Protein AF-A0A6C0EBI6-F1 (afdb_monomer_lite)

Secondary structure (DSSP, 8-state):
---EEEEEESSS----BTTTBSS-SEEEES--HHHHHHHHHH---SSEEEEES-TTHHHHHHHHHHGGGEEEEE-TTS-EEEEE--EEEEE-SS-----SS-GGG-HHHHHTT-SSS-TT----PPPGGGEEEEEE-TTT--HHHHHHHHHHT-EEEEHHHHHHS-HHHHHHHHHHHHTTSEEEEEEEGGGB-TTT-TTBTT--TTSB-HHHHHHHHHHHTTSEEEEEEEE-B---S-TTSHHHHHHHHHHHHHHHHHHTPPP-PPP---TT-EEEEEEETT-S-SS-BEE--S--HHHHHHHHTTS-TT--EEEEGGGSTT--TT--S-SEEEEEEEEHHHHHH--HHHHTTTT--GGG-PBPHHHHHHHTTTT---

Foldseek 3Di:
DDAQEEEEALDPFDWCDPLLYVDHNYYHYNDFLLVLLVVLLVDPTQEYEYEYAAQLNLLSNVLSVQNVQWDWDDDPPRDTDTDGLEAEEEADQAPLLDADPRSSSPSLVLQQVVYPARSNNRDDHDQLQRYEYEQHAPVHQDPVNVVVCVVSVHHYDYLVNCVVPPLLVVLLVVCVVQAVGAYEYEHQLQQEACVQQVQAPVHHNSHDYLVSLLSNLQSQLSHNYRYYYYYRGGDRDDCPDPNNSSNSVSVNSSVCSNPVDDDQDFDDDDQADKFKWKAAPPDPPFAAIATDADDDPVVRVVVQVVAPALDKDKDQCVPPPPPPPPPPGDRIMIIHMDGNNLQVVDDSVVCVVPVNGSSSHHHDPVRNVCVVVSRRHD

InterPro domains:
  IPR006035 Ureohydrolase [PF00491] (30-242)
  IPR006035 Ureohydrolase [PS51409] (1-230)
  IPR023696 Ureohydrolase domain superfamily [SSF52768] (45-251)

Structure (mmCIF, N/CA/C/O backbone):
data_AF-A0A6C0EBI6-F1
#
_entry.id   AF-A0A6C0EBI6-F1
#
loop_
_atom_site.group_PDB
_atom_site.id
_atom_site.type_symbol
_atom_site.label_atom_id
_atom_site.label_alt_id
_atom_site.label_comp_id
_atom_site.label_asym_id
_atom_site.label_entity_id
_atom_site.label_seq_id
_atom_site.pdbx_PDB_ins_code
_atom_site.Cartn_x
_atom_site.Cartn_y
_atom_site.Cartn_z
_atom_site.occupancy
_atom_site.B_iso_or_equiv
_atom_site.auth_seq_id
_atom_site.auth_comp_id
_atom_site.auth_asym_id
_atom_site.auth_atom_id
_atom_site.pdbx_PDB_model_num
ATOM 1 N N . MET A 1 1 ? -8.641 3.776 -14.121 1.00 76.25 1 MET A N 1
ATOM 2 C CA . MET A 1 1 ? -8.555 5.099 -13.468 1.00 76.25 1 MET A CA 1
ATOM 3 C C . MET A 1 1 ? -7.266 5.124 -12.675 1.00 76.25 1 MET A C 1
ATOM 5 O O . MET A 1 1 ? -7.013 4.155 -11.968 1.00 76.25 1 MET A O 1
ATOM 9 N N . GLU A 1 2 ? -6.442 6.150 -12.856 1.00 89.75 2 GLU A N 1
ATOM 10 C CA . GLU A 1 2 ? -5.183 6.285 -12.118 1.00 89.75 2 GLU A CA 1
ATOM 11 C C . GLU A 1 2 ? -5.472 6.582 -10.632 1.00 89.75 2 GLU A C 1
ATOM 13 O O . GLU A 1 2 ? -6.371 7.386 -10.358 1.00 89.75 2 GLU A O 1
ATOM 18 N N . PRO A 1 3 ? -4.792 5.926 -9.672 1.00 94.62 3 PRO A N 1
ATOM 19 C CA . PRO A 1 3 ? -4.937 6.257 -8.256 1.00 94.62 3 PRO A CA 1
ATOM 20 C C . PRO A 1 3 ? -4.463 7.677 -7.933 1.00 94.62 3 PRO A C 1
ATOM 22 O O . PRO A 1 3 ? -3.542 8.186 -8.564 1.00 94.62 3 PRO A O 1
ATOM 25 N N . TYR A 1 4 ? -5.074 8.284 -6.917 1.00 96.50 4 TYR A N 1
ATOM 26 C CA . TYR A 1 4 ? -4.723 9.604 -6.400 1.00 96.50 4 TYR A CA 1
ATOM 27 C C . TYR A 1 4 ? -3.734 9.467 -5.236 1.00 96.50 4 TYR A C 1
ATOM 29 O O . TYR A 1 4 ? -4.081 8.925 -4.185 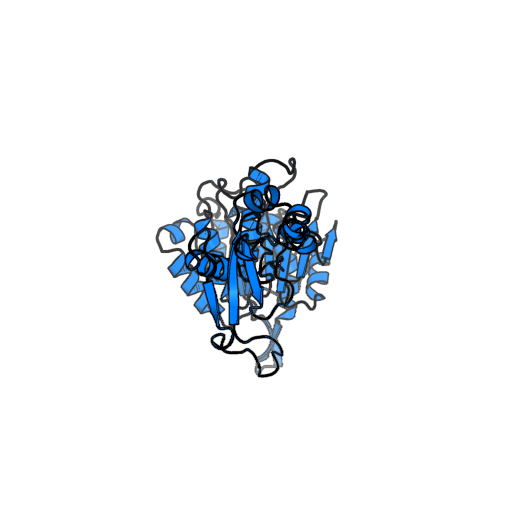1.00 96.50 4 TYR A O 1
ATOM 37 N N . PHE A 1 5 ? -2.507 9.936 -5.422 1.00 96.56 5 PHE A N 1
ATOM 38 C CA . PHE A 1 5 ? -1.415 9.817 -4.464 1.00 96.56 5 PHE A CA 1
ATOM 39 C C . PHE A 1 5 ? -1.394 11.003 -3.503 1.00 96.56 5 PHE A C 1
ATOM 41 O O . PHE A 1 5 ? -1.335 12.166 -3.915 1.00 96.56 5 PHE A O 1
ATOM 48 N N . ILE A 1 6 ? -1.379 10.701 -2.209 1.00 97.31 6 ILE A N 1
ATOM 49 C CA . ILE A 1 6 ? -1.406 11.675 -1.123 1.00 97.31 6 ILE A CA 1
ATOM 50 C C . ILE A 1 6 ? -0.193 11.441 -0.223 1.00 97.31 6 ILE A C 1
ATOM 52 O O . ILE A 1 6 ? 0.020 10.343 0.284 1.00 97.31 6 ILE A O 1
ATOM 56 N N . ASN A 1 7 ? 0.603 12.481 -0.010 1.00 96.25 7 ASN A N 1
ATOM 57 C CA . ASN A 1 7 ? 1.713 12.457 0.934 1.00 96.25 7 ASN A CA 1
ATOM 58 C C . ASN A 1 7 ? 1.343 13.247 2.190 1.00 96.25 7 ASN A C 1
ATOM 60 O O . ASN A 1 7 ? 0.914 14.399 2.075 1.00 96.25 7 ASN A O 1
ATOM 64 N N . ILE A 1 8 ? 1.514 12.661 3.374 1.00 95.88 8 ILE A N 1
ATOM 65 C CA . ILE A 1 8 ? 1.200 13.321 4.648 1.00 95.88 8 ILE A CA 1
ATOM 66 C C . ILE A 1 8 ? 2.461 13.391 5.512 1.00 95.88 8 ILE A C 1
ATOM 68 O O . ILE A 1 8 ? 2.953 12.371 5.996 1.00 95.88 8 ILE A O 1
ATOM 72 N N . CYS A 1 9 ? 2.954 14.614 5.717 1.00 93.06 9 CYS A N 1
ATOM 73 C CA . CYS A 1 9 ? 4.119 14.945 6.540 1.00 93.06 9 CYS A CA 1
ATOM 74 C C . CYS A 1 9 ? 3.668 15.762 7.756 1.00 93.06 9 CYS A C 1
ATOM 76 O O . CYS A 1 9 ? 3.406 16.955 7.628 1.00 93.06 9 CYS A O 1
ATOM 78 N N . LEU A 1 10 ? 3.546 15.139 8.926 1.00 89.75 10 LEU A N 1
ATOM 79 C CA . LEU A 1 10 ? 3.173 15.857 10.153 1.00 89.75 10 LEU A CA 1
ATOM 80 C C . LEU A 1 10 ? 4.350 16.534 10.861 1.00 89.75 10 LEU A C 1
ATOM 82 O O . LEU A 1 10 ? 4.140 17.352 11.752 1.00 89.75 10 LEU A O 1
ATOM 86 N N . ASP A 1 11 ? 5.562 16.188 10.453 1.00 86.38 11 ASP A N 1
ATOM 87 C CA . ASP A 1 11 ? 6.819 16.734 10.930 1.00 86.38 11 ASP A CA 1
ATOM 88 C C . ASP A 1 11 ? 7.802 16.876 9.748 1.00 86.38 11 ASP A C 1
ATOM 90 O O . ASP A 1 11 ? 7.471 16.606 8.586 1.00 86.38 11 ASP A O 1
ATOM 94 N N . GLU A 1 12 ? 9.028 17.314 10.036 1.00 80.06 12 GLU A N 1
ATOM 95 C CA . GLU A 1 12 ? 10.081 17.516 9.033 1.00 80.06 12 GLU A CA 1
ATOM 96 C C . GLU A 1 12 ? 10.682 16.203 8.487 1.00 80.06 12 GLU A C 1
ATOM 98 O O . GLU A 1 12 ? 11.645 16.246 7.711 1.00 80.06 12 GLU A O 1
ATOM 103 N N . LYS A 1 13 ? 10.141 15.032 8.859 1.00 80.12 13 LYS A N 1
ATOM 104 C CA . LYS A 1 13 ? 10.696 13.744 8.441 1.00 80.12 13 LYS A CA 1
ATOM 105 C C . LYS A 1 13 ? 10.562 13.523 6.944 1.00 80.12 13 LYS A C 1
ATOM 107 O O . LYS A 1 13 ? 9.599 13.926 6.278 1.00 80.12 13 LYS A O 1
ATOM 112 N N . GLN A 1 14 ? 11.544 12.810 6.400 1.00 78.81 14 GLN A N 1
ATOM 113 C CA . GLN A 1 14 ? 11.553 12.489 4.983 1.00 78.81 14 GLN A CA 1
ATOM 114 C C . GLN A 1 14 ? 10.454 11.488 4.639 1.00 78.81 14 GLN A C 1
ATOM 116 O O . GLN A 1 14 ? 10.218 10.490 5.317 1.00 78.81 14 GLN A O 1
ATOM 121 N N . THR A 1 15 ? 9.798 11.754 3.520 1.00 78.69 15 THR A N 1
ATOM 122 C CA . THR A 1 15 ? 8.839 10.847 2.897 1.00 78.69 15 THR A CA 1
ATOM 123 C C . THR A 1 15 ? 9.449 10.268 1.625 1.00 78.69 15 THR A C 1
ATOM 125 O O . THR A 1 15 ? 10.395 10.842 1.077 1.00 78.69 15 THR A O 1
ATOM 128 N N . PRO A 1 16 ? 8.935 9.138 1.121 1.00 77.12 16 PRO A N 1
ATOM 129 C CA . PRO A 1 16 ? 9.458 8.459 -0.070 1.00 77.12 16 PRO A CA 1
ATOM 130 C C . PRO A 1 16 ? 9.171 9.192 -1.403 1.00 77.12 16 PRO A C 1
ATOM 132 O O . PRO A 1 16 ? 9.008 8.573 -2.464 1.00 77.12 16 PRO A O 1
ATOM 135 N N . ILE A 1 17 ? 9.117 10.528 -1.371 1.00 79.31 17 ILE A N 1
ATOM 136 C CA . ILE A 1 17 ? 8.999 11.402 -2.543 1.00 79.31 17 ILE A CA 1
ATOM 137 C C . ILE A 1 17 ? 10.139 11.100 -3.521 1.00 79.31 17 ILE A C 1
ATOM 139 O O . ILE A 1 17 ? 11.272 10.831 -3.123 1.00 79.31 17 ILE A O 1
ATOM 143 N N . ASN A 1 18 ? 9.832 11.132 -4.819 1.00 79.44 18 ASN A N 1
ATOM 144 C CA . ASN A 1 18 ? 10.716 10.766 -5.931 1.00 79.44 18 ASN A CA 1
ATOM 145 C C . ASN A 1 18 ? 11.085 9.279 -6.026 1.00 79.44 18 ASN A C 1
ATOM 147 O O . ASN A 1 18 ? 11.807 8.906 -6.951 1.00 79.44 18 ASN A O 1
ATOM 151 N N . ARG A 1 19 ? 10.607 8.427 -5.112 1.00 81.56 19 ARG A N 1
ATOM 152 C CA . ARG A 1 19 ? 10.801 6.968 -5.177 1.00 81.56 19 ARG A CA 1
ATOM 153 C C . ARG A 1 19 ? 9.508 6.243 -5.502 1.00 81.56 19 ARG A C 1
ATOM 155 O O . ARG A 1 19 ? 9.478 5.483 -6.456 1.00 81.56 19 ARG A O 1
ATOM 162 N N . ILE A 1 20 ? 8.435 6.545 -4.773 1.00 81.81 20 ILE A N 1
ATOM 163 C CA . ILE A 1 20 ? 7.102 6.007 -5.090 1.00 81.81 20 ILE A CA 1
ATOM 164 C C . ILE A 1 20 ? 6.493 6.758 -6.274 1.00 81.81 20 ILE A C 1
ATOM 166 O O . ILE A 1 20 ? 5.942 6.158 -7.191 1.00 81.81 20 ILE A O 1
ATOM 170 N N . ARG A 1 21 ? 6.595 8.089 -6.252 1.00 83.62 21 ARG A N 1
ATOM 171 C CA . ARG A 1 21 ? 6.092 8.975 -7.303 1.00 83.62 21 ARG A CA 1
ATOM 172 C C . ARG A 1 21 ? 6.940 10.241 -7.330 1.00 83.62 21 ARG A C 1
ATOM 174 O O . ARG A 1 21 ? 7.369 10.721 -6.279 1.00 83.62 21 ARG A O 1
ATOM 181 N N . LYS A 1 22 ? 7.198 10.769 -8.529 1.00 84.06 22 LYS A N 1
ATOM 182 C CA . LYS A 1 22 ? 7.937 12.030 -8.711 1.00 84.06 22 LYS A CA 1
ATOM 183 C C . LYS A 1 22 ? 7.182 13.205 -8.084 1.00 84.06 22 LYS A C 1
ATOM 185 O O . LYS A 1 22 ? 7.770 14.012 -7.378 1.00 84.06 22 LYS A O 1
ATOM 190 N N . GLU A 1 23 ? 5.871 13.252 -8.300 1.00 88.06 23 GLU A N 1
ATOM 191 C CA . GLU A 1 23 ? 4.983 14.293 -7.784 1.00 88.06 23 GLU A CA 1
ATOM 192 C C . GLU A 1 23 ? 3.716 13.649 -7.219 1.00 88.06 23 GLU A C 1
ATOM 194 O O . GLU A 1 23 ? 3.069 12.843 -7.886 1.00 88.06 23 GLU A O 1
ATOM 199 N N . PHE A 1 24 ? 3.379 13.981 -5.974 1.00 92.44 24 PHE A N 1
ATOM 200 C CA . PHE A 1 24 ? 2.122 13.566 -5.356 1.00 92.44 24 PHE A CA 1
ATOM 201 C C . PHE A 1 24 ? 1.001 14.510 -5.781 1.00 92.44 24 PHE A C 1
ATOM 203 O O . PHE A 1 24 ? 1.212 15.719 -5.866 1.00 92.44 24 PHE A O 1
ATOM 210 N N . ASP A 1 25 ? -0.199 13.971 -5.983 1.00 95.56 25 ASP A N 1
ATOM 211 C CA . ASP A 1 25 ? -1.356 14.772 -6.388 1.00 95.56 25 ASP A CA 1
ATOM 212 C C . ASP A 1 25 ? -1.835 15.692 -5.247 1.00 95.56 25 ASP A C 1
ATOM 214 O O . ASP A 1 25 ? -2.423 16.748 -5.481 1.00 95.56 25 ASP A O 1
ATOM 218 N N . LEU A 1 26 ? -1.562 15.313 -3.993 1.00 95.69 26 LEU A N 1
ATOM 219 C CA . LEU A 1 26 ? -1.752 16.156 -2.816 1.00 95.69 26 LEU A CA 1
ATOM 220 C C . LEU A 1 26 ? -0.631 15.927 -1.799 1.00 95.69 26 LEU A C 1
ATOM 222 O O . LEU A 1 26 ? -0.281 14.795 -1.486 1.00 95.69 26 LEU A O 1
ATOM 226 N N . THR A 1 27 ? -0.105 17.009 -1.227 1.00 95.69 27 THR A N 1
ATOM 227 C CA . THR A 1 27 ? 0.771 16.948 -0.050 1.00 95.69 27 THR A CA 1
ATOM 228 C C . THR A 1 27 ? 0.131 17.720 1.099 1.00 95.69 27 THR A C 1
ATOM 230 O O . THR A 1 27 ? -0.249 18.879 0.930 1.00 95.69 27 THR A O 1
ATOM 233 N N . ILE A 1 28 ? 0.002 17.082 2.261 1.00 95.31 28 ILE A N 1
ATOM 234 C CA . ILE A 1 28 ? -0.520 17.674 3.497 1.00 95.31 28 ILE A CA 1
ATOM 235 C C . ILE A 1 28 ? 0.645 17.814 4.478 1.00 95.31 28 ILE A C 1
ATOM 237 O O . ILE A 1 28 ? 1.354 16.838 4.718 1.00 95.31 28 ILE A O 1
ATOM 241 N N . LYS A 1 29 ? 0.851 19.020 5.016 1.00 95.06 29 LYS A N 1
ATOM 242 C CA . LYS A 1 29 ? 1.947 19.329 5.943 1.00 95.06 29 LYS A CA 1
ATOM 243 C C . LYS A 1 29 ? 1.435 19.999 7.207 1.00 95.06 29 LYS A C 1
ATOM 245 O O . LYS A 1 29 ? 0.551 20.846 7.097 1.00 95.06 29 LYS A O 1
ATOM 250 N N . ASP A 1 30 ? 2.004 19.639 8.355 1.00 88.50 30 ASP A N 1
ATOM 251 C CA . ASP A 1 30 ? 1.808 20.325 9.644 1.00 88.50 30 ASP A CA 1
ATOM 252 C C . ASP A 1 30 ? 0.325 20.515 10.031 1.00 88.50 30 ASP A C 1
ATOM 254 O O . ASP A 1 30 ? -0.096 21.539 10.580 1.00 88.50 30 ASP A O 1
ATOM 258 N N . GLU A 1 31 ? -0.511 19.528 9.701 1.00 92.38 31 GLU A N 1
ATOM 259 C CA . GLU A 1 31 ? -1.948 19.559 9.963 1.00 92.38 31 GLU A CA 1
ATOM 260 C C . GLU A 1 31 ? -2.349 18.641 11.109 1.00 92.38 31 GLU A C 1
ATOM 262 O O . GLU A 1 31 ? -1.769 17.590 11.344 1.00 92.38 31 GLU A O 1
ATOM 267 N N . THR A 1 32 ? -3.403 19.024 11.825 1.00 96.44 32 THR A N 1
ATOM 268 C CA . THR A 1 32 ? -3.989 18.147 12.835 1.00 96.44 32 THR A CA 1
ATOM 269 C C . THR A 1 32 ? -4.737 16.994 12.167 1.00 96.44 32 THR A C 1
ATOM 271 O O . THR A 1 32 ? -5.294 17.143 11.076 1.00 96.44 32 THR A O 1
ATOM 274 N N . TYR A 1 33 ? -4.846 15.864 12.864 1.00 97.75 33 TYR A N 1
ATOM 275 C CA . TYR A 1 33 ? -5.626 14.708 12.411 1.00 97.75 33 TYR A CA 1
ATOM 276 C C . TYR A 1 33 ? -7.079 15.063 12.048 1.00 97.75 33 TYR A C 1
ATOM 278 O O . TYR A 1 33 ? -7.614 14.553 11.065 1.00 97.75 33 TYR A O 1
ATOM 286 N N . GLU A 1 34 ? -7.710 15.994 12.771 1.00 97.62 34 GLU A N 1
ATOM 287 C CA . GLU A 1 34 ? -9.042 16.516 12.430 1.00 97.62 34 GLU A CA 1
ATOM 288 C C . GLU A 1 34 ? -9.074 17.200 11.051 1.00 97.62 34 GLU A C 1
ATOM 290 O O . GLU A 1 34 ? -10.015 17.004 10.280 1.00 97.62 34 GLU A O 1
ATOM 295 N N . LYS A 1 35 ? -8.057 18.005 10.712 1.00 97.81 35 LYS A N 1
ATOM 296 C CA . LYS A 1 35 ? -7.985 18.667 9.401 1.00 97.81 35 LYS A CA 1
ATOM 297 C C . LYS A 1 35 ? -7.760 17.656 8.278 1.00 97.81 35 LYS A C 1
ATOM 299 O O . LYS A 1 35 ? -8.415 17.772 7.242 1.00 97.81 35 LYS A O 1
ATOM 304 N N . ILE A 1 36 ? -6.920 16.643 8.507 1.00 98.06 36 ILE A N 1
ATOM 305 C CA . ILE A 1 36 ? -6.721 15.535 7.560 1.00 98.06 36 ILE A CA 1
ATOM 306 C C . ILE A 1 36 ? -8.050 14.821 7.307 1.00 98.06 36 ILE A C 1
ATOM 308 O O . ILE A 1 36 ? -8.460 14.690 6.156 1.00 98.06 36 ILE A O 1
ATOM 312 N N . TYR A 1 37 ? -8.768 14.449 8.367 1.00 97.69 37 TYR A N 1
ATOM 313 C CA . TYR A 1 37 ? -10.088 13.822 8.271 1.00 97.69 37 TYR A CA 1
ATOM 314 C C . TYR A 1 37 ? -11.060 14.673 7.435 1.00 97.69 37 TYR A C 1
ATOM 316 O O . TYR A 1 37 ? -11.642 14.184 6.461 1.00 97.69 37 TYR A O 1
ATOM 324 N N . LYS A 1 38 ? -11.176 15.973 7.740 1.00 96.75 38 LYS A N 1
ATOM 325 C CA . LYS A 1 38 ? -12.041 16.901 6.990 1.00 96.75 38 LYS A CA 1
ATOM 326 C C . LYS A 1 38 ? -11.661 17.000 5.514 1.00 96.75 38 LYS A C 1
ATOM 328 O O . LYS A 1 38 ? -12.546 17.159 4.679 1.00 96.75 38 LYS A O 1
ATOM 333 N N . ARG A 1 39 ? -10.374 16.897 5.171 1.00 96.25 39 ARG A N 1
ATOM 334 C CA . ARG A 1 39 ? -9.926 16.860 3.772 1.00 96.25 39 ARG A CA 1
ATOM 335 C C . ARG A 1 39 ? -10.339 15.569 3.084 1.00 96.25 39 ARG A C 1
ATOM 337 O O . ARG A 1 39 ? -10.932 15.648 2.014 1.00 96.25 39 ARG A O 1
ATOM 344 N N . TYR A 1 40 ? -10.091 14.411 3.696 1.00 96.25 40 TYR A N 1
ATOM 345 C CA . TYR A 1 40 ? -10.459 13.110 3.120 1.00 96.25 40 TYR A CA 1
ATOM 346 C C . TYR A 1 40 ? -11.956 12.991 2.858 1.00 96.25 40 TYR A C 1
ATOM 348 O O . TYR A 1 40 ? -12.356 12.522 1.793 1.00 96.25 40 TYR A O 1
ATOM 356 N N . LYS A 1 41 ? -12.774 13.524 3.768 1.00 94.19 41 LYS A N 1
ATOM 357 C CA . LYS A 1 41 ? -14.227 13.628 3.601 1.00 94.19 41 LYS A CA 1
ATOM 358 C C . LYS A 1 41 ? -14.644 14.377 2.325 1.00 94.19 41 LYS A C 1
ATOM 360 O O . LYS A 1 41 ? -15.676 14.066 1.742 1.00 94.19 41 LYS A O 1
ATOM 365 N N . LEU A 1 42 ? -13.853 15.355 1.879 1.00 94.12 42 LEU A N 1
ATOM 366 C CA . LEU A 1 42 ? -14.136 16.176 0.694 1.00 94.12 42 LEU A CA 1
ATOM 367 C C . LEU A 1 42 ? -13.493 15.635 -0.597 1.00 94.12 42 LEU A C 1
ATOM 369 O O . LEU A 1 42 ? -13.776 16.148 -1.683 1.00 94.12 42 LEU A O 1
ATOM 373 N N . LEU A 1 43 ? -12.630 14.616 -0.518 1.00 93.25 43 LEU A N 1
ATOM 374 C CA . LEU A 1 43 ? -11.959 14.050 -1.688 1.00 93.25 43 LEU A CA 1
ATOM 375 C C . LEU A 1 43 ? -12.909 13.152 -2.491 1.00 93.25 43 LEU A C 1
ATOM 377 O O . LEU A 1 43 ? -13.221 12.028 -2.105 1.00 93.25 43 LEU A O 1
ATOM 381 N N . ASN A 1 44 ? -13.297 13.608 -3.682 1.00 86.56 44 ASN A N 1
ATOM 382 C CA . ASN A 1 44 ? -14.099 12.823 -4.623 1.00 86.56 44 ASN A CA 1
ATOM 383 C C . ASN A 1 44 ? -13.215 11.942 -5.535 1.00 86.56 44 ASN A C 1
ATOM 385 O O . ASN A 1 44 ? -13.170 12.134 -6.752 1.00 86.56 44 ASN A O 1
ATOM 389 N N . LYS A 1 45 ? -12.428 11.030 -4.945 1.00 86.69 45 LYS A N 1
ATOM 390 C CA . LYS A 1 45 ? -11.467 10.162 -5.663 1.00 86.69 45 LYS A CA 1
ATOM 391 C C . LYS A 1 45 ? -11.699 8.691 -5.342 1.00 86.69 45 LYS A C 1
ATOM 393 O O . LYS A 1 45 ? -11.729 8.317 -4.175 1.00 86.69 45 LYS A O 1
ATOM 398 N N . THR A 1 46 ? -11.851 7.842 -6.355 1.00 84.56 46 THR A N 1
ATOM 399 C CA . THR A 1 46 ? -12.262 6.438 -6.156 1.00 84.56 46 THR A CA 1
ATOM 400 C C . THR A 1 46 ? -11.158 5.536 -5.609 1.00 84.56 46 THR A C 1
ATOM 402 O O . THR A 1 46 ? -11.477 4.542 -4.974 1.00 84.56 46 THR A O 1
ATOM 405 N N . LYS A 1 47 ? -9.886 5.853 -5.884 1.00 95.94 47 LYS A N 1
ATOM 406 C CA . LYS A 1 47 ? -8.715 5.079 -5.457 1.00 95.94 47 LYS A CA 1
ATOM 407 C C . LYS A 1 47 ? -7.656 6.023 -4.909 1.00 95.94 47 LYS A C 1
ATOM 409 O O . LYS A 1 47 ? -7.208 6.899 -5.647 1.00 95.94 47 LYS A O 1
ATOM 414 N N . MET A 1 48 ? -7.289 5.869 -3.642 1.00 97.62 48 MET A N 1
ATOM 415 C CA . MET A 1 48 ? -6.322 6.738 -2.960 1.00 97.62 48 MET A CA 1
ATOM 416 C C . MET A 1 48 ? -5.114 5.932 -2.484 1.00 97.62 48 MET A C 1
ATOM 418 O O . MET A 1 48 ? -5.264 4.801 -2.035 1.00 97.62 48 MET A O 1
ATOM 422 N N . ILE A 1 49 ? -3.921 6.501 -2.602 1.00 97.88 49 ILE A N 1
ATOM 423 C CA . ILE A 1 49 ? -2.694 5.920 -2.054 1.00 97.88 49 ILE A CA 1
ATOM 424 C C . ILE A 1 49 ? -2.087 6.965 -1.138 1.00 97.88 49 ILE A C 1
ATOM 426 O O . ILE A 1 49 ? -1.545 7.965 -1.612 1.00 97.88 49 ILE A O 1
ATOM 430 N N . THR A 1 50 ? -2.190 6.737 0.160 1.00 98.06 50 THR A N 1
ATOM 431 C CA . THR A 1 50 ? -1.626 7.608 1.181 1.00 98.06 50 THR A CA 1
ATOM 432 C C . THR A 1 50 ? -0.305 7.051 1.653 1.00 98.06 50 THR A C 1
ATOM 434 O O . THR A 1 50 ? -0.173 5.854 1.895 1.00 98.06 50 THR A O 1
ATOM 437 N N . VAL A 1 51 ? 0.672 7.927 1.835 1.00 97.19 51 VAL A N 1
ATOM 438 C CA . VAL A 1 51 ? 1.959 7.555 2.411 1.00 97.19 51 VAL A CA 1
ATOM 439 C C . VAL A 1 51 ? 2.264 8.516 3.556 1.00 97.19 51 VAL A C 1
ATOM 441 O O . VAL A 1 51 ? 2.201 9.738 3.379 1.00 97.19 51 VAL A O 1
ATOM 444 N N . SER A 1 52 ? 2.532 7.972 4.743 1.00 96.19 52 SER A N 1
ATOM 445 C CA . SER A 1 52 ? 2.910 8.746 5.927 1.00 96.19 52 SER A CA 1
ATOM 446 C C . SER A 1 52 ? 3.836 7.946 6.837 1.00 96.19 52 SER A C 1
ATOM 448 O O . SER A 1 52 ? 3.740 6.733 6.919 1.00 96.19 52 SER A O 1
ATOM 450 N N . HIS A 1 53 ? 4.743 8.602 7.555 1.00 95.06 53 HIS A N 1
ATOM 451 C CA . HIS A 1 53 ? 5.598 7.913 8.531 1.00 95.06 53 HIS A CA 1
ATOM 452 C C . HIS A 1 53 ? 4.862 7.620 9.858 1.00 95.06 53 HIS A C 1
ATOM 454 O O . HIS A 1 53 ? 5.412 6.930 10.722 1.00 95.06 53 HIS A O 1
ATOM 460 N N . ASP A 1 54 ? 3.673 8.199 10.046 1.00 96.06 54 ASP A N 1
ATOM 461 C CA . ASP A 1 54 ? 2.854 8.139 11.258 1.00 96.06 54 ASP A CA 1
ATOM 462 C C . ASP A 1 54 ? 1.604 7.281 11.010 1.00 96.06 54 ASP A C 1
ATOM 464 O O . ASP A 1 54 ? 0.824 7.568 10.100 1.00 96.06 54 ASP A O 1
ATOM 468 N N . SER A 1 55 ? 1.412 6.232 11.816 1.00 97.06 55 SER A N 1
ATOM 469 C CA . SER A 1 55 ? 0.252 5.334 11.731 1.00 97.06 55 SER A CA 1
ATOM 470 C C . SER A 1 55 ? -1.055 6.003 12.165 1.00 97.06 55 SER A C 1
ATOM 472 O O . SER A 1 55 ? -2.117 5.667 11.637 1.00 97.06 55 SER A O 1
ATOM 474 N N . ALA A 1 56 ? -1.010 7.021 13.034 1.00 97.56 56 ALA A N 1
ATOM 475 C CA . ALA A 1 56 ? -2.203 7.732 13.507 1.00 97.56 56 ALA A CA 1
ATOM 476 C C . ALA A 1 56 ? -2.968 8.446 12.381 1.00 97.56 56 ALA A C 1
ATOM 478 O O . ALA A 1 56 ? -4.177 8.684 12.478 1.00 97.56 56 ALA A O 1
ATOM 479 N N . VAL A 1 57 ? -2.283 8.749 11.274 1.00 98.00 57 VAL A N 1
ATOM 480 C CA . VAL A 1 57 ? -2.892 9.306 10.062 1.00 98.00 57 VAL A CA 1
ATOM 481 C C . VAL A 1 57 ? -3.984 8.391 9.508 1.00 98.00 57 VAL A C 1
ATOM 483 O O . VAL A 1 57 ? -5.010 8.910 9.061 1.00 98.00 57 VAL A O 1
ATOM 486 N N . SER A 1 58 ? -3.826 7.068 9.614 1.00 98.50 58 SER A N 1
ATOM 487 C CA . SER A 1 58 ? -4.804 6.091 9.120 1.00 98.50 58 SER A CA 1
ATOM 488 C C . SER A 1 58 ? -6.183 6.266 9.763 1.00 98.50 58 SER A C 1
ATOM 490 O O . SER A 1 58 ? -7.217 6.069 9.132 1.00 98.50 58 SER A O 1
ATOM 492 N N . SER A 1 59 ? -6.241 6.731 11.013 1.00 98.06 59 SER A N 1
ATOM 493 C CA . SER A 1 59 ? -7.521 7.004 11.672 1.00 98.06 59 SER A CA 1
ATOM 494 C C . SER A 1 59 ? -8.270 8.165 11.002 1.00 98.06 59 SER A C 1
ATOM 496 O O . SER A 1 59 ? -9.493 8.142 10.854 1.00 98.06 59 SER A O 1
ATOM 498 N N . SER A 1 60 ? -7.547 9.190 10.541 1.00 98.38 60 SER A N 1
ATOM 499 C CA . SER A 1 60 ? -8.132 10.332 9.829 1.00 98.38 60 SER A CA 1
ATOM 500 C C . SER A 1 60 ? -8.600 9.975 8.423 1.00 98.38 60 SER A C 1
ATOM 502 O O . SER A 1 60 ? -9.682 10.398 8.005 1.00 98.38 60 SER A O 1
ATOM 504 N N . THR A 1 61 ? -7.774 9.242 7.681 1.00 98.44 61 THR A N 1
ATOM 505 C CA . THR A 1 61 ? -8.051 8.835 6.296 1.00 98.44 61 THR A CA 1
ATOM 506 C C . THR A 1 61 ? -9.231 7.870 6.239 1.00 98.44 61 THR A C 1
ATOM 508 O O . THR A 1 61 ? -10.143 8.073 5.431 1.00 98.44 61 THR A O 1
ATOM 511 N N . ILE A 1 62 ? -9.286 6.891 7.148 1.00 98.19 62 ILE A N 1
ATOM 512 C CA . ILE A 1 62 ? -10.393 5.941 7.266 1.00 98.19 62 ILE A CA 1
ATOM 513 C C . ILE A 1 62 ? -11.665 6.670 7.671 1.00 98.19 62 ILE A C 1
ATOM 515 O O . ILE A 1 62 ? -12.660 6.550 6.962 1.00 98.19 62 ILE A O 1
ATOM 519 N N . ALA A 1 63 ? -11.642 7.485 8.731 1.00 97.44 63 ALA A N 1
ATOM 520 C CA . ALA A 1 63 ? -12.827 8.226 9.162 1.00 97.44 63 ALA A CA 1
ATOM 521 C C . ALA A 1 63 ? -13.404 9.104 8.038 1.00 97.44 63 ALA A C 1
ATOM 523 O O . ALA A 1 63 ? -14.617 9.144 7.832 1.00 97.44 63 ALA A O 1
ATOM 524 N N . GLY A 1 64 ? -12.541 9.772 7.265 1.00 96.88 64 GLY A N 1
ATOM 525 C CA . GLY A 1 64 ? -12.971 10.580 6.122 1.00 96.88 64 GLY A CA 1
ATOM 526 C C . GLY A 1 64 ? -13.482 9.736 4.953 1.00 96.88 64 GLY A C 1
ATOM 527 O O . GLY A 1 64 ? -14.361 10.177 4.215 1.00 96.88 64 GLY A O 1
ATOM 528 N N . THR A 1 65 ? -12.966 8.518 4.788 1.00 96.75 65 THR A N 1
ATOM 529 C CA . THR A 1 65 ? -13.382 7.602 3.721 1.00 96.75 65 THR A CA 1
ATOM 530 C C . THR A 1 65 ? -14.687 6.882 4.052 1.00 96.75 65 THR A C 1
ATOM 532 O O . THR A 1 65 ? -15.532 6.764 3.168 1.00 96.75 65 THR A O 1
ATOM 535 N N . ILE A 1 66 ? -14.906 6.478 5.307 1.00 95.56 66 ILE A N 1
ATOM 536 C CA . ILE A 1 66 ? -16.157 5.873 5.800 1.00 95.56 66 ILE A CA 1
ATOM 537 C C . ILE A 1 66 ? -17.362 6.724 5.401 1.00 95.56 66 ILE A C 1
ATOM 539 O O . ILE A 1 66 ? -18.348 6.195 4.888 1.00 95.56 66 ILE A O 1
ATOM 543 N N . GLU A 1 67 ? -17.246 8.046 5.561 1.00 93.69 67 GLU A N 1
ATOM 544 C CA . GLU A 1 67 ? -18.291 9.020 5.231 1.00 93.69 67 GLU A CA 1
ATOM 545 C C . GLU A 1 67 ? -18.790 8.929 3.784 1.00 93.69 67 GLU A C 1
ATOM 547 O O . GLU A 1 67 ? -19.942 9.239 3.483 1.00 93.69 67 GLU A O 1
ATOM 552 N N . ARG A 1 68 ? -17.919 8.492 2.874 1.00 91.31 68 ARG A N 1
ATOM 553 C CA . ARG A 1 68 ? -18.200 8.393 1.439 1.00 91.31 68 ARG A CA 1
ATOM 554 C C . ARG A 1 68 ? -18.926 7.104 1.064 1.00 91.31 68 ARG A C 1
ATOM 556 O O . ARG A 1 68 ? -19.462 7.016 -0.036 1.00 91.31 68 ARG A O 1
ATOM 563 N N . TYR A 1 69 ? -18.928 6.128 1.966 1.00 93.06 69 TYR A N 1
ATOM 564 C CA . TYR A 1 69 ? -19.546 4.814 1.796 1.00 93.06 69 TYR A CA 1
ATOM 565 C C . TYR A 1 69 ? -20.673 4.584 2.807 1.00 93.06 69 TYR A C 1
ATOM 567 O O . TYR A 1 69 ? -21.001 3.440 3.114 1.00 93.06 69 TYR A O 1
ATOM 575 N N . ILE A 1 70 ? -21.256 5.662 3.345 1.00 92.19 70 ILE A N 1
ATOM 576 C CA . ILE A 1 70 ? -22.427 5.556 4.211 1.00 92.19 70 ILE A CA 1
ATOM 577 C C . ILE A 1 70 ? -23.636 5.116 3.388 1.00 92.19 70 ILE A C 1
ATOM 579 O O . ILE A 1 70 ? -24.010 5.752 2.400 1.00 92.19 70 ILE A O 1
ATOM 583 N N . THR A 1 71 ? -24.299 4.076 3.864 1.00 88.25 71 THR A N 1
ATOM 584 C CA . THR A 1 71 ? -25.631 3.661 3.458 1.00 88.25 71 THR A CA 1
ATOM 585 C C . THR A 1 71 ? -26.635 4.090 4.523 1.00 88.25 71 THR A C 1
ATOM 587 O O . THR A 1 71 ? -26.382 4.028 5.728 1.00 88.25 71 THR A O 1
ATOM 590 N N . ARG A 1 72 ? -27.788 4.592 4.076 1.00 86.00 72 ARG A N 1
ATOM 591 C CA . ARG A 1 72 ? -28.903 4.935 4.958 1.00 86.00 72 ARG A CA 1
ATOM 592 C C . ARG A 1 72 ? -29.929 3.821 4.877 1.00 86.00 72 ARG A C 1
ATOM 594 O O . ARG A 1 72 ? -30.546 3.642 3.828 1.00 86.00 72 ARG A O 1
ATOM 601 N N . THR A 1 73 ? -30.131 3.120 5.980 1.00 79.75 73 THR A N 1
ATOM 602 C CA . THR A 1 73 ? -31.215 2.151 6.122 1.00 79.75 73 THR A CA 1
ATOM 603 C C . THR A 1 73 ? -32.345 2.799 6.918 1.00 79.75 73 THR A C 1
ATOM 605 O O . THR A 1 73 ? -32.137 3.448 7.946 1.00 79.75 73 THR A O 1
ATOM 608 N N . SER A 1 74 ? -33.561 2.726 6.377 1.00 74.81 74 SER A N 1
ATOM 609 C CA . SER A 1 74 ? -34.769 3.073 7.120 1.00 74.81 74 SER A CA 1
ATOM 610 C C . SER A 1 74 ? -35.193 1.840 7.897 1.00 74.81 74 SER A C 1
ATOM 612 O O . SER A 1 74 ? -35.576 0.851 7.274 1.00 74.81 74 SER A O 1
ATOM 614 N N . ASP A 1 75 ? -35.106 1.903 9.220 1.00 73.19 75 ASP A N 1
ATOM 615 C CA . ASP A 1 75 ? -35.807 0.944 10.063 1.00 73.19 75 ASP A CA 1
ATOM 616 C C . ASP A 1 75 ? -37.286 1.358 10.166 1.00 73.19 75 ASP A C 1
ATOM 618 O O . ASP A 1 75 ? -37.603 2.553 10.063 1.00 73.19 75 ASP A O 1
ATOM 622 N N . ASP A 1 76 ? -38.187 0.393 10.349 1.00 73.38 76 ASP A N 1
ATOM 623 C CA . ASP A 1 76 ? -39.649 0.606 10.334 1.00 73.38 76 ASP A CA 1
ATOM 624 C C . ASP A 1 76 ? -40.121 1.610 11.420 1.00 73.38 76 ASP A C 1
ATOM 626 O O . ASP A 1 76 ? -41.191 2.211 11.303 1.00 73.38 76 ASP A O 1
ATOM 630 N N . ASP A 1 77 ? -39.278 1.887 12.423 1.00 66.12 77 ASP A N 1
ATOM 631 C CA . ASP A 1 77 ? -39.559 2.714 13.606 1.00 66.12 77 ASP A CA 1
ATOM 632 C C . ASP A 1 77 ? -39.023 4.170 13.548 1.00 66.12 77 ASP A C 1
ATOM 634 O O . ASP A 1 77 ? -38.677 4.766 14.567 1.00 66.12 77 ASP A O 1
ATOM 638 N N . GLN A 1 78 ? -38.959 4.800 12.369 1.00 68.88 78 GLN A N 1
ATOM 639 C CA . GLN A 1 78 ? -38.519 6.205 12.157 1.00 68.88 78 GLN A CA 1
ATOM 640 C C . GLN A 1 78 ? -37.059 6.547 12.523 1.00 68.88 78 GLN A C 1
ATOM 642 O O . GLN A 1 78 ? -36.603 7.657 12.221 1.00 68.88 78 GLN A O 1
ATOM 647 N N . ASN A 1 79 ? -36.289 5.625 13.099 1.00 75.38 79 ASN A N 1
ATOM 648 C CA . ASN A 1 79 ? -34.866 5.830 13.352 1.00 75.38 79 ASN A CA 1
ATOM 649 C C . ASN A 1 79 ? -34.059 5.567 12.074 1.00 75.38 79 ASN A C 1
ATOM 651 O O . ASN A 1 79 ? -34.078 4.477 11.506 1.00 75.38 79 ASN A O 1
ATOM 655 N N . GLN A 1 80 ? -33.344 6.590 11.603 1.00 78.56 80 GLN A N 1
ATOM 656 C CA . GLN A 1 80 ? -32.407 6.444 10.490 1.00 78.56 80 GLN A CA 1
ATOM 657 C C . GLN A 1 80 ? -31.117 5.842 11.027 1.00 78.56 80 GLN A C 1
ATOM 659 O O . GLN A 1 80 ? -30.414 6.492 11.804 1.00 78.56 80 GLN A O 1
ATOM 664 N N . LEU A 1 81 ? -30.801 4.626 10.594 1.00 81.75 81 LEU A N 1
ATOM 665 C CA . LEU A 1 81 ? -29.511 4.022 10.866 1.00 81.75 81 LEU A CA 1
ATOM 666 C C . LEU A 1 81 ? -28.565 4.357 9.707 1.00 81.75 81 LEU A C 1
ATOM 668 O O . LEU A 1 81 ? -28.878 4.149 8.532 1.00 81.75 81 LEU A O 1
ATOM 672 N N . PHE A 1 82 ? -27.411 4.923 10.047 1.00 86.19 82 PHE A N 1
ATOM 673 C CA . PHE A 1 82 ? -26.324 5.157 9.105 1.00 86.19 82 PHE A CA 1
ATOM 674 C C . PHE A 1 82 ? -25.287 4.060 9.310 1.00 86.19 82 PHE A C 1
ATOM 676 O O . PHE A 1 82 ? -24.678 3.966 10.375 1.00 86.19 82 PHE A O 1
ATOM 683 N N . THR A 1 83 ? -25.108 3.222 8.297 1.00 89.12 83 THR A N 1
ATOM 684 C CA . THR A 1 83 ? -24.106 2.152 8.270 1.00 89.12 83 THR A CA 1
ATOM 685 C C . THR A 1 83 ? -23.091 2.430 7.175 1.00 89.12 83 THR A C 1
ATOM 687 O O . THR A 1 83 ? -23.325 3.274 6.320 1.00 89.12 83 THR A O 1
ATOM 690 N N . THR A 1 84 ? -21.949 1.751 7.186 1.00 92.88 84 THR A N 1
ATOM 691 C CA . THR A 1 84 ? -20.987 1.811 6.083 1.00 92.88 84 THR A CA 1
ATOM 692 C C . THR A 1 84 ? -20.688 0.405 5.596 1.00 92.88 84 THR A C 1
ATOM 694 O O . THR A 1 84 ? -20.492 -0.504 6.406 1.00 92.88 84 THR A O 1
ATOM 697 N N . ASP A 1 85 ? -20.636 0.242 4.278 1.00 93.50 85 ASP A N 1
ATOM 698 C CA . ASP A 1 85 ? -20.256 -1.026 3.647 1.00 93.50 85 ASP A CA 1
ATOM 699 C C . ASP A 1 85 ? -18.731 -1.128 3.458 1.00 93.50 85 ASP A C 1
ATOM 701 O O . ASP A 1 85 ? -18.238 -2.132 2.943 1.00 93.50 85 ASP A O 1
ATOM 705 N N . LEU A 1 86 ? -17.979 -0.089 3.854 1.00 97.06 86 LEU A N 1
ATOM 706 C CA . LEU A 1 86 ? -16.522 -0.053 3.773 1.00 97.06 86 LEU A CA 1
ATOM 707 C C . LEU A 1 86 ? -15.901 -1.062 4.737 1.00 97.06 86 LEU A C 1
ATOM 709 O O . LEU A 1 86 ? -16.075 -0.963 5.952 1.00 97.06 86 LEU A O 1
ATOM 713 N N . LYS A 1 87 ? -15.134 -1.994 4.174 1.00 98.38 87 LYS A N 1
ATOM 714 C CA . LYS A 1 87 ? -14.328 -2.969 4.907 1.00 98.38 87 LYS A CA 1
ATOM 715 C C . LYS A 1 87 ? -12.892 -2.482 5.016 1.00 98.38 87 LYS A C 1
ATOM 717 O O . LYS A 1 87 ? -12.359 -1.906 4.067 1.00 98.38 87 LYS A O 1
ATOM 722 N N . ILE A 1 88 ? -12.271 -2.713 6.165 1.00 98.56 88 ILE A N 1
ATOM 723 C CA . ILE A 1 88 ? -10.902 -2.318 6.465 1.00 98.56 88 ILE A CA 1
ATOM 724 C C . ILE A 1 88 ? -10.067 -3.570 6.709 1.00 98.56 88 ILE A C 1
ATOM 726 O O . ILE A 1 88 ? -10.375 -4.370 7.591 1.00 98.56 88 ILE A O 1
ATOM 730 N N . ILE A 1 89 ? -8.997 -3.726 5.933 1.00 98.81 89 ILE A N 1
ATOM 731 C CA . ILE A 1 89 ? -7.997 -4.773 6.149 1.00 98.81 89 ILE A CA 1
ATOM 732 C C . ILE A 1 89 ? -6.744 -4.100 6.701 1.00 98.81 89 ILE A C 1
ATOM 734 O O . ILE A 1 89 ? -6.054 -3.378 5.980 1.00 98.81 89 ILE A O 1
ATOM 738 N N . TYR A 1 90 ? -6.459 -4.342 7.976 1.00 98.56 90 TYR A N 1
ATOM 739 C CA . TYR A 1 90 ? -5.233 -3.915 8.637 1.00 98.56 90 TYR A CA 1
ATOM 740 C C . TYR A 1 90 ? -4.159 -4.979 8.465 1.00 98.56 90 TYR A C 1
ATOM 742 O O . TYR A 1 90 ? -4.301 -6.103 8.937 1.00 98.56 90 TYR A O 1
ATOM 750 N N . ILE A 1 91 ? -3.077 -4.625 7.790 1.00 98.75 91 ILE A N 1
ATOM 751 C CA . ILE A 1 91 ? -1.887 -5.450 7.645 1.00 98.75 91 ILE A CA 1
ATOM 752 C C . ILE A 1 91 ? -0.828 -4.830 8.551 1.00 98.75 91 ILE A C 1
ATOM 754 O O . ILE A 1 91 ? -0.137 -3.895 8.153 1.00 98.75 91 ILE A O 1
ATOM 758 N N . ASP A 1 92 ? -0.774 -5.314 9.787 1.00 98.50 92 ASP A N 1
ATOM 759 C CA . ASP A 1 92 ? -0.054 -4.680 10.891 1.00 98.50 92 ASP A CA 1
ATOM 760 C C . ASP A 1 92 ? 0.523 -5.738 11.836 1.00 98.50 92 ASP A C 1
ATOM 762 O O . ASP A 1 92 ? -0.010 -6.843 11.945 1.00 98.50 92 ASP A O 1
ATOM 766 N N . SER A 1 93 ? 1.608 -5.399 12.532 1.00 98.25 93 SER A N 1
ATOM 767 C CA . SER A 1 93 ? 2.144 -6.200 13.628 1.00 98.25 93 SER A CA 1
ATOM 768 C C . SER A 1 93 ? 1.456 -5.941 14.973 1.00 98.25 93 SER A C 1
ATOM 770 O O . SER A 1 93 ? 1.642 -6.752 15.885 1.00 98.25 93 SER A O 1
ATOM 772 N N . ARG A 1 94 ? 0.674 -4.860 15.118 1.00 97.69 94 ARG A N 1
ATOM 773 C CA . ARG A 1 94 ? -0.068 -4.513 16.343 1.00 97.69 94 ARG A CA 1
ATOM 774 C C . ARG A 1 94 ? -1.553 -4.235 16.072 1.00 97.69 94 ARG A C 1
ATOM 776 O O . ARG A 1 94 ? -1.917 -3.881 14.957 1.00 97.69 94 ARG A O 1
ATOM 783 N N . PRO A 1 95 ? -2.431 -4.415 17.077 1.00 97.25 95 PRO A N 1
ATOM 784 C CA . PRO A 1 95 ? -3.845 -4.071 16.935 1.00 97.25 95 PRO A CA 1
ATOM 785 C C . PRO A 1 95 ? -4.125 -2.561 16.982 1.00 97.25 95 PRO A C 1
ATOM 787 O O . PRO A 1 95 ? -5.126 -2.115 16.432 1.00 97.25 95 PRO A O 1
ATOM 790 N N . ASP A 1 96 ? -3.298 -1.768 17.666 1.00 96.75 96 ASP A N 1
ATOM 791 C CA . ASP A 1 96 ? -3.539 -0.337 17.920 1.00 96.75 96 ASP A CA 1
ATOM 792 C C . ASP A 1 96 ? -4.915 -0.066 18.559 1.00 96.75 96 ASP A C 1
ATOM 794 O O . ASP A 1 96 ? -5.672 0.849 18.194 1.00 96.75 96 ASP A O 1
ATOM 798 N N . LEU A 1 97 ? -5.253 -0.933 19.515 1.00 96.75 97 LEU A N 1
ATOM 799 C CA . LEU A 1 97 ? -6.495 -0.892 20.277 1.00 96.75 97 LEU A CA 1
ATOM 800 C C . LEU A 1 97 ? -6.301 -0.268 21.655 1.00 96.75 97 LEU A C 1
ATOM 802 O O . LEU A 1 97 ? -7.239 -0.311 22.450 1.00 96.75 97 LEU A O 1
ATOM 806 N N . GLU A 1 98 ? -5.138 0.299 21.974 1.00 93.38 98 GLU A N 1
ATOM 807 C CA . GLU A 1 98 ? -4.895 0.939 23.265 1.00 93.38 98 GLU A CA 1
ATOM 808 C C . GLU A 1 98 ? -5.723 2.223 23.438 1.00 93.38 98 GLU A C 1
ATOM 810 O O . GLU A 1 98 ? -6.265 2.783 22.493 1.00 93.38 98 GLU A O 1
ATOM 815 N N . ASN A 1 99 ? -5.893 2.667 24.684 1.00 90.50 99 ASN A N 1
ATOM 816 C CA . ASN A 1 99 ? -6.518 3.957 25.001 1.00 90.50 99 ASN A CA 1
ATOM 817 C C . ASN A 1 99 ? -5.533 4.724 25.883 1.00 90.50 99 ASN A C 1
ATOM 819 O O . ASN A 1 99 ? -5.654 4.732 27.111 1.00 90.50 99 ASN A O 1
ATOM 823 N N . ASN A 1 100 ? -4.492 5.240 25.237 1.00 90.50 100 ASN A N 1
ATOM 824 C CA . ASN A 1 100 ? -3.386 5.955 25.852 1.00 90.50 100 ASN A CA 1
ATOM 825 C C . ASN A 1 100 ? -3.133 7.282 25.094 1.00 90.50 100 ASN A C 1
ATOM 827 O O . ASN A 1 100 ? -3.892 7.655 24.197 1.00 90.50 100 ASN A O 1
ATOM 831 N N . ASP A 1 101 ? -2.113 8.042 25.498 1.00 90.38 101 ASP A N 1
ATOM 832 C CA . ASP A 1 101 ? -1.802 9.338 24.875 1.00 90.38 101 ASP A CA 1
ATOM 833 C C . ASP A 1 101 ? -1.063 9.202 23.527 1.00 90.38 101 ASP A C 1
ATOM 835 O O . ASP A 1 101 ? -1.017 10.159 22.743 1.00 90.38 101 ASP A O 1
ATOM 839 N N . ASP A 1 102 ? -0.492 8.029 23.242 1.00 93.44 102 ASP A N 1
ATOM 840 C CA . ASP A 1 102 ? 0.170 7.730 21.980 1.00 93.44 102 ASP A CA 1
ATOM 841 C C . ASP A 1 102 ? -0.863 7.368 20.907 1.00 93.44 102 ASP A C 1
ATOM 843 O O . ASP A 1 102 ? -1.396 6.262 20.808 1.00 93.44 102 ASP A O 1
ATOM 847 N N . LYS A 1 103 ? -1.138 8.344 20.043 1.00 95.62 103 LYS A N 1
ATOM 848 C CA . LYS A 1 103 ? -2.122 8.209 18.964 1.00 95.62 103 LYS A CA 1
ATOM 849 C C . LYS A 1 103 ? -1.759 7.119 17.959 1.00 95.62 103 LYS A C 1
ATOM 851 O O . LYS A 1 103 ? -2.674 6.609 17.310 1.00 95.62 103 LYS A O 1
ATOM 856 N N . SER A 1 104 ? -0.472 6.789 17.834 1.00 93.81 104 SER A N 1
ATOM 857 C CA . SER A 1 104 ? 0.011 5.748 16.926 1.00 93.81 104 SER A CA 1
ATOM 858 C C . SER A 1 104 ? -0.397 4.344 17.378 1.00 93.81 104 SER A C 1
ATOM 860 O O . SER A 1 104 ? -0.541 3.475 16.533 1.00 93.81 104 SER A O 1
ATOM 862 N N . GLU A 1 105 ? -0.684 4.156 18.671 1.00 94.50 105 GLU A N 1
ATOM 863 C CA . GLU A 1 105 ? -1.172 2.900 19.266 1.00 94.50 105 GLU A CA 1
ATOM 864 C C . GLU A 1 105 ? -2.694 2.907 19.502 1.00 94.50 105 GLU A C 1
ATOM 866 O O . GLU A 1 105 ? -3.267 1.970 20.059 1.00 94.50 105 GLU A O 1
ATOM 871 N N . CYS A 1 106 ? -3.362 3.992 19.101 1.00 96.50 106 CYS A N 1
ATOM 872 C CA . CYS A 1 106 ? -4.786 4.229 19.328 1.00 96.50 106 CYS A CA 1
ATOM 873 C C . CYS A 1 106 ? -5.562 4.398 18.012 1.00 96.50 106 CYS A C 1
ATOM 875 O O . CYS A 1 106 ? -6.620 5.034 17.986 1.00 96.50 106 CYS A O 1
ATOM 877 N N . VAL A 1 107 ? -5.021 3.921 16.887 1.00 97.44 107 VAL A N 1
ATOM 878 C CA . VAL A 1 107 ? -5.606 4.126 15.552 1.00 97.44 107 VAL A CA 1
ATOM 879 C C . VAL A 1 107 ? -7.005 3.533 15.478 1.00 97.44 107 VAL A C 1
ATOM 881 O O . VAL A 1 107 ? -7.951 4.234 15.093 1.00 97.44 107 VAL A O 1
ATOM 884 N N . VAL A 1 108 ? -7.141 2.266 15.874 1.00 97.56 108 VAL A N 1
ATOM 885 C CA . VAL A 1 108 ? -8.405 1.533 15.786 1.00 97.56 108 VAL A CA 1
ATOM 886 C C . VAL A 1 108 ? -9.295 1.849 16.973 1.00 97.56 108 VAL A C 1
ATOM 888 O O . VAL A 1 108 ? -10.480 2.109 16.776 1.00 97.56 108 VAL A O 1
ATOM 891 N N . SER A 1 109 ? -8.736 1.973 18.181 1.00 97.31 109 SER A N 1
ATOM 892 C CA . SER A 1 109 ? -9.502 2.413 19.358 1.00 97.31 109 SER A CA 1
ATOM 893 C C . SER A 1 109 ? -10.185 3.770 19.152 1.00 97.31 109 SER A C 1
ATOM 895 O O . SER A 1 109 ? -11.303 3.984 19.632 1.00 97.31 109 SER A O 1
ATOM 897 N N . ASN A 1 110 ? -9.555 4.673 18.391 1.00 97.50 110 ASN A N 1
ATOM 898 C CA . ASN A 1 110 ? -10.150 5.940 17.991 1.00 97.50 110 ASN A CA 1
ATOM 899 C C . ASN A 1 110 ? -11.349 5.734 17.053 1.00 97.50 110 ASN A C 1
ATOM 901 O O . ASN A 1 110 ? -12.368 6.383 17.269 1.00 97.50 110 ASN A O 1
ATOM 905 N N . LEU A 1 111 ? -11.256 4.835 16.065 1.00 97.06 111 LEU A N 1
ATOM 906 C CA . LEU A 1 111 ? -12.313 4.558 15.073 1.00 97.06 111 LEU A CA 1
ATOM 907 C C . LEU A 1 111 ? -13.531 3.824 15.652 1.00 97.06 111 LEU A C 1
ATOM 909 O O . LEU A 1 111 ? -14.656 4.048 15.201 1.00 97.06 111 LEU A O 1
ATOM 913 N N . VAL A 1 112 ? -13.309 2.971 16.654 1.00 96.62 112 VAL A N 1
ATOM 914 C CA . VAL A 1 112 ? -14.358 2.183 17.328 1.00 96.62 112 VAL A CA 1
ATOM 915 C C . VAL A 1 112 ? -14.842 2.822 18.644 1.00 96.62 112 VAL A C 1
ATOM 917 O O . VAL A 1 112 ? -15.542 2.199 19.434 1.00 96.62 112 VAL A O 1
ATOM 920 N N . PHE A 1 113 ? -14.469 4.082 18.902 1.00 95.50 113 PHE A N 1
ATOM 921 C CA . PHE A 1 113 ? -14.891 4.880 20.068 1.00 95.50 113 PHE A CA 1
ATOM 922 C C . PHE A 1 113 ? -14.575 4.246 21.440 1.00 95.50 113 PHE A C 1
ATOM 924 O O . PHE A 1 113 ? -15.297 4.450 22.417 1.00 95.50 113 PHE A O 1
ATOM 931 N N . LEU A 1 114 ? -13.453 3.533 21.559 1.00 94.25 114 LEU A N 1
ATOM 932 C CA . LEU A 1 114 ? -12.953 3.075 22.864 1.00 94.25 114 LEU A CA 1
ATOM 933 C C . LEU A 1 114 ? -12.331 4.214 23.689 1.00 94.25 114 LEU A C 1
ATOM 935 O O . LEU A 1 114 ? -12.183 4.102 24.911 1.00 94.25 114 LEU A O 1
ATOM 939 N N . ASN A 1 115 ? -11.959 5.311 23.028 1.00 90.31 115 ASN A N 1
ATOM 940 C CA . ASN A 1 115 ? -11.398 6.502 23.657 1.00 90.31 115 ASN A CA 1
ATOM 941 C C . ASN A 1 115 ? -12.515 7.427 24.153 1.00 90.31 115 ASN A C 1
ATOM 943 O O . ASN A 1 115 ? -13.570 7.535 23.531 1.00 90.31 115 ASN A O 1
ATOM 947 N N . LYS A 1 116 ? -12.272 8.153 25.255 1.00 88.50 116 LYS A N 1
ATOM 948 C CA . LYS A 1 116 ? -13.252 9.125 25.788 1.00 88.50 116 LYS A CA 1
ATOM 949 C C . LYS A 1 116 ? -13.612 10.202 24.765 1.00 88.50 116 LYS A C 1
ATOM 951 O O . LYS A 1 116 ? -14.722 10.722 24.781 1.00 88.50 116 LYS A O 1
ATOM 956 N N . GLU A 1 117 ? -12.652 10.558 2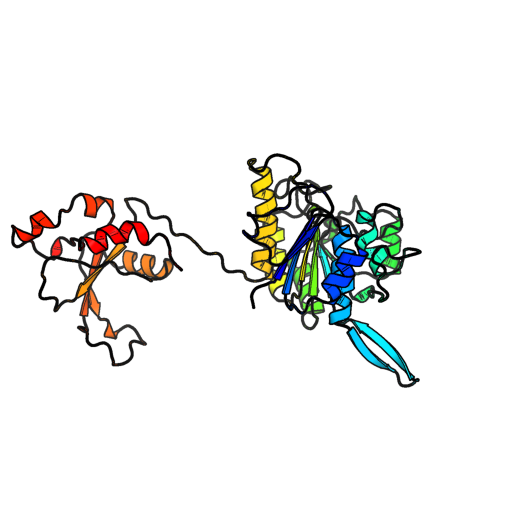3.920 1.00 92.62 117 GLU A N 1
ATOM 957 C CA . GLU A 1 117 ? -12.820 11.516 22.843 1.00 92.62 117 GLU A CA 1
ATOM 958 C C . GLU A 1 117 ? -11.958 11.096 21.650 1.00 92.62 117 GLU A C 1
ATOM 960 O O . GLU A 1 117 ? -10.826 10.644 21.830 1.00 92.62 117 GLU A O 1
ATOM 965 N N . THR A 1 118 ? -12.478 11.257 20.431 1.00 95.88 118 THR A N 1
ATOM 966 C CA . THR A 1 118 ? -11.721 10.934 19.220 1.00 95.88 118 THR A CA 1
ATOM 967 C C . THR A 1 118 ? -10.769 12.076 18.861 1.00 95.88 118 THR A C 1
ATOM 969 O O . THR A 1 118 ? -11.168 13.243 18.783 1.00 95.88 118 THR A O 1
ATOM 972 N N . TYR A 1 119 ? -9.493 11.782 18.602 1.00 96.44 119 TYR A N 1
ATOM 973 C CA . TYR A 1 119 ? -8.513 12.812 18.224 1.00 96.44 119 TYR A CA 1
ATOM 974 C C . TYR A 1 119 ? -8.708 13.322 16.788 1.00 96.44 119 TYR A C 1
ATOM 976 O O . TYR A 1 119 ? -8.219 14.396 16.433 1.00 96.44 119 TYR A O 1
ATOM 984 N N . THR A 1 120 ? -9.450 12.578 15.967 1.00 96.75 120 THR A N 1
ATOM 985 C CA . THR A 1 120 ? -9.867 12.988 14.618 1.00 96.75 120 THR A CA 1
ATOM 986 C C . THR A 1 120 ? -11.180 13.780 14.617 1.00 96.75 120 THR A C 1
ATOM 988 O O . THR A 1 120 ? -11.519 14.364 13.591 1.00 96.75 120 THR A O 1
ATOM 991 N N . LYS A 1 121 ? -11.912 13.829 15.746 1.00 96.81 121 LYS A N 1
ATOM 992 C CA . LYS A 1 121 ? -13.239 14.469 15.892 1.00 96.81 121 LYS A CA 1
ATOM 993 C C . LYS A 1 121 ? -14.291 13.964 14.892 1.00 96.81 121 LYS A C 1
ATOM 995 O O . LYS A 1 121 ? -15.220 14.690 14.537 1.00 96.81 121 LYS A O 1
ATOM 1000 N N . HIS A 1 122 ? -14.138 12.736 14.408 1.00 95.38 122 HIS A N 1
ATOM 1001 C CA . HIS A 1 122 ? -15.153 12.091 13.586 1.00 95.38 122 HIS A CA 1
ATOM 1002 C C . HIS A 1 122 ? -16.346 11.661 14.444 1.00 95.38 122 HIS A C 1
ATOM 1004 O O . HIS A 1 122 ? -16.209 11.395 15.639 1.00 95.38 122 HIS A O 1
ATOM 1010 N N . SER A 1 123 ? -17.522 11.626 13.822 1.00 92.62 123 SER A N 1
ATOM 1011 C CA . SER A 1 123 ? -18.798 11.352 14.493 1.00 92.62 123 SER A CA 1
ATOM 1012 C C . SER A 1 123 ? -19.385 9.980 14.169 1.00 92.62 123 SER A C 1
ATOM 1014 O O . SER A 1 123 ? -20.427 9.627 14.710 1.00 92.62 123 SER A O 1
ATOM 1016 N N . LEU A 1 124 ? -18.768 9.237 13.250 1.00 92.12 124 LEU A N 1
ATOM 1017 C CA . LEU A 1 124 ? -19.278 7.961 12.764 1.00 92.12 124 LEU A CA 1
ATOM 1018 C C . LEU A 1 124 ? -18.438 6.829 13.326 1.00 92.12 124 LEU A C 1
ATOM 1020 O O . LEU A 1 124 ? -17.229 6.813 13.134 1.00 92.12 124 LEU A O 1
ATOM 1024 N N . LEU A 1 125 ? -19.105 5.891 13.985 1.00 92.81 125 LEU A N 1
ATOM 1025 C CA . LEU A 1 125 ? -18.492 4.684 14.510 1.00 92.81 125 LEU A CA 1
ATOM 1026 C C . LEU A 1 125 ? -18.172 3.724 13.358 1.00 92.81 125 LEU A C 1
ATOM 1028 O O . LEU A 1 125 ? -19.062 3.380 12.573 1.00 92.81 125 LEU A O 1
ATOM 1032 N N . LEU A 1 126 ? -16.925 3.263 13.277 1.00 94.56 126 LEU A N 1
ATOM 1033 C CA . LEU A 1 126 ? -16.598 2.090 12.473 1.00 94.56 126 LEU A CA 1
ATOM 1034 C C . LEU A 1 126 ? -17.063 0.848 13.233 1.00 94.56 126 LEU A C 1
ATOM 1036 O O . LEU A 1 126 ? -16.718 0.673 14.395 1.00 94.56 126 LEU A O 1
ATOM 1040 N N . ARG A 1 127 ? -17.864 0.000 12.588 1.00 95.00 127 ARG A N 1
ATOM 1041 C CA . ARG A 1 127 ? -18.299 -1.254 13.202 1.00 95.00 127 ARG A CA 1
ATOM 1042 C C . ARG A 1 127 ? -17.165 -2.273 13.212 1.00 95.00 127 ARG A C 1
ATOM 1044 O O . ARG A 1 127 ? -16.408 -2.367 12.248 1.00 95.00 127 ARG A O 1
ATOM 1051 N N . ASP A 1 128 ? -17.122 -3.079 14.259 1.00 95.12 128 ASP A N 1
ATOM 1052 C CA . ASP A 1 128 ? -16.069 -4.073 14.479 1.00 95.12 128 ASP A CA 1
ATOM 1053 C C . ASP A 1 128 ? -16.043 -5.150 13.382 1.00 95.12 128 ASP A C 1
ATOM 1055 O O . ASP A 1 128 ? -14.980 -5.545 12.910 1.00 95.12 128 ASP A O 1
ATOM 1059 N N . ASP A 1 129 ? -17.218 -5.539 12.873 1.00 95.81 129 ASP A N 1
ATOM 1060 C CA . ASP A 1 129 ? -17.380 -6.503 11.774 1.00 95.81 129 ASP A CA 1
ATOM 1061 C C . ASP A 1 129 ? -16.940 -5.968 10.400 1.00 95.81 129 ASP A C 1
ATOM 1063 O O . ASP A 1 129 ? -16.993 -6.679 9.386 1.00 95.81 129 ASP A O 1
ATOM 1067 N N . ASN A 1 130 ? -16.504 -4.710 10.340 1.00 96.81 130 ASN A N 1
ATOM 1068 C CA . ASN A 1 130 ? -15.864 -4.134 9.167 1.00 96.81 130 ASN A CA 1
ATOM 1069 C C . ASN A 1 130 ? -14.335 -4.199 9.225 1.00 96.81 130 ASN A C 1
ATOM 1071 O O . ASN A 1 130 ? -13.710 -3.775 8.257 1.00 96.81 130 ASN A O 1
ATOM 1075 N N . ILE A 1 131 ? -13.733 -4.716 10.297 1.00 98.38 131 ILE A N 1
ATOM 1076 C CA . ILE A 1 131 ? -12.282 -4.723 10.502 1.00 98.38 131 ILE A CA 1
ATOM 1077 C C . ILE A 1 131 ? -11.758 -6.159 10.459 1.00 98.38 131 ILE A C 1
ATOM 1079 O O . ILE A 1 131 ? -12.316 -7.056 11.088 1.00 98.38 131 ILE A O 1
ATOM 1083 N N . ILE A 1 132 ? -10.659 -6.372 9.734 1.00 98.62 132 ILE A N 1
ATOM 1084 C CA . ILE A 1 132 ? -9.894 -7.622 9.757 1.00 98.62 132 ILE A CA 1
ATOM 1085 C C . ILE A 1 132 ? -8.412 -7.290 9.918 1.00 98.62 132 ILE A C 1
ATOM 1087 O O . ILE A 1 132 ? -7.893 -6.459 9.173 1.00 98.62 132 ILE A O 1
ATOM 1091 N N . TYR A 1 133 ? -7.715 -7.973 10.828 1.00 98.75 133 TYR A N 1
ATOM 1092 C CA . TYR A 1 133 ? -6.256 -7.874 10.951 1.00 98.75 133 TYR A CA 1
ATOM 1093 C C . TYR A 1 133 ? -5.525 -9.057 10.319 1.00 98.75 133 TYR A C 1
ATOM 1095 O O . TYR A 1 133 ? -5.886 -10.220 10.516 1.00 98.75 133 TYR A O 1
ATOM 1103 N N . LEU A 1 134 ? -4.415 -8.766 9.651 1.00 98.75 134 LEU A N 1
ATOM 1104 C CA . LEU A 1 134 ? -3.507 -9.724 9.044 1.00 98.75 134 LEU A CA 1
ATOM 1105 C C . LEU A 1 134 ? -2.064 -9.421 9.465 1.00 98.75 134 LEU A C 1
ATOM 1107 O O . LEU A 1 134 ? -1.533 -8.362 9.159 1.00 98.75 134 LEU A O 1
ATOM 1111 N N . GLY A 1 135 ? -1.399 -10.389 10.092 1.00 98.50 135 GLY A N 1
ATOM 1112 C CA . GLY A 1 135 ? 0.026 -10.298 10.415 1.00 98.50 135 GLY A CA 1
ATOM 1113 C C . GLY A 1 135 ? 0.352 -9.812 11.826 1.00 98.50 135 GLY A C 1
ATOM 1114 O O . GLY A 1 135 ? 1.510 -9.485 12.077 1.00 98.50 135 GLY A O 1
ATOM 1115 N N . LEU A 1 136 ? -0.617 -9.823 12.754 1.00 98.62 136 LEU A N 1
ATOM 1116 C CA . LEU A 1 136 ? -0.363 -9.427 14.143 1.00 98.62 136 LEU A CA 1
ATOM 11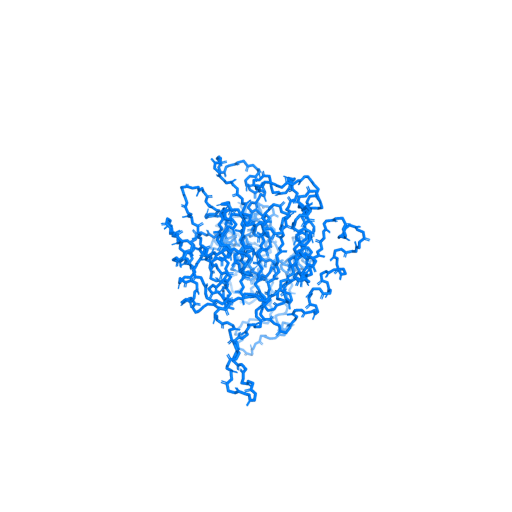17 C C . LEU A 1 136 ? 0.774 -10.266 14.745 1.00 98.62 136 LEU A C 1
ATOM 1119 O O . LEU A 1 136 ? 0.779 -11.496 14.635 1.00 98.62 136 LEU A O 1
ATOM 1123 N N . ASP A 1 137 ? 1.730 -9.616 15.398 1.00 98.12 137 ASP A N 1
ATOM 1124 C CA . ASP A 1 137 ? 2.825 -10.296 16.085 1.00 98.12 137 ASP A CA 1
ATOM 1125 C C . ASP A 1 137 ? 2.339 -10.732 17.465 1.00 98.12 137 ASP A C 1
ATOM 1127 O O . ASP A 1 137 ? 2.071 -9.895 18.327 1.00 98.12 137 ASP A O 1
ATOM 1131 N N . ASP A 1 138 ? 2.248 -12.044 17.687 1.00 97.19 138 ASP A N 1
ATOM 1132 C CA . ASP A 1 138 ? 1.773 -12.631 18.942 1.00 97.19 138 ASP A CA 1
ATOM 1133 C C . ASP A 1 138 ? 2.514 -12.082 20.183 1.00 97.19 138 ASP A C 1
ATOM 1135 O O . ASP A 1 138 ? 1.955 -12.079 21.275 1.00 97.19 138 ASP A O 1
ATOM 1139 N N . ASN A 1 139 ? 3.755 -11.596 20.039 1.00 97.12 139 ASN A N 1
ATOM 1140 C CA . ASN A 1 139 ? 4.545 -11.050 21.152 1.00 97.12 139 ASN A CA 1
ATOM 1141 C C . ASN A 1 139 ? 4.273 -9.568 21.448 1.00 97.12 139 ASN A C 1
ATOM 1143 O O . ASN A 1 139 ? 4.797 -9.042 22.431 1.00 97.12 139 ASN A O 1
ATOM 1147 N N . LYS A 1 140 ? 3.517 -8.881 20.588 1.00 96.69 140 LYS A N 1
ATOM 1148 C CA . LYS A 1 140 ? 3.196 -7.453 20.726 1.00 96.69 140 LYS A CA 1
ATOM 1149 C C . LYS A 1 140 ? 1.746 -7.188 21.105 1.00 96.69 140 LYS A C 1
ATOM 1151 O O . LYS A 1 140 ? 1.415 -6.045 21.390 1.00 96.69 140 LYS A O 1
ATOM 1156 N N . ILE A 1 141 ? 0.901 -8.217 21.104 1.00 97.12 141 ILE A N 1
ATOM 1157 C CA . ILE A 1 141 ? -0.484 -8.109 21.557 1.00 97.12 141 ILE A CA 1
ATOM 1158 C C . ILE A 1 141 ? -0.477 -8.157 23.085 1.00 97.12 141 ILE A C 1
ATOM 1160 O O . ILE A 1 141 ? -0.102 -9.166 23.687 1.00 97.12 141 ILE A O 1
ATOM 1164 N N . THR A 1 142 ? -0.878 -7.067 23.731 1.00 96.81 142 THR A N 1
ATOM 1165 C CA . THR A 1 142 ? -1.023 -7.053 25.191 1.00 96.81 142 THR A CA 1
ATOM 1166 C C . THR A 1 142 ? -2.259 -7.857 25.627 1.00 96.81 142 THR A C 1
ATOM 1168 O O . THR A 1 142 ? -3.222 -7.968 24.866 1.00 96.81 142 THR A O 1
ATOM 1171 N N . PRO A 1 143 ? -2.323 -8.363 26.878 1.00 97.19 143 PRO A N 1
ATOM 1172 C CA . PRO A 1 143 ? -3.520 -9.054 27.373 1.00 97.19 143 PRO A CA 1
ATOM 1173 C C . PRO A 1 143 ? -4.800 -8.207 27.304 1.00 97.19 143 PRO A C 1
ATOM 1175 O O . PRO A 1 143 ? -5.896 -8.741 27.151 1.00 97.19 143 PRO A O 1
ATOM 1178 N N . LEU A 1 144 ? -4.669 -6.880 27.424 1.00 96.38 144 LEU A N 1
ATOM 1179 C CA . LEU A 1 144 ? -5.794 -5.957 27.295 1.00 96.38 144 LEU A CA 1
ATOM 1180 C C . LEU A 1 144 ? -6.280 -5.861 25.844 1.00 96.38 144 LEU A C 1
ATOM 1182 O O . LEU A 1 144 ? -7.485 -5.869 25.608 1.00 96.38 144 LEU A O 1
ATOM 1186 N N . GLU A 1 145 ? -5.370 -5.770 24.875 1.00 97.25 145 GLU A N 1
ATOM 1187 C CA . GLU A 1 145 ? -5.733 -5.758 23.455 1.00 97.25 145 GLU A CA 1
ATOM 1188 C C . GLU A 1 145 ? -6.313 -7.098 23.004 1.00 97.25 145 GLU A C 1
ATOM 1190 O O . GLU A 1 145 ? -7.285 -7.108 22.257 1.00 97.25 145 GLU A O 1
ATOM 1195 N N . GLU A 1 146 ? -5.783 -8.222 23.494 1.00 97.69 146 GLU A N 1
ATOM 1196 C CA . GLU A 1 146 ? -6.347 -9.549 23.224 1.00 97.69 146 GLU A CA 1
ATOM 1197 C C . GLU A 1 146 ? -7.788 -9.658 23.747 1.00 97.69 146 GLU A C 1
ATOM 1199 O O . GLU A 1 146 ? -8.682 -10.102 23.021 1.00 97.69 146 GLU A O 1
ATOM 1204 N N . ALA A 1 147 ? -8.043 -9.178 24.971 1.00 97.56 147 ALA A N 1
ATOM 1205 C CA . ALA A 1 147 ? -9.396 -9.098 25.516 1.00 97.56 147 ALA A CA 1
ATOM 1206 C C . ALA A 1 147 ? -10.306 -8.213 24.647 1.00 97.56 147 ALA A C 1
ATOM 1208 O O . ALA A 1 147 ? -11.414 -8.628 24.316 1.00 97.56 147 ALA A O 1
ATOM 1209 N N . ARG A 1 148 ? -9.827 -7.042 24.203 1.00 97.50 148 ARG A N 1
ATOM 1210 C CA . ARG A 1 148 ? -10.585 -6.128 23.328 1.00 97.50 148 ARG A CA 1
ATOM 1211 C C . ARG A 1 148 ? -10.900 -6.736 21.964 1.00 97.50 148 ARG A C 1
ATOM 1213 O O . ARG A 1 148 ? -12.038 -6.633 21.520 1.00 97.50 148 ARG A O 1
ATOM 1220 N N . LEU A 1 149 ? -9.935 -7.394 21.320 1.00 97.88 149 LEU A N 1
ATOM 1221 C CA . LEU A 1 149 ? -10.155 -8.115 20.060 1.00 97.88 149 LEU A CA 1
ATOM 1222 C C . LEU A 1 149 ? -11.275 -9.150 20.217 1.00 97.88 149 LEU A C 1
ATOM 1224 O O . LEU A 1 149 ? -12.157 -9.241 19.364 1.00 97.88 149 LEU A O 1
ATOM 1228 N N . SER A 1 150 ? -11.268 -9.891 21.330 1.00 97.31 150 SER A N 1
ATOM 1229 C CA . SER A 1 150 ? -12.305 -10.879 21.632 1.00 97.31 150 SER A CA 1
ATOM 1230 C C . SER A 1 150 ? -13.664 -10.250 21.955 1.00 97.31 150 SER A C 1
ATOM 1232 O O . SER A 1 150 ? -14.681 -10.795 21.533 1.00 97.31 150 SER A O 1
ATOM 1234 N N . GLU A 1 151 ? -13.706 -9.156 22.719 1.00 97.31 151 GLU A N 1
ATOM 1235 C CA . GLU A 1 151 ? -14.945 -8.463 23.107 1.00 97.31 151 GLU A CA 1
ATOM 1236 C C . GLU A 1 151 ? -15.644 -7.819 21.906 1.00 97.31 151 GLU A C 1
ATOM 1238 O O . GLU A 1 151 ? -16.864 -7.921 21.782 1.00 97.31 151 GLU A O 1
ATOM 1243 N N . LEU A 1 152 ? -14.870 -7.201 21.011 1.00 97.06 152 LEU A N 1
ATOM 1244 C CA . LEU A 1 152 ? -15.367 -6.580 19.781 1.00 97.06 152 LEU A CA 1
ATOM 1245 C C . LEU A 1 152 ? -15.671 -7.612 18.685 1.00 97.06 152 LEU A C 1
ATOM 1247 O O . LEU A 1 152 ? -16.332 -7.301 17.699 1.00 97.06 152 LEU A O 1
ATOM 1251 N N . GLY A 1 153 ? -15.191 -8.851 18.833 1.00 97.38 153 GLY A N 1
ATOM 1252 C CA . GLY A 1 153 ? -15.363 -9.893 17.822 1.00 97.38 153 GLY A CA 1
ATOM 1253 C C . GLY A 1 153 ? -14.648 -9.576 16.506 1.00 97.38 153 GLY A C 1
ATOM 1254 O O . GLY A 1 153 ? -15.089 -10.034 15.453 1.00 97.38 153 GLY A O 1
ATOM 1255 N N . ILE A 1 154 ? -13.564 -8.795 16.557 1.00 97.88 154 ILE A N 1
ATOM 1256 C CA . ILE A 1 154 ? -12.779 -8.452 15.369 1.00 97.88 154 ILE A CA 1
ATOM 1257 C C . ILE A 1 154 ? -12.039 -9.699 14.893 1.00 97.88 154 ILE A C 1
ATOM 1259 O O . ILE A 1 154 ? -11.378 -10.392 15.669 1.00 97.88 154 ILE A O 1
ATOM 1263 N N . GLU A 1 155 ? -12.113 -9.983 13.598 1.00 98.19 155 GLU A N 1
ATOM 1264 C CA . GLU A 1 155 ? -11.388 -11.100 13.012 1.00 98.19 155 GLU A CA 1
ATOM 1265 C C . GLU A 1 155 ? -9.901 -10.760 12.850 1.00 98.19 155 GLU A C 1
ATOM 1267 O O . GLU A 1 155 ? -9.534 -9.720 12.303 1.00 98.19 155 GLU A O 1
ATOM 1272 N N . TYR A 1 156 ? -9.015 -11.649 13.306 1.00 98.44 156 TYR A N 1
ATOM 1273 C CA . TYR A 1 156 ? -7.577 -11.440 13.169 1.00 98.44 156 TYR A CA 1
ATOM 1274 C C . TYR A 1 156 ? -6.774 -12.714 12.892 1.00 98.44 156 TYR A C 1
ATOM 1276 O O . TYR A 1 156 ? -7.146 -13.857 13.217 1.00 98.44 156 TYR A O 1
ATOM 1284 N N . TYR A 1 157 ? -5.615 -12.493 12.279 1.00 98.50 157 TYR A N 1
ATOM 1285 C CA . TYR A 1 157 ? -4.655 -13.515 11.899 1.00 98.50 157 TYR A CA 1
ATOM 1286 C C . TYR A 1 157 ? -3.261 -13.125 12.379 1.00 98.50 157 TYR A C 1
ATOM 1288 O O . TYR A 1 157 ? -2.642 -12.218 11.831 1.00 98.50 157 TYR A O 1
ATOM 1296 N N . THR A 1 158 ? -2.761 -13.824 13.399 1.00 98.50 158 THR A N 1
ATOM 1297 C CA . THR A 1 158 ? -1.396 -13.616 13.894 1.00 98.50 158 THR A CA 1
ATOM 1298 C C . THR A 1 158 ? -0.362 -14.281 12.989 1.00 98.50 158 THR A C 1
ATOM 1300 O O . THR A 1 158 ? -0.684 -15.231 12.266 1.00 98.50 158 THR A O 1
ATOM 1303 N N . LEU A 1 159 ? 0.898 -13.847 13.053 1.00 98.06 159 LEU A N 1
ATOM 1304 C CA . LEU A 1 159 ? 2.006 -14.481 12.329 1.00 98.06 159 LEU A CA 1
ATOM 1305 C C . LEU A 1 159 ? 2.109 -15.973 12.663 1.00 98.06 159 LEU A C 1
ATOM 1307 O O . LEU A 1 159 ? 2.299 -16.797 11.766 1.00 98.06 159 LEU A O 1
ATOM 1311 N N . LYS A 1 160 ? 1.910 -16.363 13.928 1.00 97.44 160 LYS A N 1
ATOM 1312 C CA . LYS A 1 160 ? 1.878 -17.779 14.319 1.00 97.44 160 LYS A CA 1
ATOM 1313 C C . LYS A 1 160 ? 0.754 -18.546 13.623 1.00 97.44 160 LYS A C 1
ATOM 1315 O O . LYS A 1 160 ? 1.007 -19.631 13.098 1.00 97.44 160 LYS A O 1
ATOM 1320 N N . LYS A 1 161 ? -0.466 -17.999 13.580 1.00 97.31 161 LYS A N 1
ATOM 1321 C CA . LYS A 1 161 ? -1.613 -18.624 12.893 1.00 97.31 161 LYS A CA 1
ATOM 1322 C C . LYS A 1 161 ? -1.377 -18.721 11.385 1.00 97.31 161 LYS A C 1
ATOM 1324 O O . LYS A 1 161 ? -1.705 -19.747 10.795 1.00 97.31 161 LYS A O 1
ATOM 1329 N N . ILE A 1 162 ? -0.771 -17.697 10.785 1.00 97.75 162 ILE A N 1
ATOM 1330 C CA . ILE A 1 162 ? -0.416 -17.663 9.359 1.00 97.75 162 ILE A CA 1
ATOM 1331 C C . ILE A 1 162 ? 0.652 -18.694 9.012 1.00 97.75 162 ILE A C 1
ATOM 1333 O O . ILE A 1 162 ? 0.594 -19.251 7.933 1.00 97.75 162 ILE A O 1
ATOM 1337 N N . ARG A 1 163 ? 1.601 -18.979 9.909 1.00 94.88 163 ARG A N 1
ATOM 1338 C CA . ARG A 1 163 ? 2.617 -20.029 9.708 1.00 94.88 163 ARG A CA 1
ATOM 1339 C C . ARG A 1 163 ? 2.064 -21.440 9.914 1.00 94.88 163 ARG A C 1
ATOM 1341 O O . ARG A 1 163 ? 2.590 -22.398 9.361 1.00 94.88 163 ARG A O 1
ATOM 1348 N N . GLN A 1 164 ? 1.056 -21.583 10.777 1.00 96.62 164 GLN A N 1
ATOM 1349 C CA . GLN A 1 164 ? 0.383 -22.861 11.035 1.00 96.62 164 GLN A CA 1
ATOM 1350 C C . GLN A 1 164 ? -0.598 -23.237 9.924 1.00 96.62 164 GLN A C 1
ATOM 1352 O O . GLN A 1 164 ? -0.793 -24.419 9.648 1.00 96.62 164 GLN A O 1
ATOM 1357 N N . LYS A 1 165 ? -1.245 -22.235 9.331 1.00 94.06 165 LYS A N 1
ATOM 1358 C CA . LYS A 1 165 ? -2.086 -22.371 8.142 1.00 94.06 165 LYS A CA 1
ATOM 1359 C C . LYS A 1 165 ? -1.277 -21.974 6.904 1.00 94.06 165 LYS A C 1
ATOM 1361 O O . LYS A 1 165 ? -0.111 -21.629 7.017 1.00 94.06 165 LYS A O 1
ATOM 1366 N N . SER A 1 166 ? -1.861 -22.047 5.716 1.00 95.31 166 SER A N 1
ATOM 1367 C CA . SER A 1 166 ? -1.279 -21.377 4.552 1.00 95.31 166 SER A CA 1
ATOM 1368 C C . SER A 1 166 ? -1.708 -19.908 4.556 1.00 95.31 166 SER A C 1
ATOM 1370 O O . SER A 1 166 ? -2.887 -19.615 4.776 1.00 95.31 166 SER A O 1
ATOM 1372 N N . LEU A 1 167 ? -0.779 -18.982 4.288 1.00 98.12 167 LEU A N 1
ATOM 1373 C CA . LEU A 1 167 ? -1.115 -17.578 4.008 1.00 98.12 167 LEU A CA 1
ATOM 1374 C C . LEU A 1 167 ? -2.111 -17.483 2.842 1.00 98.12 167 LEU A C 1
ATOM 1376 O O . LEU A 1 167 ? -3.018 -16.657 2.881 1.00 98.12 167 LEU A O 1
ATOM 1380 N N . ASP A 1 168 ? -1.975 -18.368 1.850 1.00 97.81 168 ASP A N 1
ATOM 1381 C CA . ASP A 1 168 ? -2.851 -18.431 0.681 1.00 97.81 168 ASP A CA 1
ATOM 1382 C C . ASP A 1 168 ? -4.307 -18.708 1.085 1.00 97.81 168 ASP A C 1
ATOM 1384 O O . ASP A 1 168 ? -5.189 -17.919 0.756 1.00 97.81 168 ASP A O 1
ATOM 1388 N N . ASP A 1 169 ? -4.543 -19.742 1.903 1.00 97.50 169 ASP A N 1
ATOM 1389 C CA . ASP A 1 169 ? -5.882 -20.115 2.383 1.00 97.50 169 ASP A CA 1
ATOM 1390 C C . ASP A 1 169 ? -6.522 -18.990 3.211 1.00 97.50 169 ASP A C 1
ATOM 1392 O O . ASP A 1 169 ? -7.726 -18.738 3.137 1.00 97.50 169 ASP A O 1
ATOM 1396 N N . ILE A 1 170 ? -5.726 -18.308 4.042 1.00 98.44 170 ILE A N 1
ATOM 1397 C CA . ILE A 1 170 ? -6.205 -17.170 4.835 1.00 98.44 170 ILE A CA 1
ATOM 1398 C C . ILE A 1 170 ? -6.643 -16.036 3.906 1.00 98.44 170 ILE A C 1
ATOM 1400 O O . ILE A 1 170 ? -7.743 -15.506 4.062 1.00 98.44 170 ILE A O 1
ATOM 1404 N N . LEU A 1 171 ? -5.811 -15.686 2.925 1.00 98.62 171 LEU A N 1
ATOM 1405 C CA . LEU A 1 171 ? -6.114 -14.627 1.969 1.00 98.62 171 LEU A CA 1
ATOM 1406 C C . LEU A 1 171 ? -7.319 -14.970 1.090 1.00 98.62 171 LEU A C 1
ATOM 1408 O O . LEU A 1 171 ? -8.107 -14.077 0.797 1.00 98.62 171 LEU A O 1
ATOM 1412 N N . GLU A 1 172 ? -7.510 -16.232 0.704 1.00 98.12 172 GLU A N 1
ATOM 1413 C CA . GLU A 1 172 ? -8.702 -16.665 -0.038 1.00 98.12 172 GLU A CA 1
ATOM 1414 C C . GLU A 1 172 ? -9.988 -16.429 0.751 1.00 98.12 172 GLU A C 1
ATOM 1416 O O . GLU A 1 172 ? -10.950 -15.886 0.206 1.00 98.12 172 GLU A O 1
ATOM 1421 N N . ASN A 1 173 ? -9.985 -16.748 2.047 1.00 97.94 173 ASN A N 1
ATOM 1422 C CA . ASN A 1 173 ? -11.126 -16.474 2.919 1.00 97.94 173 ASN A CA 1
ATOM 1423 C C . ASN A 1 173 ? -11.386 -14.967 3.061 1.00 97.94 173 ASN A C 1
ATOM 1425 O O . ASN A 1 173 ? -12.531 -14.529 2.935 1.00 97.94 173 ASN A O 1
ATOM 1429 N N . ILE A 1 174 ? -10.332 -14.164 3.260 1.00 98.31 174 ILE A N 1
ATOM 1430 C CA . ILE A 1 174 ? -10.446 -12.699 3.332 1.00 98.31 174 ILE A CA 1
ATOM 1431 C C . ILE A 1 174 ? -11.013 -12.141 2.020 1.00 98.31 174 ILE A C 1
ATOM 1433 O O . ILE A 1 174 ? -11.901 -11.288 2.049 1.00 98.31 174 ILE A O 1
ATOM 1437 N N . VAL A 1 175 ? -10.536 -12.616 0.868 1.00 98.44 175 VAL A N 1
ATOM 1438 C CA . VAL A 1 175 ? -11.019 -12.158 -0.441 1.00 98.44 175 VAL A CA 1
ATOM 1439 C C . VAL A 1 175 ? -12.492 -12.511 -0.630 1.00 98.44 175 VAL A C 1
ATOM 1441 O O . VAL A 1 175 ? -13.286 -11.643 -0.988 1.00 98.44 175 VAL A O 1
ATOM 1444 N N . GLU A 1 176 ? -12.882 -13.754 -0.350 1.00 97.81 176 GLU A N 1
ATOM 1445 C CA . GLU A 1 176 ? -14.264 -14.210 -0.512 1.00 97.81 176 GLU A CA 1
ATOM 1446 C C . GLU A 1 176 ? -15.237 -13.436 0.390 1.00 97.81 176 GLU A C 1
ATOM 1448 O O . GLU A 1 176 ? -16.304 -13.027 -0.073 1.00 97.81 176 GLU A O 1
ATOM 1453 N N . PHE A 1 177 ? -14.851 -13.162 1.640 1.00 96.94 177 PHE A N 1
ATOM 1454 C CA . PHE A 1 177 ? -15.670 -12.399 2.586 1.00 96.94 177 PHE A CA 1
ATOM 1455 C C . PHE A 1 177 ? -15.880 -10.938 2.154 1.00 96.94 177 PHE A C 1
ATOM 1457 O O . PHE A 1 177 ? -16.942 -10.365 2.396 1.00 96.94 177 PHE A O 1
ATOM 1464 N N . ASN A 1 178 ? -14.895 -10.334 1.481 1.00 97.56 178 ASN A N 1
ATOM 1465 C CA . ASN A 1 178 ? -14.895 -8.903 1.160 1.00 97.56 178 ASN A CA 1
ATOM 1466 C C . ASN A 1 178 ? -15.184 -8.578 -0.319 1.00 97.56 178 ASN A C 1
ATOM 1468 O O . ASN A 1 178 ? -15.232 -7.403 -0.682 1.00 97.56 178 ASN A O 1
ATOM 1472 N N . LYS A 1 179 ? -15.399 -9.575 -1.190 1.00 96.62 179 LYS A N 1
ATOM 1473 C CA . LYS A 1 179 ? -15.471 -9.386 -2.657 1.00 96.62 179 LYS A CA 1
ATOM 1474 C C . LYS A 1 179 ? -16.527 -8.395 -3.155 1.00 96.62 179 LYS A C 1
ATOM 1476 O O . LYS A 1 179 ? -16.362 -7.818 -4.226 1.00 96.62 179 LYS A O 1
ATOM 1481 N N . ASN A 1 180 ? -17.608 -8.205 -2.398 1.00 96.62 180 ASN A N 1
ATOM 1482 C CA . ASN A 1 180 ? -18.733 -7.345 -2.779 1.00 96.62 180 ASN A CA 1
ATOM 1483 C C . ASN A 1 180 ? -18.714 -5.973 -2.088 1.00 96.62 180 ASN A C 1
ATOM 1485 O O . ASN A 1 180 ? -19.616 -5.168 -2.313 1.00 96.62 180 ASN A O 1
ATOM 1489 N N . SER A 1 181 ? -17.707 -5.703 -1.259 1.00 97.00 181 SER A N 1
ATOM 1490 C CA . SER A 1 181 ? -17.593 -4.466 -0.489 1.00 97.00 181 SER A CA 1
ATOM 1491 C C . SER A 1 181 ? -16.449 -3.597 -1.010 1.00 97.00 181 SER A C 1
ATOM 1493 O O . SER A 1 181 ? -15.460 -4.116 -1.531 1.00 97.00 181 SER A O 1
ATOM 1495 N N . PRO A 1 182 ? -16.538 -2.262 -0.882 1.00 97.62 182 PRO A N 1
ATOM 1496 C CA . PRO A 1 182 ? -15.362 -1.413 -1.001 1.00 97.62 182 PRO A CA 1
ATOM 1497 C C . PRO A 1 182 ? -14.381 -1.739 0.132 1.00 97.62 182 PRO A C 1
ATOM 1499 O O . PRO A 1 182 ? -14.785 -1.879 1.287 1.00 97.62 182 PRO A O 1
ATOM 1502 N N . VAL A 1 183 ? -13.096 -1.849 -0.201 1.00 98.56 183 VAL A N 1
ATOM 1503 C CA . VAL A 1 183 ? -12.039 -2.242 0.738 1.00 98.56 183 VAL A CA 1
ATOM 1504 C C . VAL A 1 183 ? -11.001 -1.136 0.860 1.00 98.56 183 VAL A C 1
ATOM 1506 O O . VAL A 1 183 ? -10.440 -0.677 -0.139 1.00 98.56 183 VAL A O 1
ATOM 1509 N N . TYR A 1 184 ? -10.731 -0.721 2.090 1.00 98.69 184 TYR A N 1
ATOM 1510 C CA . TYR A 1 184 ? -9.611 0.138 2.444 1.00 98.69 184 TYR A CA 1
ATOM 1511 C C . TYR A 1 184 ? -8.530 -0.703 3.118 1.00 98.69 184 TYR A C 1
ATOM 1513 O O . TYR A 1 184 ? -8.827 -1.493 4.011 1.00 98.69 184 TYR A O 1
ATOM 1521 N N . ILE A 1 185 ? -7.281 -0.550 2.697 1.00 98.88 185 ILE A N 1
ATOM 1522 C CA . ILE A 1 185 ? -6.160 -1.302 3.264 1.00 98.88 185 ILE A CA 1
ATOM 1523 C C . ILE A 1 185 ? -5.306 -0.355 4.102 1.00 98.88 185 ILE A C 1
ATOM 1525 O O . ILE A 1 185 ? -4.973 0.740 3.660 1.00 98.88 185 ILE A O 1
ATOM 1529 N N . VAL A 1 186 ? -4.912 -0.776 5.295 1.00 98.81 186 VAL A N 1
ATOM 1530 C CA . VAL A 1 186 ? -3.815 -0.138 6.030 1.00 98.81 186 VAL A CA 1
ATOM 1531 C C . VAL A 1 186 ? -2.652 -1.104 5.992 1.00 98.81 186 VAL A C 1
ATOM 1533 O O . VAL A 1 186 ? -2.776 -2.232 6.450 1.00 98.81 186 VAL A O 1
ATOM 1536 N N . PHE A 1 187 ? -1.544 -0.691 5.394 1.00 98.81 187 PHE A N 1
ATOM 1537 C CA . PHE A 1 187 ? -0.317 -1.466 5.346 1.00 98.81 187 PHE A CA 1
ATOM 1538 C C . PHE A 1 187 ? 0.724 -0.782 6.220 1.00 98.81 187 PHE A C 1
ATOM 1540 O O . PHE A 1 187 ? 1.444 0.128 5.791 1.00 98.81 187 PHE A O 1
ATOM 1547 N N . ASP A 1 188 ? 0.775 -1.228 7.466 1.00 98.50 188 ASP A N 1
ATOM 1548 C CA . ASP A 1 188 ? 1.752 -0.764 8.425 1.00 98.50 188 ASP A CA 1
ATOM 1549 C C . ASP A 1 188 ? 3.070 -1.503 8.208 1.00 98.50 188 ASP A C 1
ATOM 1551 O O . ASP A 1 188 ? 3.152 -2.732 8.278 1.00 98.50 188 ASP A O 1
ATOM 1555 N N . MET A 1 189 ? 4.137 -0.755 7.936 1.00 98.25 189 MET A N 1
ATOM 1556 C CA . MET A 1 189 ? 5.422 -1.350 7.580 1.00 98.25 189 MET A CA 1
ATOM 1557 C C . MET A 1 189 ? 6.011 -2.221 8.705 1.00 98.25 189 MET A C 1
ATOM 1559 O O . MET A 1 189 ? 6.881 -3.052 8.424 1.00 98.25 189 MET A O 1
ATOM 1563 N N . SER A 1 190 ? 5.542 -2.090 9.954 1.00 97.94 190 SER A N 1
ATOM 1564 C CA . SER A 1 190 ? 6.007 -2.897 11.090 1.00 97.94 190 SER A CA 1
ATOM 1565 C C . SER A 1 190 ? 5.753 -4.401 10.936 1.00 97.94 190 SER A C 1
ATOM 1567 O O . SER A 1 190 ? 6.440 -5.208 11.570 1.00 97.94 190 SER A O 1
ATOM 1569 N N . VAL A 1 191 ? 4.811 -4.792 10.072 1.00 98.38 191 VAL A N 1
ATOM 1570 C CA . VAL A 1 191 ? 4.490 -6.192 9.756 1.00 98.38 191 VAL A CA 1
ATOM 1571 C C . VAL A 1 191 ? 5.579 -6.884 8.922 1.00 98.38 191 VAL A C 1
ATOM 1573 O O . VAL A 1 191 ? 5.678 -8.112 8.898 1.00 98.38 191 VAL A O 1
ATOM 1576 N N . CYS A 1 192 ? 6.414 -6.111 8.223 1.00 98.56 192 CYS A N 1
ATOM 1577 C CA . CYS A 1 192 ? 7.439 -6.624 7.317 1.00 98.56 192 CYS A CA 1
ATOM 1578 C C . CYS A 1 192 ? 8.697 -7.062 8.071 1.00 98.56 192 CYS A C 1
ATOM 1580 O O . CYS A 1 192 ? 9.150 -6.380 8.986 1.00 98.56 192 CYS A O 1
ATOM 1582 N N . SER A 1 193 ? 9.359 -8.129 7.620 1.00 98.25 193 SER A N 1
ATOM 1583 C CA . SER A 1 193 ? 10.656 -8.536 8.166 1.00 98.25 193 SER A CA 1
ATOM 1584 C C . SER A 1 193 ? 11.700 -7.418 8.031 1.00 98.25 193 SER A C 1
ATOM 1586 O O . SER A 1 193 ? 11.826 -6.789 6.972 1.00 98.25 193 SER A O 1
ATOM 1588 N N . LYS A 1 194 ? 12.542 -7.232 9.057 1.00 97.06 194 LYS A N 1
ATOM 1589 C CA . LYS A 1 194 ? 13.712 -6.321 9.021 1.00 97.06 194 LYS A CA 1
ATOM 1590 C C . LYS A 1 194 ? 14.621 -6.535 7.819 1.00 97.06 194 LYS A C 1
ATOM 1592 O O . LYS A 1 194 ? 15.277 -5.598 7.369 1.00 97.06 194 LYS A O 1
ATOM 1597 N N . LYS A 1 195 ? 14.657 -7.760 7.291 1.00 96.94 195 LYS A N 1
ATOM 1598 C CA . LYS A 1 195 ? 15.464 -8.117 6.121 1.00 96.94 195 LYS A CA 1
ATOM 1599 C C . LYS A 1 195 ? 15.011 -7.413 4.848 1.00 96.94 195 LYS A C 1
ATOM 1601 O O . LYS A 1 195 ? 15.857 -7.179 3.998 1.00 96.94 195 LYS A O 1
ATOM 1606 N N . ILE A 1 196 ? 13.721 -7.093 4.719 1.00 97.19 196 ILE A N 1
ATOM 1607 C CA . ILE A 1 196 ? 13.141 -6.462 3.521 1.00 97.19 196 ILE A CA 1
ATOM 1608 C C . ILE A 1 196 ? 12.698 -5.015 3.770 1.00 97.19 196 ILE A C 1
ATOM 1610 O O . ILE A 1 196 ? 12.674 -4.209 2.850 1.00 97.19 196 ILE A O 1
ATOM 1614 N N . ALA A 1 197 ? 12.384 -4.656 5.014 1.00 96.75 197 ALA A N 1
ATOM 1615 C CA . ALA A 1 197 ? 11.962 -3.310 5.388 1.00 96.75 197 ALA A CA 1
ATOM 1616 C C . ALA A 1 197 ? 12.766 -2.795 6.595 1.00 96.75 197 ALA A C 1
ATOM 1618 O O . ALA A 1 197 ? 12.208 -2.549 7.663 1.00 96.75 197 ALA A O 1
ATOM 1619 N N . PRO A 1 198 ? 14.095 -2.637 6.478 1.00 94.69 198 PRO A N 1
ATOM 1620 C CA . PRO A 1 198 ? 14.956 -2.245 7.599 1.00 94.69 198 PRO A CA 1
ATOM 1621 C C . PRO A 1 198 ? 14.662 -0.854 8.183 1.00 94.69 198 PRO A C 1
ATOM 1623 O O . PRO A 1 198 ? 15.130 -0.563 9.279 1.00 94.69 198 PRO A O 1
ATOM 1626 N N . TYR A 1 199 ? 13.929 -0.001 7.463 1.00 94.75 199 TYR A N 1
ATOM 1627 C CA . TYR A 1 199 ? 13.484 1.312 7.942 1.00 94.75 199 TYR A CA 1
ATOM 1628 C C . TYR A 1 199 ? 12.031 1.325 8.437 1.00 94.75 199 TYR A C 1
ATOM 1630 O O . TYR A 1 199 ? 11.514 2.384 8.779 1.00 94.75 199 TYR A O 1
ATOM 1638 N N . ALA A 1 200 ? 11.352 0.178 8.487 1.00 95.31 200 ALA A N 1
ATOM 1639 C CA . ALA A 1 200 ? 10.092 0.088 9.209 1.00 95.31 200 ALA A CA 1
ATOM 1640 C C . ALA A 1 200 ? 10.342 0.226 10.716 1.00 95.31 200 ALA A C 1
ATOM 1642 O O . ALA A 1 200 ? 11.285 -0.359 11.257 1.00 95.31 200 ALA A O 1
ATOM 1643 N N . LYS A 1 201 ? 9.499 0.988 11.406 1.00 94.56 201 LYS A N 1
ATOM 1644 C CA . LYS A 1 201 ? 9.565 1.113 12.862 1.00 94.56 201 LYS A CA 1
ATOM 1645 C C . LYS A 1 201 ? 9.007 -0.155 13.498 1.00 94.56 201 LYS A C 1
ATOM 1647 O O . LYS A 1 201 ? 8.078 -0.771 12.985 1.00 94.56 201 LYS A O 1
ATOM 1652 N N . ASN A 1 202 ? 9.580 -0.541 14.635 1.00 92.88 202 ASN A N 1
ATOM 1653 C CA . ASN A 1 202 ? 9.101 -1.639 15.479 1.00 92.88 202 ASN A CA 1
ATOM 1654 C C . ASN A 1 202 ? 8.948 -3.005 14.796 1.00 92.88 202 ASN A C 1
ATOM 1656 O O . ASN A 1 202 ? 8.356 -3.900 15.390 1.00 92.88 202 ASN A O 1
ATOM 1660 N N . ASN A 1 203 ? 9.477 -3.229 13.596 1.00 93.31 203 ASN A N 1
ATOM 1661 C CA . ASN A 1 203 ? 9.382 -4.535 12.961 1.00 93.31 203 ASN A CA 1
ATOM 1662 C C . ASN A 1 203 ? 10.285 -5.591 13.620 1.00 93.31 203 ASN A C 1
ATOM 1664 O O . ASN A 1 203 ? 11.145 -5.288 14.452 1.00 93.31 203 ASN A O 1
ATOM 1668 N N . THR A 1 204 ? 10.084 -6.855 13.253 1.00 94.31 204 THR A N 1
ATOM 1669 C CA . THR A 1 204 ? 10.849 -8.011 13.748 1.00 94.31 204 THR A CA 1
ATOM 1670 C C . THR A 1 204 ? 11.519 -8.751 12.590 1.00 94.31 204 THR A C 1
ATOM 1672 O O . THR A 1 204 ? 11.213 -8.510 11.424 1.00 94.31 204 THR A O 1
ATOM 1675 N N . ASP A 1 205 ? 12.473 -9.641 12.872 1.00 96.19 205 ASP A N 1
ATOM 1676 C CA . ASP A 1 205 ? 13.064 -10.493 11.821 1.00 96.19 205 ASP A CA 1
ATOM 1677 C C . ASP A 1 205 ? 12.066 -11.524 11.270 1.00 96.19 205 ASP A C 1
ATOM 1679 O O . ASP A 1 205 ? 12.216 -12.003 10.144 1.00 96.19 205 ASP A O 1
ATOM 1683 N N . ASP A 1 206 ? 11.032 -11.792 12.062 1.00 95.75 206 ASP A N 1
ATOM 1684 C CA . ASP A 1 206 ? 10.003 -12.807 11.893 1.00 95.75 206 ASP A CA 1
ATOM 1685 C C . ASP A 1 206 ? 8.751 -12.298 11.147 1.00 95.75 206 ASP A C 1
ATOM 1687 O O . ASP A 1 206 ? 7.815 -13.068 10.922 1.00 95.75 206 ASP A O 1
ATOM 1691 N N . GLY A 1 207 ? 8.716 -11.020 10.759 1.00 97.81 207 GLY A N 1
ATOM 1692 C CA . GLY A 1 207 ? 7.635 -10.457 9.946 1.00 97.81 207 GLY A CA 1
ATOM 1693 C C . GLY A 1 207 ? 7.562 -11.046 8.531 1.00 97.81 207 GLY A C 1
ATOM 1694 O O . GLY A 1 207 ? 8.347 -11.920 8.154 1.00 97.81 207 GLY A O 1
ATOM 1695 N N . PHE A 1 208 ? 6.642 -10.528 7.719 1.00 98.56 208 PHE A N 1
ATOM 1696 C CA . PHE A 1 208 ? 6.464 -10.970 6.336 1.00 98.56 208 PHE A CA 1
ATOM 1697 C C . PHE A 1 208 ? 7.731 -10.786 5.500 1.00 98.56 208 PHE A C 1
ATOM 1699 O O . PHE A 1 208 ? 8.373 -9.730 5.533 1.00 98.56 208 PHE A O 1
ATOM 1706 N N . VAL A 1 209 ? 8.088 -11.813 4.732 1.00 98.06 209 VAL A N 1
ATOM 1707 C CA . VAL A 1 209 ? 9.158 -11.730 3.730 1.00 98.06 209 VAL A CA 1
ATOM 1708 C C . VAL A 1 209 ? 8.598 -11.262 2.387 1.00 98.06 209 VAL A C 1
ATOM 1710 O O . VAL A 1 209 ? 7.396 -11.076 2.224 1.00 98.06 209 VAL A O 1
ATOM 1713 N N . LEU A 1 210 ? 9.473 -11.033 1.403 1.00 98.19 210 LEU A N 1
ATOM 1714 C CA . LEU A 1 210 ? 9.064 -10.436 0.130 1.00 98.19 210 LEU A CA 1
ATOM 1715 C C . LEU A 1 210 ? 8.008 -11.280 -0.601 1.00 98.19 210 LEU A C 1
ATOM 1717 O O . LEU A 1 210 ? 7.055 -10.725 -1.143 1.00 98.19 210 LEU A O 1
ATOM 1721 N N . ASP A 1 211 ? 8.149 -12.606 -0.569 1.00 98.25 211 ASP A N 1
ATOM 1722 C CA . ASP A 1 211 ? 7.191 -13.526 -1.188 1.00 98.25 211 ASP A CA 1
ATOM 1723 C C . ASP A 1 211 ? 5.798 -13.425 -0.548 1.00 98.25 211 ASP A C 1
ATOM 1725 O O . ASP A 1 211 ? 4.796 -13.458 -1.264 1.00 98.25 211 ASP A O 1
ATOM 1729 N N . ASP A 1 212 ? 5.724 -13.208 0.771 1.00 98.50 212 ASP A N 1
ATOM 1730 C CA . ASP A 1 212 ? 4.459 -12.989 1.477 1.00 98.50 212 ASP A CA 1
ATOM 1731 C C . ASP A 1 212 ? 3.800 -11.686 1.012 1.00 98.50 212 ASP A C 1
ATOM 1733 O O . ASP A 1 212 ? 2.617 -11.679 0.679 1.00 98.50 212 ASP A O 1
ATOM 1737 N N . ILE A 1 213 ? 4.567 -10.592 0.907 1.00 98.62 213 ILE A N 1
ATOM 1738 C CA . ILE A 1 213 ? 4.061 -9.297 0.416 1.00 98.62 213 ILE A CA 1
ATOM 1739 C C . ILE A 1 213 ? 3.548 -9.416 -1.023 1.00 98.62 213 ILE A C 1
ATOM 1741 O O . ILE A 1 213 ? 2.492 -8.872 -1.356 1.00 98.62 213 ILE A O 1
ATOM 1745 N N . ILE A 1 214 ? 4.258 -10.162 -1.874 1.00 98.44 214 ILE A N 1
ATOM 1746 C CA . ILE A 1 214 ? 3.826 -10.434 -3.249 1.00 98.44 214 ILE A CA 1
ATOM 1747 C C . ILE A 1 214 ? 2.530 -11.254 -3.258 1.00 98.44 214 ILE A C 1
ATOM 1749 O O . ILE A 1 214 ? 1.623 -10.948 -4.037 1.00 98.44 214 ILE A O 1
ATOM 1753 N N . CYS A 1 215 ? 2.424 -12.277 -2.409 1.00 98.44 215 CYS A N 1
ATOM 1754 C CA . CYS A 1 215 ? 1.224 -13.102 -2.277 1.00 98.44 215 CYS A CA 1
ATOM 1755 C C . CYS A 1 215 ? 0.014 -12.267 -1.826 1.00 98.44 215 CYS A C 1
ATOM 1757 O O . CYS A 1 215 ? -1.018 -12.258 -2.502 1.00 98.44 215 CYS A O 1
ATOM 1759 N N . ILE A 1 216 ? 0.181 -11.482 -0.757 1.00 98.75 216 ILE A N 1
ATOM 1760 C CA . ILE A 1 216 ? -0.822 -10.552 -0.222 1.00 98.75 216 ILE A CA 1
ATOM 1761 C C . ILE A 1 216 ? -1.287 -9.590 -1.316 1.00 98.75 216 ILE A C 1
ATOM 1763 O O . ILE A 1 216 ? -2.482 -9.511 -1.601 1.00 98.75 216 ILE A O 1
ATOM 1767 N N . GLY A 1 217 ? -0.351 -8.908 -1.983 1.00 98.50 217 GLY A N 1
ATOM 1768 C CA . GLY A 1 217 ? -0.668 -7.957 -3.046 1.00 98.50 217 GLY A CA 1
ATOM 1769 C C . GLY A 1 217 ? -1.455 -8.588 -4.197 1.00 98.50 217 GLY A C 1
ATOM 1770 O O . GLY A 1 217 ? -2.434 -8.007 -4.657 1.00 98.50 217 GLY A O 1
ATOM 1771 N N . LYS A 1 218 ? -1.072 -9.794 -4.639 1.00 98.12 218 LYS A N 1
ATOM 1772 C CA . LYS A 1 218 ? -1.748 -10.514 -5.734 1.00 98.12 218 LYS A CA 1
ATOM 1773 C C . LYS A 1 218 ? -3.139 -11.027 -5.365 1.00 98.12 218 LYS A C 1
ATOM 1775 O O . LYS A 1 218 ? -4.023 -11.014 -6.215 1.00 98.12 218 LYS A O 1
ATOM 1780 N N . LYS A 1 219 ? -3.342 -11.525 -4.143 1.00 98.44 219 LYS A N 1
ATOM 1781 C CA . LYS A 1 219 ? -4.660 -12.023 -3.718 1.00 98.44 219 LYS A CA 1
ATOM 1782 C C . LYS A 1 219 ? -5.620 -10.864 -3.480 1.00 98.44 219 LYS A C 1
ATOM 1784 O O . LYS A 1 219 ? -6.729 -10.884 -4.013 1.00 98.44 219 LYS A O 1
ATOM 1789 N N . LEU A 1 220 ? -5.183 -9.839 -2.745 1.00 98.62 220 LEU A N 1
ATOM 1790 C CA . LEU A 1 220 ? -6.033 -8.701 -2.394 1.00 98.62 220 LEU A CA 1
ATOM 1791 C C . LEU A 1 220 ? -6.353 -7.797 -3.591 1.00 98.62 220 LEU A C 1
ATOM 1793 O O . LEU A 1 220 ? -7.399 -7.156 -3.577 1.00 98.62 220 LEU A O 1
ATOM 1797 N N . SER A 1 221 ? -5.542 -7.779 -4.657 1.00 97.69 221 SER A N 1
ATOM 1798 C CA . SER A 1 221 ? -5.847 -7.001 -5.874 1.00 97.69 221 SER A CA 1
ATOM 1799 C C . SER A 1 221 ? -7.134 -7.431 -6.596 1.00 97.69 221 SER A C 1
ATOM 1801 O O . SER A 1 221 ? -7.634 -6.689 -7.443 1.00 97.69 221 SER A O 1
ATOM 1803 N N . ASN A 1 222 ? -7.703 -8.589 -6.237 1.00 97.44 222 ASN A N 1
ATOM 1804 C CA . ASN A 1 222 ? -9.008 -9.050 -6.718 1.00 97.44 222 ASN A CA 1
ATOM 1805 C C . ASN A 1 222 ? -10.198 -8.370 -6.012 1.00 97.44 222 ASN A C 1
ATOM 1807 O O . ASN A 1 222 ? -11.344 -8.591 -6.401 1.00 97.44 222 ASN A O 1
ATOM 1811 N N . LEU A 1 223 ? -9.950 -7.558 -4.980 1.00 98.25 223 LEU A N 1
ATOM 1812 C CA . LEU A 1 223 ? -10.973 -6.813 -4.247 1.00 98.25 223 LEU A CA 1
ATOM 1813 C C . LEU A 1 223 ? -11.244 -5.440 -4.874 1.00 98.25 223 LEU A C 1
ATOM 1815 O O . LEU A 1 223 ? -10.425 -4.872 -5.603 1.00 98.25 223 LEU A O 1
ATOM 1819 N N . ASN A 1 224 ? -12.389 -4.846 -4.528 1.00 97.56 224 ASN A N 1
ATOM 1820 C CA . ASN A 1 224 ? -12.684 -3.451 -4.849 1.00 97.56 224 ASN A CA 1
ATOM 1821 C C . ASN A 1 224 ? -11.909 -2.504 -3.915 1.00 97.56 224 ASN A C 1
ATOM 1823 O O . ASN A 1 224 ? -12.476 -1.902 -3.003 1.00 97.56 224 ASN A O 1
ATOM 1827 N N . ILE A 1 225 ? -10.596 -2.390 -4.130 1.00 98.25 225 ILE A N 1
ATOM 1828 C C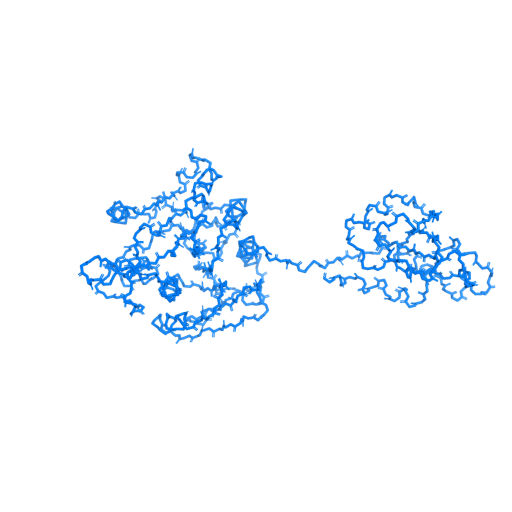A . ILE A 1 225 ? -9.727 -1.531 -3.320 1.00 98.25 225 ILE A CA 1
ATOM 1829 C C . ILE A 1 225 ? -9.987 -0.061 -3.656 1.00 98.25 225 ILE A C 1
ATOM 1831 O O . ILE A 1 225 ? -9.757 0.387 -4.789 1.00 98.25 225 ILE A O 1
ATOM 1835 N N . VAL A 1 226 ? -10.422 0.692 -2.645 1.00 97.88 226 VAL A N 1
ATOM 1836 C CA . VAL A 1 226 ? -10.748 2.124 -2.736 1.00 97.88 226 VAL A CA 1
ATOM 1837 C C . VAL A 1 226 ? -9.674 3.019 -2.123 1.00 97.88 226 VAL A C 1
ATOM 1839 O O . VAL A 1 226 ? -9.608 4.214 -2.421 1.00 97.88 226 VAL A O 1
ATOM 1842 N N . GLY A 1 227 ? -8.795 2.454 -1.301 1.00 98.19 227 GLY A N 1
ATOM 1843 C CA . GLY A 1 227 ? -7.666 3.179 -0.747 1.00 98.19 227 GLY A CA 1
ATOM 1844 C C . GLY A 1 227 ? -6.648 2.274 -0.072 1.00 98.19 227 GLY A C 1
ATOM 1845 O O . GLY A 1 227 ? -6.976 1.154 0.321 1.00 98.19 227 GLY A O 1
ATOM 1846 N N . ILE A 1 228 ? -5.420 2.770 0.035 1.00 98.69 228 ILE A N 1
ATOM 1847 C CA . ILE A 1 228 ? -4.390 2.208 0.900 1.00 98.69 228 ILE A CA 1
ATOM 1848 C C . ILE A 1 228 ? -3.688 3.319 1.677 1.00 98.69 228 ILE A C 1
ATOM 1850 O O . ILE A 1 228 ? -3.371 4.356 1.094 1.00 98.69 228 ILE A O 1
ATOM 1854 N N . ASP A 1 229 ? -3.384 3.062 2.944 1.00 98.75 229 ASP A N 1
ATOM 1855 C CA . ASP A 1 229 ? -2.393 3.822 3.700 1.00 98.75 229 ASP A CA 1
ATOM 1856 C C . ASP A 1 229 ? -1.129 2.989 3.881 1.00 98.75 229 ASP A C 1
ATOM 1858 O O . ASP A 1 229 ? -1.200 1.826 4.268 1.00 98.75 229 ASP A O 1
ATOM 1862 N N . ILE A 1 230 ? 0.027 3.583 3.600 1.00 98.44 230 ILE A N 1
ATOM 1863 C CA . ILE A 1 230 ? 1.337 3.014 3.905 1.00 98.44 230 ILE A CA 1
ATOM 1864 C C . ILE A 1 230 ? 1.930 3.798 5.071 1.00 98.44 230 ILE A C 1
ATOM 1866 O O . ILE A 1 230 ? 2.224 4.990 4.906 1.00 98.44 230 ILE A O 1
ATOM 1870 N N . THR A 1 231 ? 2.115 3.140 6.217 1.00 97.88 231 THR A N 1
ATOM 1871 C CA . THR A 1 231 ? 2.494 3.802 7.475 1.00 97.88 231 THR A CA 1
ATOM 1872 C C . THR A 1 231 ? 3.769 3.268 8.122 1.00 97.88 231 THR A C 1
ATOM 1874 O O . THR A 1 231 ? 4.320 2.246 7.716 1.00 97.88 231 THR A O 1
ATOM 1877 N N . ASN A 1 232 ? 4.249 3.988 9.143 1.00 96.19 232 ASN A N 1
ATOM 1878 C CA . ASN A 1 232 ? 5.196 3.484 10.145 1.00 96.19 232 ASN A CA 1
ATOM 1879 C C . ASN A 1 232 ? 6.584 3.076 9.620 1.00 96.19 232 ASN A C 1
ATOM 1881 O O . ASN A 1 232 ? 7.232 2.147 10.103 1.00 96.19 232 ASN A O 1
ATOM 1885 N N . TYR A 1 233 ? 7.080 3.820 8.638 1.00 94.75 233 TYR A N 1
ATOM 1886 C CA . TYR A 1 233 ? 8.492 3.839 8.261 1.00 94.75 233 TYR A CA 1
ATOM 1887 C C . TYR A 1 233 ? 9.198 5.053 8.884 1.00 94.75 233 TYR A C 1
ATOM 1889 O O . TYR A 1 233 ? 8.562 6.036 9.263 1.00 94.75 233 TYR A O 1
ATOM 1897 N N . ASP A 1 234 ? 10.520 5.006 8.992 1.00 92.00 234 ASP A N 1
ATOM 1898 C CA . ASP A 1 234 ? 11.356 6.131 9.408 1.00 92.00 234 ASP A CA 1
ATOM 1899 C C . ASP A 1 234 ? 12.481 6.331 8.395 1.00 92.00 234 ASP A C 1
ATOM 1901 O O . ASP A 1 234 ? 13.305 5.444 8.212 1.00 92.00 234 ASP A O 1
ATOM 1905 N N . PHE A 1 235 ? 12.527 7.475 7.718 1.00 89.19 235 PHE A N 1
ATOM 1906 C CA . PHE A 1 235 ? 13.555 7.769 6.718 1.00 89.19 235 PHE A CA 1
ATOM 1907 C C . PHE A 1 235 ? 14.483 8.914 7.138 1.00 89.19 235 PHE A C 1
ATOM 1909 O O . PHE A 1 235 ? 15.093 9.553 6.283 1.00 89.19 235 PHE A O 1
ATOM 1916 N N . ASP A 1 236 ? 14.657 9.149 8.440 1.00 78.38 236 ASP A N 1
ATOM 1917 C CA . ASP A 1 236 ? 15.454 10.271 8.966 1.00 78.38 236 ASP A CA 1
ATOM 1918 C C . ASP A 1 236 ? 16.972 10.168 8.710 1.00 78.38 236 ASP A C 1
ATOM 1920 O O . ASP A 1 236 ? 17.737 11.046 9.099 1.00 78.38 236 ASP A O 1
ATOM 1924 N N . ASN A 1 237 ? 17.433 9.128 8.006 1.00 67.94 237 ASN A N 1
ATOM 1925 C CA . ASN A 1 237 ? 18.840 8.888 7.679 1.00 67.94 237 ASN A CA 1
ATOM 1926 C C . ASN A 1 237 ? 19.083 8.825 6.157 1.00 67.94 237 ASN A C 1
ATOM 1928 O O . ASN A 1 237 ? 18.179 8.474 5.399 1.00 67.94 237 ASN A O 1
ATOM 1932 N N . PRO A 1 238 ? 20.304 9.152 5.682 1.00 54.81 238 PRO A N 1
ATOM 1933 C CA . PRO A 1 238 ? 20.559 9.508 4.287 1.00 54.81 238 PRO A CA 1
ATOM 1934 C C . PRO A 1 238 ? 20.115 8.465 3.247 1.00 54.81 238 PRO A C 1
ATOM 1936 O O . PRO A 1 238 ? 20.459 7.285 3.287 1.00 54.81 238 PRO A O 1
ATOM 1939 N N . THR A 1 239 ? 19.438 8.998 2.232 1.00 62.00 239 THR A N 1
ATOM 1940 C CA . THR A 1 239 ? 18.673 8.402 1.118 1.00 62.00 239 THR A CA 1
ATOM 1941 C C . THR A 1 239 ? 19.432 7.496 0.137 1.00 62.00 239 THR A C 1
ATOM 1943 O O . THR A 1 239 ? 18.898 7.137 -0.919 1.00 62.00 239 THR A O 1
ATOM 1946 N N . THR A 1 240 ? 20.685 7.138 0.432 1.00 62.47 240 THR A N 1
ATOM 1947 C CA . THR A 1 240 ? 21.568 6.426 -0.512 1.00 62.47 240 THR A CA 1
ATOM 1948 C C . THR A 1 240 ? 21.859 4.975 -0.139 1.00 62.47 240 THR A C 1
ATOM 1950 O O . THR A 1 240 ? 22.247 4.219 -1.035 1.00 62.47 240 THR A O 1
ATOM 1953 N N . ASP A 1 241 ? 21.614 4.562 1.111 1.00 81.50 241 ASP A N 1
ATOM 1954 C CA . ASP A 1 241 ? 21.874 3.191 1.570 1.00 81.50 241 ASP A CA 1
ATOM 1955 C C . ASP A 1 241 ? 20.907 2.175 0.924 1.00 81.50 241 ASP A C 1
ATOM 1957 O O . ASP A 1 241 ? 19.735 2.459 0.655 1.00 81.50 241 ASP A O 1
ATOM 1961 N N . ILE A 1 242 ? 21.396 0.956 0.688 1.00 87.00 242 ILE A N 1
ATOM 1962 C CA . ILE A 1 242 ? 20.634 -0.177 0.154 1.00 87.00 242 ILE A CA 1
ATOM 1963 C C . ILE A 1 242 ? 19.386 -0.460 0.993 1.00 87.00 242 ILE A C 1
ATOM 1965 O O . ILE A 1 242 ? 18.337 -0.776 0.441 1.00 87.00 242 ILE A O 1
ATOM 1969 N N . LYS A 1 243 ? 19.464 -0.251 2.311 1.00 90.19 243 LYS A N 1
ATOM 1970 C CA . LYS A 1 243 ? 18.345 -0.404 3.251 1.00 90.19 243 LYS A CA 1
ATOM 1971 C C . LYS A 1 243 ? 17.165 0.511 2.922 1.00 90.19 243 LYS A C 1
ATOM 1973 O O . LYS A 1 243 ? 16.007 0.091 2.984 1.00 90.19 243 LYS A O 1
ATOM 1978 N N . PHE A 1 244 ? 17.461 1.755 2.547 1.00 89.38 244 PHE A N 1
ATOM 1979 C CA . PHE A 1 244 ? 16.453 2.752 2.197 1.00 89.38 244 PHE A CA 1
ATOM 1980 C C . PHE A 1 244 ? 15.763 2.342 0.900 1.00 89.38 244 PHE A C 1
ATOM 1982 O O . PHE A 1 244 ? 14.535 2.342 0.820 1.00 89.38 244 PHE A O 1
ATOM 1989 N N . ARG A 1 245 ? 16.546 1.917 -0.100 1.00 88.94 245 ARG A N 1
ATOM 1990 C CA . ARG A 1 245 ? 16.010 1.418 -1.375 1.00 88.94 245 ARG A CA 1
ATOM 1991 C C . ARG A 1 245 ? 15.138 0.187 -1.172 1.00 88.94 245 ARG A C 1
ATOM 1993 O O . ARG A 1 245 ? 14.044 0.143 -1.711 1.00 88.94 245 ARG A O 1
ATOM 2000 N N . LEU A 1 246 ? 15.592 -0.759 -0.355 1.00 92.75 246 LEU A N 1
ATOM 2001 C CA . LEU A 1 246 ? 14.876 -2.001 -0.096 1.00 92.75 246 LEU A CA 1
ATOM 2002 C C . LEU A 1 246 ? 13.506 -1.743 0.545 1.00 92.75 246 LEU A C 1
ATOM 2004 O O . LEU A 1 246 ? 12.500 -2.235 0.048 1.00 92.75 246 LEU A O 1
ATOM 2008 N N . THR A 1 247 ? 13.455 -0.879 1.564 1.00 94.94 247 THR A N 1
ATOM 2009 C CA . THR A 1 247 ? 12.189 -0.502 2.220 1.00 94.94 247 THR A CA 1
ATOM 2010 C C . THR A 1 247 ? 11.238 0.202 1.246 1.00 94.94 247 THR A C 1
ATOM 2012 O O . THR A 1 247 ? 10.053 -0.117 1.202 1.00 94.94 247 THR A O 1
ATOM 2015 N N . ASN A 1 248 ? 11.750 1.126 0.424 1.00 93.56 248 ASN A N 1
ATOM 2016 C CA . ASN A 1 248 ? 10.953 1.779 -0.619 1.00 93.56 248 ASN A CA 1
ATOM 2017 C C . ASN A 1 248 ? 10.420 0.792 -1.659 1.00 93.56 248 ASN A C 1
ATOM 2019 O O . ASN A 1 248 ? 9.319 0.984 -2.172 1.00 93.56 248 ASN A O 1
ATOM 2023 N N . GLU A 1 249 ? 11.191 -0.244 -1.977 1.00 94.25 249 GLU A N 1
ATOM 2024 C CA . GLU A 1 249 ? 10.787 -1.219 -2.978 1.00 94.25 249 GLU A CA 1
ATOM 2025 C C . GLU A 1 249 ? 9.672 -2.129 -2.476 1.00 94.25 249 GLU A C 1
ATOM 2027 O O . GLU A 1 249 ? 8.751 -2.420 -3.232 1.00 94.25 249 GLU A O 1
ATOM 2032 N N . VAL A 1 250 ? 9.657 -2.464 -1.183 1.00 97.31 250 VAL A N 1
ATOM 2033 C CA . VAL A 1 250 ? 8.507 -3.137 -0.557 1.00 97.31 250 VAL A CA 1
ATOM 2034 C C . VAL A 1 250 ? 7.235 -2.295 -0.701 1.00 97.31 250 VAL A C 1
ATOM 2036 O O . VAL A 1 250 ? 6.214 -2.813 -1.156 1.00 97.31 250 VAL A O 1
ATOM 2039 N N . ILE A 1 251 ? 7.306 -0.992 -0.397 1.00 96.81 251 ILE A N 1
ATOM 2040 C CA . ILE A 1 251 ? 6.166 -0.068 -0.538 1.00 96.81 251 ILE A CA 1
ATOM 2041 C C . ILE A 1 251 ? 5.685 -0.004 -1.995 1.00 96.81 251 ILE A C 1
ATOM 2043 O O . ILE A 1 251 ? 4.488 -0.065 -2.281 1.00 96.81 251 ILE A O 1
ATOM 2047 N N . GLN A 1 252 ? 6.615 0.110 -2.940 1.00 95.31 252 GLN A N 1
ATOM 2048 C CA . GLN A 1 252 ? 6.276 0.143 -4.356 1.00 95.31 252 GLN A CA 1
ATOM 2049 C C . GLN A 1 252 ? 5.636 -1.163 -4.826 1.00 95.31 252 GLN A C 1
ATOM 2051 O O . GLN A 1 252 ? 4.644 -1.113 -5.547 1.00 95.31 252 GLN A O 1
ATOM 2056 N N . ILE A 1 253 ? 6.171 -2.318 -4.429 1.00 96.38 253 ILE A N 1
ATOM 2057 C CA . ILE A 1 253 ? 5.651 -3.632 -4.821 1.00 96.38 253 ILE A CA 1
ATOM 2058 C C . ILE A 1 253 ? 4.208 -3.800 -4.350 1.00 96.38 253 ILE A C 1
ATOM 2060 O O . ILE A 1 253 ? 3.353 -4.151 -5.165 1.00 96.38 253 ILE A O 1
ATOM 2064 N N . ILE A 1 254 ? 3.909 -3.500 -3.081 1.00 97.94 254 ILE A N 1
ATOM 2065 C CA . ILE A 1 254 ? 2.543 -3.664 -2.568 1.00 97.94 254 ILE A CA 1
ATOM 2066 C C . ILE A 1 254 ? 1.561 -2.733 -3.293 1.00 97.94 254 ILE A C 1
ATOM 2068 O O . ILE A 1 254 ? 0.513 -3.185 -3.751 1.00 97.94 254 ILE A O 1
ATOM 2072 N N . ILE A 1 255 ? 1.931 -1.467 -3.521 1.00 96.88 255 ILE A N 1
ATOM 2073 C CA . ILE A 1 255 ? 1.109 -0.518 -4.284 1.00 96.88 255 ILE A CA 1
ATOM 2074 C C . ILE A 1 255 ? 0.893 -1.006 -5.727 1.00 96.88 255 ILE A C 1
ATOM 2076 O O . ILE A 1 255 ? -0.238 -1.005 -6.222 1.00 96.88 255 ILE A O 1
ATOM 2080 N N . LYS A 1 256 ? 1.963 -1.428 -6.415 1.00 95.25 256 LYS A N 1
ATOM 2081 C CA . LYS A 1 256 ? 1.911 -1.891 -7.811 1.00 95.25 256 LYS A CA 1
ATOM 2082 C C . LYS A 1 256 ? 0.963 -3.074 -7.959 1.00 95.25 256 LYS A C 1
ATOM 2084 O O . LYS A 1 256 ? 0.134 -3.062 -8.867 1.00 95.25 256 LYS A O 1
ATOM 2089 N N . LEU A 1 257 ? 1.061 -4.053 -7.061 1.00 97.12 257 LEU A N 1
ATOM 2090 C CA . LEU A 1 257 ? 0.235 -5.258 -7.096 1.00 97.12 257 LEU A CA 1
ATOM 2091 C C . LEU A 1 257 ? -1.233 -4.954 -6.789 1.00 97.12 257 LEU A C 1
ATOM 2093 O O . LEU A 1 257 ? -2.101 -5.358 -7.556 1.00 97.12 257 LEU A O 1
ATOM 2097 N N . LEU A 1 258 ? -1.519 -4.191 -5.731 1.00 97.50 258 LEU A N 1
ATOM 2098 C CA . LEU A 1 258 ? -2.897 -3.884 -5.330 1.00 97.50 258 LEU A CA 1
ATOM 2099 C C . LEU A 1 258 ? -3.651 -3.056 -6.378 1.00 97.50 258 LEU A C 1
ATOM 2101 O O . LEU A 1 258 ? -4.846 -3.257 -6.593 1.00 97.50 258 LEU A O 1
ATOM 2105 N N . PHE A 1 259 ? -2.965 -2.131 -7.052 1.00 96.12 259 PHE A N 1
ATOM 2106 C CA . PHE A 1 259 ? -3.587 -1.225 -8.020 1.00 96.12 259 PHE A CA 1
ATOM 2107 C C . PHE A 1 259 ? -3.336 -1.605 -9.484 1.00 96.12 259 PHE A C 1
ATOM 2109 O O . PHE A 1 259 ? -3.803 -0.885 -10.370 1.00 96.12 259 PHE A O 1
ATOM 2116 N N . ASN A 1 260 ? -2.648 -2.723 -9.748 1.00 94.19 260 ASN A N 1
ATOM 2117 C CA . ASN A 1 260 ? -2.226 -3.162 -11.084 1.00 94.19 260 ASN A CA 1
ATOM 2118 C C . ASN A 1 260 ? -1.558 -2.027 -11.885 1.00 94.19 260 ASN A C 1
ATOM 2120 O O . ASN A 1 260 ? -1.897 -1.770 -13.046 1.00 94.19 260 ASN A O 1
ATOM 2124 N N . LEU A 1 261 ? -0.638 -1.299 -11.243 1.00 91.62 261 LEU A N 1
ATOM 2125 C CA . LEU A 1 261 ? 0.067 -0.186 -11.880 1.00 91.62 261 LEU A CA 1
ATOM 2126 C C . LEU A 1 261 ? 1.072 -0.718 -12.900 1.00 91.62 261 LEU A C 1
ATOM 2128 O O . LEU A 1 261 ? 1.918 -1.548 -12.576 1.00 91.62 261 LEU A O 1
ATOM 2132 N N . LYS A 1 262 ? 0.995 -0.213 -14.134 1.00 83.38 262 LYS A N 1
ATOM 2133 C CA . LYS A 1 262 ? 1.981 -0.519 -15.172 1.00 83.38 262 LYS A CA 1
ATOM 2134 C C . LYS A 1 262 ? 3.255 0.276 -14.908 1.00 83.38 262 LYS A C 1
ATOM 2136 O O . LYS A 1 262 ? 3.205 1.504 -14.834 1.00 83.38 262 LYS A O 1
ATOM 2141 N N . GLU A 1 263 ? 4.385 -0.410 -14.800 1.00 71.62 263 GLU A N 1
ATOM 2142 C CA . GLU A 1 263 ? 5.684 0.252 -14.843 1.00 71.62 263 GLU A CA 1
ATOM 2143 C C . GLU A 1 263 ? 6.062 0.581 -16.278 1.00 71.62 263 GLU A C 1
ATOM 2145 O O . GLU A 1 263 ? 5.855 -0.216 -17.193 1.00 71.62 263 GLU A O 1
ATOM 2150 N N . LYS A 1 264 ? 6.665 1.754 -16.456 1.00 68.94 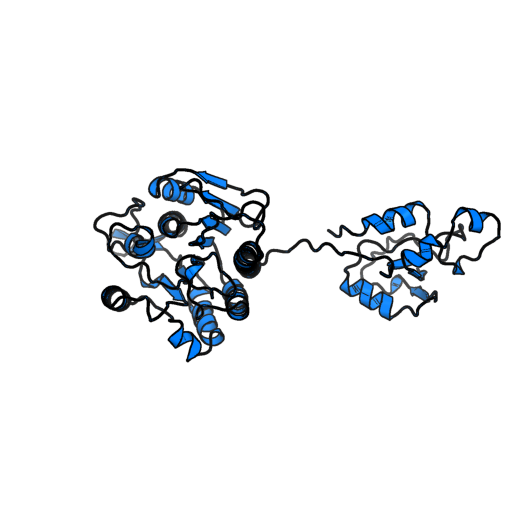264 LYS A N 1
ATOM 2151 C CA . LYS A 1 264 ? 7.401 2.036 -17.680 1.00 68.94 264 LYS A CA 1
ATOM 2152 C C . LYS A 1 264 ? 8.716 1.279 -17.604 1.00 68.94 264 LYS A C 1
ATOM 2154 O O . LYS A 1 264 ? 9.582 1.619 -16.801 1.00 68.94 264 LYS A O 1
ATOM 2159 N N . THR A 1 265 ? 8.849 0.244 -18.415 1.00 60.59 265 THR A N 1
ATOM 2160 C CA . THR A 1 265 ? 10.103 -0.487 -18.565 1.00 60.59 265 THR A CA 1
ATOM 2161 C C . THR A 1 265 ? 10.962 0.215 -19.604 1.00 60.59 265 THR A C 1
ATOM 2163 O O . THR A 1 265 ? 10.525 0.420 -20.734 1.00 60.59 265 THR A O 1
ATOM 2166 N N . ILE A 1 266 ? 12.187 0.567 -19.229 1.00 64.38 266 ILE A N 1
ATOM 2167 C CA . ILE A 1 266 ? 13.202 1.038 -20.171 1.00 64.38 266 ILE A CA 1
ATOM 2168 C C . ILE A 1 266 ? 14.003 -0.190 -20.591 1.00 64.38 266 ILE A C 1
ATOM 2170 O O . ILE A 1 266 ? 14.604 -0.855 -19.745 1.00 64.38 266 ILE A O 1
ATOM 2174 N N . ASN A 1 267 ? 14.014 -0.490 -21.885 1.00 65.31 267 ASN A N 1
ATOM 2175 C CA . ASN A 1 267 ? 14.879 -1.534 -22.417 1.00 65.31 267 ASN A CA 1
ATOM 2176 C C . ASN A 1 267 ? 16.273 -0.935 -22.595 1.00 65.31 267 ASN A C 1
ATOM 2178 O O . ASN A 1 267 ? 16.434 0.034 -23.331 1.00 65.31 267 ASN A O 1
ATOM 2182 N N . ILE A 1 268 ? 17.273 -1.490 -21.910 1.00 66.75 268 ILE A N 1
ATOM 2183 C CA . ILE A 1 268 ? 18.669 -1.075 -22.072 1.00 66.75 268 ILE A CA 1
ATOM 2184 C C . ILE A 1 268 ? 19.329 -2.030 -23.061 1.00 66.75 268 ILE A C 1
ATOM 2186 O O . ILE A 1 268 ? 19.583 -3.187 -22.734 1.00 66.75 268 ILE A O 1
ATOM 2190 N N . TYR A 1 269 ? 19.608 -1.535 -24.263 1.00 74.12 269 TYR A N 1
ATOM 2191 C CA . TYR A 1 269 ? 20.369 -2.253 -25.280 1.00 74.12 269 TYR A CA 1
ATOM 2192 C C . TYR A 1 269 ? 21.865 -1.954 -25.118 1.00 74.12 269 TYR A C 1
ATOM 2194 O O . TYR A 1 269 ? 22.260 -0.818 -24.856 1.00 74.12 269 TYR A O 1
ATOM 2202 N N . ASN A 1 270 ? 22.698 -2.982 -25.258 1.00 81.25 270 ASN A N 1
ATOM 2203 C CA . ASN A 1 270 ? 24.156 -2.871 -25.336 1.00 81.25 270 ASN A CA 1
ATOM 2204 C C . ASN A 1 270 ? 24.640 -3.027 -26.789 1.00 81.25 270 ASN A C 1
ATOM 2206 O O . ASN A 1 270 ? 23.847 -3.295 -27.691 1.00 81.25 270 ASN A O 1
ATOM 2210 N N . GLU A 1 271 ? 25.950 -2.911 -27.011 1.00 85.06 271 GLU A N 1
ATOM 2211 C CA . GLU A 1 271 ? 26.565 -2.991 -28.346 1.00 85.06 271 GLU A CA 1
ATOM 2212 C C . GLU A 1 271 ? 26.297 -4.315 -29.096 1.00 85.06 271 GLU A C 1
ATOM 2214 O O . GLU A 1 271 ? 26.361 -4.365 -30.323 1.00 85.06 271 GLU A O 1
ATOM 2219 N N . HIS A 1 272 ? 25.932 -5.372 -28.362 1.00 87.94 272 HIS A N 1
ATOM 2220 C CA . HIS A 1 272 ? 25.620 -6.708 -28.879 1.00 87.94 272 HIS A CA 1
ATOM 2221 C C . HIS A 1 272 ? 24.119 -6.998 -28.978 1.00 87.94 272 HIS A C 1
ATOM 2223 O O . HIS A 1 272 ? 23.722 -8.099 -29.366 1.00 87.94 272 HIS A O 1
ATOM 2229 N N . SER A 1 273 ? 23.269 -6.044 -28.603 1.00 85.25 273 SER A N 1
ATOM 2230 C CA . SER A 1 273 ? 21.825 -6.203 -28.717 1.00 85.25 273 SER A CA 1
ATOM 2231 C C . SER A 1 273 ? 21.435 -6.248 -30.187 1.00 85.25 273 SER A C 1
ATOM 2233 O O . SER A 1 273 ? 21.845 -5.391 -30.970 1.00 85.25 273 SER A O 1
ATOM 2235 N N . ARG A 1 274 ? 20.665 -7.275 -30.561 1.00 88.69 274 ARG A N 1
ATOM 2236 C CA . ARG A 1 274 ? 20.201 -7.469 -31.934 1.00 88.69 274 ARG A CA 1
ATOM 2237 C C . ARG A 1 274 ? 18.925 -6.679 -32.193 1.00 88.69 274 ARG A C 1
ATOM 2239 O O . ARG A 1 274 ? 17.973 -6.728 -31.414 1.00 88.69 274 ARG A O 1
ATOM 2246 N N . PHE A 1 275 ? 18.908 -6.006 -33.330 1.00 88.44 275 PHE A N 1
ATOM 2247 C CA . PHE A 1 275 ? 17.770 -5.295 -33.887 1.00 88.44 275 PHE A CA 1
ATOM 2248 C C . PHE A 1 275 ? 17.255 -6.060 -35.092 1.00 88.44 275 PHE A C 1
ATOM 2250 O O . PHE A 1 275 ? 18.042 -6.623 -35.851 1.00 88.44 275 PHE A O 1
ATOM 2257 N N . ILE A 1 276 ? 15.937 -6.057 -35.272 1.00 90.94 276 ILE A N 1
ATOM 2258 C CA . ILE A 1 276 ? 15.324 -6.524 -36.512 1.00 90.94 276 ILE A CA 1
ATOM 2259 C C . ILE A 1 276 ? 15.376 -5.358 -37.485 1.00 90.94 276 ILE A C 1
ATOM 2261 O O . ILE A 1 276 ? 14.945 -4.250 -37.153 1.00 90.94 276 ILE A O 1
ATOM 2265 N N . ILE A 1 277 ? 15.899 -5.618 -38.671 1.00 92.88 277 ILE A N 1
ATOM 2266 C CA . ILE A 1 277 ? 15.948 -4.655 -39.760 1.00 92.88 277 ILE A CA 1
ATOM 2267 C C . ILE A 1 277 ? 15.164 -5.209 -40.936 1.00 92.88 277 ILE A C 1
ATOM 2269 O O . ILE A 1 277 ? 15.085 -6.425 -41.124 1.00 92.88 277 ILE A O 1
ATOM 2273 N N . TRP A 1 278 ? 14.561 -4.319 -41.706 1.00 92.81 278 TRP A N 1
ATOM 2274 C CA . TRP A 1 278 ? 13.744 -4.696 -42.840 1.00 92.81 278 TRP A CA 1
ATOM 2275 C C . TRP A 1 278 ? 13.984 -3.788 -44.037 1.00 92.81 278 TRP A C 1
ATOM 2277 O O . TRP A 1 278 ? 14.457 -2.652 -43.899 1.00 92.81 278 TRP A O 1
ATOM 2287 N N . LYS A 1 279 ? 13.659 -4.321 -45.209 1.00 91.00 279 LYS A N 1
ATOM 2288 C CA . LYS A 1 279 ? 13.727 -3.629 -46.487 1.00 91.00 279 LYS A CA 1
ATOM 2289 C C . LYS A 1 279 ? 12.549 -4.050 -47.361 1.00 91.00 279 LYS A C 1
ATOM 2291 O O . LYS A 1 279 ? 12.190 -5.226 -47.372 1.00 91.00 279 LYS A O 1
ATOM 2296 N N . ASP A 1 280 ? 11.944 -3.094 -48.055 1.00 89.00 280 ASP A N 1
ATOM 2297 C CA . ASP A 1 280 ? 10.912 -3.380 -49.051 1.00 89.00 280 ASP A CA 1
ATOM 2298 C C . ASP A 1 280 ? 11.559 -4.067 -50.267 1.00 89.00 280 ASP A C 1
ATOM 2300 O O . ASP A 1 280 ? 12.645 -3.674 -50.697 1.00 89.00 280 ASP A O 1
ATOM 2304 N N . ILE A 1 281 ? 10.939 -5.132 -50.781 1.00 88.06 281 ILE A N 1
ATOM 2305 C CA . ILE A 1 281 ? 11.464 -5.866 -51.938 1.00 88.06 281 ILE A CA 1
ATOM 2306 C C . ILE A 1 281 ? 11.468 -5.018 -53.215 1.00 88.06 281 ILE A C 1
ATOM 2308 O O . ILE A 1 281 ? 12.317 -5.236 -54.078 1.00 88.06 281 ILE A O 1
ATOM 2312 N N . ASP A 1 282 ? 10.558 -4.045 -53.299 1.00 85.38 282 ASP A N 1
ATOM 2313 C CA . ASP A 1 282 ? 10.368 -3.161 -54.450 1.00 85.38 282 ASP A CA 1
ATOM 2314 C C . ASP A 1 282 ? 11.094 -1.807 -54.282 1.00 85.38 282 ASP A C 1
ATOM 2316 O O . ASP A 1 282 ? 10.898 -0.888 -55.078 1.00 85.38 282 ASP A O 1
ATOM 2320 N N . ASP A 1 283 ? 11.928 -1.657 -53.247 1.00 83.19 283 ASP A N 1
ATOM 2321 C CA . ASP A 1 283 ? 12.687 -0.429 -52.991 1.00 83.19 283 ASP A CA 1
ATOM 2322 C C . ASP A 1 283 ? 13.742 -0.193 -54.085 1.00 83.19 283 ASP A C 1
ATOM 2324 O O . ASP A 1 283 ? 14.707 -0.950 -54.203 1.00 83.19 283 ASP A O 1
ATOM 2328 N N . GLU A 1 284 ? 13.575 0.871 -54.878 1.00 78.81 284 GLU A N 1
ATOM 2329 C CA . GLU A 1 284 ? 14.514 1.238 -55.950 1.00 78.81 284 GLU A CA 1
ATOM 2330 C C . GLU A 1 284 ? 15.911 1.604 -55.410 1.00 78.81 284 GLU A C 1
ATOM 2332 O O . GLU A 1 284 ? 16.905 1.518 -56.139 1.00 78.81 284 GLU A O 1
ATOM 2337 N N . ASP A 1 285 ? 16.004 2.004 -54.137 1.00 76.75 285 ASP A N 1
ATOM 2338 C CA . ASP A 1 285 ? 17.274 2.226 -53.451 1.00 76.75 285 ASP A CA 1
ATOM 2339 C C . ASP A 1 285 ? 17.841 0.888 -52.962 1.00 76.75 285 ASP A C 1
ATOM 2341 O O . ASP A 1 285 ? 17.369 0.319 -51.987 1.00 76.75 285 ASP A O 1
ATOM 2345 N N . ASN A 1 286 ? 18.896 0.381 -53.595 1.00 70.88 286 ASN A N 1
ATOM 2346 C CA . ASN A 1 286 ? 19.461 -0.932 -53.263 1.00 70.88 286 ASN A CA 1
ATOM 2347 C C . ASN A 1 286 ? 20.358 -0.955 -52.014 1.00 70.88 286 ASN A C 1
ATOM 2349 O O . ASN A 1 286 ? 20.941 -1.994 -51.718 1.00 70.88 286 ASN A O 1
ATOM 2353 N N . ILE A 1 287 ? 20.516 0.145 -51.275 1.00 77.31 287 ILE A N 1
ATOM 2354 C CA . ILE A 1 287 ? 21.602 0.233 -50.285 1.00 77.31 287 ILE A CA 1
ATOM 2355 C C . ILE A 1 287 ? 21.091 0.098 -48.846 1.00 77.31 287 ILE A C 1
ATOM 2357 O O . ILE A 1 287 ? 21.678 -0.627 -48.037 1.00 77.31 287 ILE A O 1
ATOM 2361 N N . GLY A 1 288 ? 20.002 0.789 -48.501 1.00 85.19 288 GLY A N 1
ATOM 2362 C CA . GLY A 1 288 ? 19.637 0.999 -47.100 1.00 85.19 288 GLY A CA 1
ATOM 2363 C C . GLY A 1 288 ? 18.593 0.062 -46.511 1.00 85.19 288 GLY A C 1
ATOM 2364 O O . GLY A 1 288 ? 17.661 -0.384 -47.180 1.00 85.19 288 GLY A O 1
ATOM 2365 N N . TRP A 1 289 ? 18.739 -0.173 -45.208 1.00 92.44 289 TRP A N 1
ATOM 2366 C CA . TRP A 1 289 ? 17.814 -0.921 -44.359 1.00 92.44 289 TRP A CA 1
ATOM 2367 C C . TRP A 1 289 ? 17.207 -0.036 -43.269 1.00 92.44 289 TRP A C 1
ATOM 2369 O O . TRP A 1 289 ? 17.835 0.921 -42.799 1.00 92.44 289 TRP A O 1
ATOM 2379 N N . ARG A 1 290 ? 15.992 -0.388 -42.833 1.00 91.56 290 ARG A N 1
ATOM 2380 C CA . ARG A 1 290 ? 15.240 0.307 -41.777 1.00 91.56 290 ARG A CA 1
ATOM 2381 C C . ARG A 1 290 ? 15.125 -0.546 -40.523 1.00 91.56 290 ARG A C 1
ATOM 2383 O O . ARG A 1 290 ? 15.003 -1.763 -40.620 1.00 91.56 290 ARG A O 1
ATOM 2390 N N . ILE A 1 291 ? 15.120 0.065 -39.339 1.00 90.31 291 ILE A N 1
ATOM 2391 C CA . ILE A 1 291 ? 14.899 -0.662 -38.082 1.00 90.31 291 ILE A CA 1
ATOM 2392 C C . ILE A 1 291 ? 13.403 -0.898 -37.893 1.00 90.31 291 ILE A C 1
ATOM 2394 O O . ILE A 1 291 ? 12.578 0.001 -38.082 1.00 90.31 291 ILE A O 1
ATOM 2398 N N . LEU A 1 292 ? 13.039 -2.108 -37.475 1.00 87.50 292 LEU A N 1
ATOM 2399 C CA . LEU A 1 292 ? 11.670 -2.430 -37.099 1.00 87.50 292 LEU A CA 1
ATOM 2400 C C . LEU A 1 292 ? 11.359 -1.910 -35.681 1.00 87.50 292 LEU A C 1
ATOM 2402 O O . LEU A 1 292 ? 11.690 -2.541 -34.669 1.00 87.50 292 LEU A O 1
ATOM 2406 N N . LYS A 1 293 ? 10.698 -0.750 -35.632 1.00 83.38 293 LYS A N 1
ATOM 2407 C CA . LYS A 1 293 ? 10.349 -0.009 -34.406 1.00 83.38 293 LYS A CA 1
ATOM 2408 C C . LYS A 1 293 ? 8.986 -0.423 -33.835 1.00 83.38 293 LYS A C 1
ATOM 2410 O O . LYS A 1 293 ? 8.164 -1.017 -34.526 1.00 83.38 293 LYS A O 1
ATOM 2415 N N . ASN A 1 294 ? 8.729 -0.064 -32.573 1.00 75.31 294 ASN A N 1
ATOM 2416 C CA . ASN A 1 294 ? 7.441 -0.246 -31.875 1.00 75.31 294 ASN A CA 1
ATOM 2417 C C . ASN A 1 294 ? 6.948 -1.703 -31.756 1.00 75.31 294 ASN A C 1
ATOM 2419 O O . ASN A 1 294 ? 5.749 -1.959 -31.649 1.00 75.31 294 ASN A O 1
ATOM 2423 N N . VAL A 1 295 ? 7.869 -2.668 -31.739 1.00 75.12 295 VAL A N 1
ATOM 2424 C CA . VAL A 1 295 ? 7.546 -4.086 -31.526 1.00 75.12 295 VAL A CA 1
ATOM 2425 C C . VAL A 1 295 ? 7.725 -4.440 -30.045 1.00 75.12 295 VAL A C 1
ATOM 2427 O O . VAL A 1 295 ? 8.778 -4.128 -29.481 1.00 75.12 295 VAL A O 1
ATOM 2430 N N . PRO A 1 296 ? 6.751 -5.114 -29.395 1.00 75.19 296 PRO A N 1
ATOM 2431 C CA . PRO A 1 296 ? 6.924 -5.622 -28.036 1.00 75.19 296 PRO A CA 1
ATOM 2432 C C . PRO A 1 296 ? 8.185 -6.487 -27.913 1.00 75.19 296 PRO A C 1
ATOM 2434 O O . PRO A 1 296 ? 8.428 -7.334 -28.772 1.00 75.19 296 PRO A O 1
ATOM 2437 N N . LEU A 1 297 ? 8.960 -6.322 -26.833 1.00 77.25 297 LEU A N 1
ATOM 2438 C CA . LEU A 1 297 ? 10.248 -7.014 -26.648 1.00 77.25 297 LEU A CA 1
ATOM 2439 C C . LEU A 1 297 ? 10.129 -8.537 -26.821 1.00 77.25 297 LEU A C 1
ATOM 2441 O O . LEU A 1 297 ? 10.902 -9.138 -27.557 1.00 77.25 297 LEU A O 1
ATOM 2445 N N . THR A 1 298 ? 9.098 -9.146 -26.235 1.00 78.94 298 THR A N 1
ATOM 2446 C CA . THR A 1 298 ? 8.853 -10.594 -26.327 1.00 78.94 298 THR A CA 1
ATOM 2447 C C . THR A 1 298 ? 8.537 -11.071 -27.744 1.00 78.94 298 THR A C 1
ATOM 2449 O O . THR A 1 298 ? 8.819 -12.217 -28.087 1.00 78.94 298 THR A O 1
ATOM 2452 N N . LEU A 1 299 ? 7.931 -10.224 -28.581 1.00 80.62 299 LEU A N 1
ATOM 2453 C CA . LEU A 1 299 ? 7.701 -10.530 -29.992 1.00 80.62 299 LEU A CA 1
ATOM 2454 C C . LEU A 1 299 ? 8.992 -10.349 -30.795 1.00 80.62 299 LEU A C 1
ATOM 2456 O O . LEU A 1 299 ? 9.309 -11.195 -31.625 1.00 80.62 299 LEU A O 1
ATOM 2460 N N . ARG A 1 300 ? 9.758 -9.290 -30.507 1.00 83.56 300 ARG A N 1
ATOM 2461 C CA . ARG A 1 300 ? 11.072 -9.042 -31.112 1.00 83.56 300 ARG A CA 1
ATOM 2462 C C . ARG A 1 300 ? 12.017 -10.224 -30.888 1.00 83.56 300 ARG A C 1
ATOM 2464 O O . ARG A 1 300 ? 12.577 -10.725 -31.854 1.00 83.56 300 ARG A O 1
ATOM 2471 N N . GLU A 1 301 ? 12.144 -10.704 -29.654 1.00 83.94 301 GLU A N 1
ATOM 2472 C CA . GLU A 1 301 ? 12.986 -11.862 -29.315 1.00 83.94 301 GLU A CA 1
ATOM 2473 C C . GLU A 1 301 ? 12.574 -13.113 -30.102 1.00 83.94 301 GLU A C 1
ATOM 2475 O O . GLU A 1 301 ? 13.416 -13.750 -30.728 1.00 83.94 301 GLU A O 1
ATOM 2480 N N . LYS A 1 302 ? 11.268 -13.399 -30.187 1.00 85.25 302 LYS A N 1
ATOM 2481 C CA . LYS A 1 302 ? 10.742 -14.528 -30.975 1.00 85.25 302 LYS A CA 1
ATOM 2482 C C . LYS A 1 302 ? 11.020 -14.422 -32.473 1.00 85.25 302 LYS A C 1
ATOM 2484 O O . LYS A 1 302 ? 11.173 -15.452 -33.123 1.00 85.25 302 LYS A O 1
ATOM 2489 N N . ILE A 1 303 ? 11.014 -13.213 -33.035 1.00 85.19 303 ILE A N 1
ATOM 2490 C CA . ILE A 1 303 ? 11.348 -12.998 -34.450 1.00 85.19 303 ILE A CA 1
ATOM 2491 C C . ILE A 1 303 ? 12.854 -13.178 -34.655 1.00 85.19 303 ILE A C 1
ATOM 2493 O O . ILE A 1 303 ? 13.255 -13.867 -35.586 1.00 85.19 303 ILE A O 1
ATOM 2497 N N . ILE A 1 304 ? 13.687 -12.627 -33.767 1.00 87.75 304 ILE A N 1
ATOM 2498 C CA . ILE A 1 304 ? 15.148 -12.785 -33.826 1.00 87.75 304 ILE A CA 1
ATOM 2499 C C . ILE A 1 304 ? 15.541 -14.268 -33.753 1.00 87.75 304 ILE A C 1
ATOM 2501 O O . ILE A 1 304 ? 16.405 -14.693 -34.509 1.00 87.75 304 ILE A O 1
ATOM 2505 N N . GLU A 1 305 ? 14.881 -15.076 -32.920 1.00 89.31 305 GLU A N 1
ATOM 2506 C CA . GLU A 1 305 ? 15.108 -16.531 -32.856 1.00 89.31 305 GLU A CA 1
ATOM 2507 C C . GLU A 1 305 ? 14.802 -17.264 -34.176 1.00 89.31 305 GLU A C 1
ATOM 2509 O O . GLU A 1 305 ? 15.351 -18.337 -34.428 1.00 89.31 305 GLU A O 1
ATOM 2514 N N . GLN A 1 306 ? 13.929 -16.704 -35.017 1.00 88.56 306 GLN A N 1
ATOM 2515 C CA . GLN A 1 306 ? 13.534 -17.287 -36.303 1.00 88.56 306 GLN A CA 1
ATOM 2516 C C . GLN A 1 306 ? 14.409 -16.826 -37.472 1.00 88.56 306 GLN A C 1
ATOM 2518 O O . GLN A 1 306 ? 14.343 -17.440 -38.536 1.00 88.56 306 GLN A O 1
ATOM 2523 N N . ILE A 1 307 ? 15.212 -15.775 -37.290 1.00 90.69 307 ILE A N 1
ATOM 2524 C CA . ILE A 1 307 ? 16.131 -15.251 -38.303 1.00 90.69 307 ILE A CA 1
ATOM 2525 C C . ILE A 1 307 ? 17.539 -15.745 -37.950 1.00 90.69 307 ILE A C 1
ATOM 2527 O O . ILE A 1 307 ? 18.138 -15.238 -36.997 1.00 90.69 307 ILE A O 1
ATOM 2531 N N . PRO A 1 308 ? 18.101 -16.726 -38.681 1.00 88.31 308 PRO A N 1
ATOM 2532 C CA 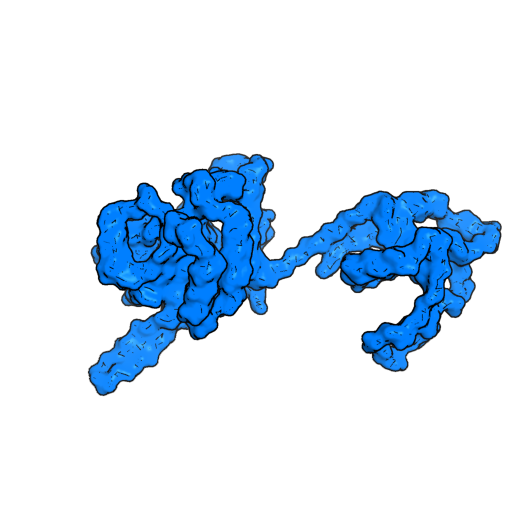. PRO A 1 308 ? 19.476 -17.141 -38.452 1.00 88.31 308 PRO A CA 1
ATOM 2533 C C . PRO A 1 308 ? 20.439 -15.943 -38.544 1.00 88.31 308 PRO A C 1
ATOM 2535 O O . PRO A 1 308 ? 20.229 -15.054 -39.378 1.00 88.31 308 PRO A O 1
ATOM 2538 N N . PRO A 1 309 ? 21.503 -15.901 -37.723 1.00 83.81 309 PRO A N 1
ATOM 2539 C CA . PRO A 1 309 ? 22.512 -14.852 -37.815 1.00 83.81 309 PRO A CA 1
ATOM 2540 C C . PRO A 1 309 ? 23.038 -14.705 -39.245 1.00 83.81 309 PRO A C 1
ATOM 2542 O O . PRO A 1 309 ? 23.268 -15.708 -39.918 1.00 83.81 309 PRO A O 1
ATOM 2545 N N . ASP A 1 310 ? 23.221 -13.460 -39.684 1.00 83.50 310 ASP A N 1
ATOM 2546 C CA . ASP A 1 310 ? 23.792 -13.106 -40.990 1.00 83.50 310 ASP A CA 1
ATOM 2547 C C . ASP A 1 310 ? 22.989 -13.628 -42.197 1.00 83.50 310 ASP A C 1
ATOM 2549 O O . ASP A 1 310 ? 23.535 -13.831 -43.283 1.00 83.50 310 ASP A O 1
ATOM 2553 N N . THR A 1 311 ? 21.681 -13.848 -42.022 1.00 90.75 311 THR A N 1
ATOM 2554 C CA . THR A 1 311 ? 20.781 -14.254 -43.109 1.00 90.75 311 THR A CA 1
ATOM 2555 C C . THR A 1 311 ? 19.684 -13.232 -43.359 1.00 90.75 311 THR A C 1
ATOM 2557 O O . THR A 1 311 ? 19.177 -12.595 -42.437 1.00 90.75 311 THR A O 1
ATOM 2560 N N . ILE A 1 312 ? 19.304 -13.115 -44.630 1.00 91.88 312 ILE A N 1
ATOM 2561 C CA . ILE A 1 312 ? 18.128 -12.371 -45.067 1.00 91.88 312 ILE A CA 1
ATOM 2562 C C . ILE A 1 312 ? 17.027 -13.381 -45.359 1.00 91.88 312 ILE A C 1
ATOM 2564 O O . ILE A 1 312 ? 17.232 -14.326 -46.124 1.00 91.88 312 ILE A O 1
ATOM 2568 N N . ILE A 1 313 ? 15.863 -13.174 -44.756 1.00 93.00 313 ILE A N 1
ATOM 2569 C CA . ILE A 1 313 ? 14.661 -13.959 -45.026 1.00 93.00 313 ILE A CA 1
ATOM 2570 C C . ILE A 1 313 ? 13.605 -13.077 -45.688 1.00 93.00 313 ILE A C 1
ATOM 2572 O O . ILE A 1 313 ? 13.552 -11.875 -45.442 1.00 93.00 313 ILE A O 1
ATOM 2576 N N . THR A 1 314 ? 12.735 -13.673 -46.497 1.00 91.19 314 THR A N 1
ATOM 2577 C CA . THR A 1 314 ? 11.553 -12.986 -47.031 1.00 91.19 314 THR A CA 1
ATOM 2578 C C . THR A 1 314 ? 10.371 -13.228 -46.104 1.00 91.19 314 THR A C 1
ATOM 2580 O O . THR A 1 314 ? 10.091 -14.369 -45.719 1.00 91.19 314 THR A O 1
ATOM 2583 N N . PHE A 1 315 ? 9.672 -12.160 -45.739 1.00 85.56 315 PHE A N 1
ATOM 2584 C CA . PHE A 1 315 ? 8.490 -12.202 -44.898 1.00 85.56 315 PHE A CA 1
ATOM 2585 C C . PHE A 1 315 ? 7.285 -11.649 -45.648 1.00 85.56 315 PHE A C 1
ATOM 2587 O O . PHE A 1 315 ? 7.295 -10.527 -46.141 1.00 85.56 315 PHE A O 1
ATOM 2594 N N . ASP A 1 316 ? 6.237 -12.461 -45.698 1.00 82.88 316 ASP A N 1
ATOM 2595 C CA . ASP A 1 316 ? 4.970 -12.123 -46.334 1.00 82.88 316 ASP A CA 1
ATOM 2596 C C . ASP A 1 316 ? 4.065 -11.418 -45.316 1.00 82.88 316 ASP A C 1
ATOM 2598 O O . ASP A 1 316 ? 3.554 -12.038 -44.372 1.00 82.88 316 ASP A O 1
ATOM 2602 N N . MET A 1 317 ? 3.889 -10.112 -45.511 1.00 71.31 317 MET A N 1
ATOM 2603 C CA . MET A 1 317 ? 3.107 -9.237 -44.638 1.00 71.31 317 MET A CA 1
ATOM 2604 C C . MET A 1 317 ? 1.615 -9.588 -44.659 1.00 71.31 317 MET A C 1
ATOM 2606 O O . MET A 1 317 ? 0.932 -9.358 -43.658 1.00 71.31 317 MET A O 1
ATOM 2610 N N . SER A 1 318 ? 1.115 -10.243 -45.716 1.00 69.06 318 SER A N 1
ATOM 2611 C CA . SER A 1 318 ? -0.291 -10.675 -45.814 1.00 69.06 318 SER A CA 1
ATOM 2612 C C . SER A 1 318 ? -0.676 -11.728 -44.764 1.00 69.06 318 SER A C 1
ATOM 2614 O O . SER A 1 318 ? -1.853 -11.934 -44.459 1.00 69.06 318 SER A O 1
ATOM 2616 N N . LYS A 1 319 ? 0.315 -12.382 -44.144 1.00 69.50 319 LYS A N 1
ATOM 2617 C CA . LYS A 1 319 ? 0.102 -13.361 -43.066 1.00 69.50 319 LYS A CA 1
ATOM 2618 C C . LYS A 1 319 ? -0.225 -12.714 -41.719 1.00 69.50 319 LYS A C 1
ATOM 2620 O O . LYS A 1 319 ? -0.672 -13.416 -40.804 1.00 69.50 319 LYS A O 1
ATOM 2625 N N . LEU A 1 320 ? -0.034 -11.402 -41.572 1.00 66.25 320 LEU A N 1
ATOM 2626 C CA . LEU A 1 320 ? -0.436 -10.656 -40.383 1.00 66.25 320 LEU A CA 1
ATOM 2627 C C . LEU A 1 320 ? -1.944 -10.386 -40.448 1.00 66.25 320 LEU A C 1
ATOM 2629 O O . LEU A 1 320 ? -2.418 -9.463 -41.101 1.00 66.25 320 LEU A O 1
ATOM 2633 N N . LYS A 1 321 ? -2.726 -11.217 -39.749 1.00 48.28 321 LYS A N 1
ATOM 2634 C CA . LYS A 1 321 ? -4.167 -10.991 -39.571 1.00 48.28 321 LYS A CA 1
ATOM 2635 C C . LYS A 1 321 ? -4.363 -9.623 -38.902 1.00 48.28 321 LYS A C 1
ATOM 2637 O O . LYS A 1 321 ? -3.877 -9.462 -37.784 1.00 48.28 321 LYS A O 1
ATOM 2642 N N . ASN A 1 322 ? -5.080 -8.709 -39.567 1.00 53.22 322 ASN A N 1
ATOM 2643 C CA . ASN A 1 322 ? -5.443 -7.330 -39.167 1.00 53.22 322 ASN A CA 1
ATOM 2644 C C . ASN A 1 322 ? -4.701 -6.185 -39.881 1.00 53.22 322 ASN A C 1
ATOM 2646 O O . ASN A 1 322 ? -4.773 -5.053 -39.409 1.00 53.22 322 ASN A O 1
ATOM 2650 N N . VAL A 1 323 ? -4.009 -6.427 -40.995 1.00 53.41 323 VAL A N 1
ATOM 2651 C CA . VAL A 1 323 ? -3.682 -5.316 -41.900 1.00 53.41 323 VAL A CA 1
ATOM 2652 C C . VAL A 1 323 ? -4.941 -5.054 -42.726 1.00 53.41 323 VAL A C 1
ATOM 2654 O O . VAL A 1 323 ? -5.290 -5.868 -43.576 1.00 53.41 323 VAL A O 1
ATOM 2657 N N . ASP A 1 324 ? -5.686 -3.998 -42.385 1.00 50.53 324 ASP A N 1
ATOM 2658 C CA . ASP A 1 324 ? -6.797 -3.512 -43.209 1.00 50.53 324 ASP A CA 1
ATOM 2659 C C . ASP A 1 324 ? -6.294 -3.288 -44.650 1.00 50.53 324 ASP A C 1
ATOM 2661 O O . ASP A 1 324 ? -5.128 -2.937 -44.842 1.00 50.53 324 ASP A O 1
ATOM 2665 N N . ASP A 1 325 ? -7.158 -3.497 -45.651 1.00 54.78 325 ASP A N 1
ATOM 2666 C CA . ASP A 1 325 ? -6.871 -3.506 -47.104 1.00 54.78 325 ASP A CA 1
ATOM 2667 C C . ASP A 1 325 ? -6.287 -2.182 -47.687 1.00 54.78 325 ASP A C 1
ATOM 2669 O O . ASP A 1 325 ? -6.313 -1.964 -48.897 1.00 54.78 325 ASP A O 1
ATOM 2673 N N . GLU A 1 326 ? -5.756 -1.280 -46.857 1.00 54.66 326 GLU A N 1
ATOM 2674 C CA . GLU A 1 326 ? -5.182 0.025 -47.220 1.00 54.66 326 GLU A CA 1
ATOM 2675 C C . GLU A 1 326 ? -3.640 0.075 -47.171 1.00 54.66 326 GLU A C 1
ATOM 2677 O O . GLU A 1 326 ? -3.054 1.153 -47.280 1.00 54.66 326 GLU A O 1
ATOM 2682 N N . PHE A 1 327 ? -2.937 -1.053 -47.014 1.00 56.44 327 PHE A N 1
ATOM 2683 C CA . PHE A 1 327 ? -1.471 -1.043 -47.100 1.00 56.44 327 PHE A CA 1
ATOM 2684 C C . PHE A 1 327 ? -1.025 -0.919 -48.570 1.00 56.44 327 PHE A C 1
ATOM 2686 O O . PHE A 1 327 ? -0.961 -1.908 -49.291 1.00 56.44 327 PHE A O 1
ATOM 2693 N N . GLU A 1 328 ? -0.703 0.299 -49.020 1.00 55.19 328 GLU A N 1
ATOM 2694 C CA . GLU A 1 328 ? -0.176 0.606 -50.371 1.00 55.19 328 GLU A CA 1
ATOM 2695 C C . GLU A 1 328 ? 1.289 0.145 -50.603 1.00 55.19 328 GLU A C 1
ATOM 2697 O O . GLU A 1 328 ? 1.932 0.580 -51.555 1.00 55.19 328 GLU A O 1
ATOM 2702 N N . GLY A 1 329 ? 1.838 -0.714 -49.736 1.00 60.03 329 GLY A N 1
ATOM 2703 C CA . GLY A 1 329 ? 3.199 -1.261 -49.846 1.00 60.03 329 GLY A CA 1
ATOM 2704 C C . GLY A 1 329 ? 3.242 -2.651 -50.486 1.00 60.03 329 GLY A C 1
ATOM 2705 O O . GLY A 1 329 ? 2.208 -3.302 -50.656 1.00 60.03 329 GLY A O 1
ATOM 2706 N N . SER A 1 330 ? 4.442 -3.130 -50.816 1.00 60.31 330 SER A N 1
ATOM 2707 C CA . SER A 1 330 ? 4.627 -4.496 -51.310 1.00 60.31 330 SER A CA 1
ATOM 2708 C C . SER A 1 330 ? 4.166 -5.530 -50.268 1.00 60.31 330 SER A C 1
ATOM 2710 O O . SER A 1 330 ? 4.250 -5.331 -49.052 1.00 60.31 330 SER A O 1
ATOM 2712 N N . ALA A 1 331 ? 3.634 -6.661 -50.739 1.00 70.19 331 ALA A N 1
ATOM 2713 C CA . ALA A 1 331 ? 3.159 -7.733 -49.860 1.00 70.19 331 ALA A CA 1
ATOM 2714 C C . ALA A 1 331 ? 4.312 -8.500 -49.177 1.00 70.19 331 ALA A C 1
ATOM 2716 O O . ALA A 1 331 ? 4.074 -9.251 -48.228 1.00 70.19 331 ALA A O 1
ATOM 2717 N N . GLU A 1 332 ? 5.552 -8.312 -49.636 1.00 84.12 332 GLU A N 1
ATOM 2718 C CA . GLU A 1 332 ? 6.729 -9.057 -49.197 1.00 84.12 332 GLU A CA 1
ATOM 2719 C C . GLU A 1 332 ? 7.875 -8.113 -48.827 1.00 84.12 332 GLU A C 1
ATOM 2721 O O . GLU A 1 332 ? 8.242 -7.220 -49.580 1.00 84.12 332 GLU A O 1
ATOM 2726 N N . VAL A 1 333 ? 8.488 -8.348 -47.670 1.00 90.75 333 VAL A N 1
ATOM 2727 C CA . VAL A 1 333 ? 9.649 -7.584 -47.201 1.00 90.75 333 VAL A CA 1
ATOM 2728 C C . VAL A 1 333 ? 10.826 -8.511 -46.939 1.00 90.75 333 VAL A C 1
ATOM 2730 O O . VAL A 1 333 ? 10.655 -9.664 -46.534 1.00 90.75 333 VAL A O 1
ATOM 2733 N N . TYR A 1 334 ? 12.041 -8.006 -47.111 1.00 92.56 334 TYR A N 1
ATOM 2734 C CA . TYR A 1 334 ? 13.235 -8.648 -46.583 1.00 92.56 334 TYR A CA 1
ATOM 2735 C C . TYR A 1 334 ? 13.382 -8.324 -45.099 1.00 92.56 334 TYR A C 1
ATOM 2737 O O . TYR A 1 334 ? 13.258 -7.170 -44.695 1.00 92.56 334 TYR A O 1
ATOM 2745 N N . LEU A 1 335 ? 13.684 -9.334 -44.286 1.00 93.69 335 LEU A N 1
ATOM 2746 C CA . LEU A 1 335 ? 14.027 -9.202 -42.873 1.00 93.69 335 LEU A CA 1
ATOM 2747 C C . LEU A 1 335 ? 15.431 -9.740 -42.626 1.00 93.69 335 LEU A C 1
ATOM 2749 O O . LEU A 1 335 ? 15.818 -10.778 -43.161 1.00 93.69 335 LEU A O 1
ATOM 2753 N N . SER A 1 336 ? 16.168 -9.060 -41.761 1.00 94.75 336 SER A N 1
ATOM 2754 C CA . SER A 1 336 ? 17.460 -9.502 -41.246 1.00 94.75 336 SER A CA 1
ATOM 2755 C C . SER A 1 336 ? 17.618 -9.033 -39.798 1.00 94.75 336 SER A C 1
ATOM 2757 O O . SER A 1 336 ? 16.727 -8.391 -39.227 1.00 94.75 336 SER A O 1
ATOM 2759 N N . THR A 1 337 ? 18.748 -9.357 -39.176 1.00 93.62 337 THR A N 1
ATOM 2760 C CA . THR A 1 337 ? 19.118 -8.811 -37.869 1.00 93.62 337 THR A CA 1
ATOM 2761 C C . THR A 1 337 ? 20.496 -8.179 -37.917 1.00 93.62 337 THR A C 1
ATOM 2763 O O . THR A 1 337 ? 21.359 -8.623 -38.667 1.00 93.62 337 THR A O 1
ATOM 2766 N N . THR A 1 338 ? 20.713 -7.153 -37.097 1.00 92.50 338 THR A N 1
ATOM 2767 C CA . THR A 1 338 ? 22.037 -6.541 -36.936 1.00 92.50 338 THR A CA 1
ATOM 2768 C C . THR A 1 338 ? 22.271 -6.066 -35.504 1.00 92.50 338 THR A C 1
ATOM 2770 O O . THR A 1 338 ? 21.325 -5.968 -34.723 1.00 92.50 338 THR A O 1
ATOM 2773 N N . THR A 1 339 ? 23.514 -5.764 -35.142 1.00 91.38 339 THR A N 1
ATOM 2774 C CA . THR A 1 339 ? 23.901 -5.172 -33.852 1.00 91.38 339 THR A CA 1
ATOM 2775 C C . THR A 1 339 ? 24.495 -3.773 -34.023 1.00 91.38 339 THR A C 1
ATOM 2777 O O . THR A 1 339 ? 24.887 -3.375 -35.120 1.00 91.38 339 THR A O 1
ATOM 2780 N N . PHE A 1 340 ? 24.596 -3.008 -32.930 1.00 88.19 340 PHE A N 1
ATOM 2781 C CA . PHE A 1 340 ? 25.332 -1.736 -32.947 1.00 88.19 340 PHE A CA 1
ATOM 2782 C C . PHE A 1 340 ? 26.787 -1.936 -33.373 1.00 88.19 340 PHE A C 1
ATOM 2784 O O . PHE A 1 340 ? 27.263 -1.215 -34.245 1.00 88.19 340 PHE A O 1
ATOM 2791 N N . ALA A 1 341 ? 27.465 -2.935 -32.799 1.00 90.69 341 ALA A N 1
ATOM 2792 C CA . ALA A 1 341 ? 28.868 -3.213 -33.090 1.00 90.69 341 ALA A CA 1
ATOM 2793 C C . ALA A 1 341 ? 29.106 -3.512 -34.582 1.00 90.69 341 ALA A C 1
ATOM 2795 O O . ALA A 1 341 ? 30.080 -3.042 -35.162 1.00 90.69 341 ALA A O 1
ATOM 2796 N N . GLU A 1 342 ? 28.201 -4.251 -35.230 1.00 90.94 342 GLU A N 1
ATOM 2797 C CA . GLU A 1 342 ? 28.257 -4.481 -36.680 1.00 90.94 342 GLU A CA 1
ATOM 2798 C C . GLU A 1 342 ? 28.062 -3.180 -37.465 1.00 90.94 342 GLU A C 1
ATOM 2800 O O . GLU A 1 342 ? 28.837 -2.874 -38.372 1.00 90.94 342 GLU A O 1
ATOM 2805 N N . GLN A 1 343 ? 27.056 -2.379 -37.103 1.00 90.31 343 GLN A N 1
ATOM 2806 C CA . GLN A 1 343 ? 26.732 -1.147 -37.822 1.00 90.31 343 GLN A CA 1
ATOM 2807 C C . GLN A 1 343 ? 27.788 -0.050 -37.660 1.00 90.31 343 GLN A C 1
ATOM 2809 O O . GLN A 1 343 ? 27.900 0.789 -38.554 1.00 90.31 343 GLN A O 1
ATOM 2814 N N . GLU A 1 344 ? 28.585 -0.055 -36.591 1.00 88.44 344 GLU A N 1
ATOM 2815 C CA . GLU A 1 344 ? 29.744 0.837 -36.438 1.00 88.44 344 GLU A CA 1
ATOM 2816 C C . GLU A 1 344 ? 30.870 0.521 -37.433 1.00 88.44 344 GLU A C 1
ATOM 2818 O O . GLU A 1 344 ? 31.572 1.427 -37.886 1.00 88.44 344 GLU A O 1
ATOM 2823 N N . LEU A 1 345 ? 31.024 -0.750 -37.817 1.00 88.12 345 LEU A N 1
ATOM 2824 C CA . LEU A 1 345 ? 32.019 -1.179 -38.805 1.00 88.12 345 LEU A CA 1
ATOM 2825 C C . LEU A 1 345 ? 31.574 -0.897 -40.248 1.00 88.12 345 LEU A C 1
ATOM 2827 O O . LEU A 1 345 ? 32.405 -0.853 -41.159 1.00 88.12 345 LEU A O 1
ATOM 2831 N N . LEU A 1 346 ? 30.273 -0.694 -40.462 1.00 86.50 346 LEU A N 1
ATOM 2832 C CA . LEU A 1 346 ? 29.678 -0.423 -41.768 1.00 86.50 346 LEU A CA 1
ATOM 2833 C C . LEU A 1 346 ? 29.594 1.092 -42.014 1.00 86.50 346 LEU A C 1
ATOM 2835 O O . LEU A 1 346 ? 29.021 1.840 -41.225 1.00 86.50 346 LEU A O 1
ATOM 2839 N N . CYS A 1 347 ? 30.117 1.581 -43.138 1.00 78.06 347 CYS A N 1
ATOM 2840 C CA . CYS A 1 347 ? 30.042 3.000 -43.507 1.00 78.06 347 CYS A CA 1
ATOM 2841 C C . CYS A 1 347 ? 29.129 3.199 -44.715 1.00 78.06 347 CYS A C 1
ATOM 2843 O O . CYS A 1 347 ? 29.405 2.646 -45.775 1.00 78.06 347 CYS A O 1
ATOM 2845 N N . TRP A 1 348 ? 28.114 4.057 -44.572 1.00 72.75 348 TRP A N 1
ATOM 2846 C CA . TRP A 1 348 ? 27.176 4.391 -45.650 1.00 72.75 348 TRP A CA 1
ATOM 2847 C C . TRP A 1 348 ? 27.893 4.898 -46.910 1.00 72.75 348 TRP A C 1
ATOM 2849 O O . TRP A 1 348 ? 27.724 4.349 -47.988 1.00 72.75 348 TRP A O 1
ATOM 2859 N N . GLY A 1 349 ? 28.800 5.870 -46.754 1.00 68.25 349 GLY A N 1
ATOM 2860 C CA . GLY A 1 349 ? 29.515 6.474 -47.885 1.00 68.25 349 GLY A CA 1
ATOM 2861 C C . GLY A 1 349 ? 30.494 5.550 -48.619 1.00 68.25 349 GLY A C 1
ATOM 2862 O O . GLY A 1 349 ? 31.033 5.957 -49.634 1.00 68.25 349 GLY A O 1
ATOM 2863 N N . ARG A 1 350 ? 30.758 4.327 -48.131 1.00 62.59 350 ARG A N 1
ATOM 2864 C CA . ARG A 1 350 ? 31.513 3.320 -48.903 1.00 62.59 350 ARG A CA 1
ATOM 2865 C C . ARG A 1 350 ? 30.612 2.465 -49.791 1.00 62.59 350 ARG A C 1
ATOM 2867 O O . ARG A 1 350 ? 31.099 1.946 -50.788 1.00 62.59 350 ARG A O 1
ATOM 2874 N N . ALA A 1 351 ? 29.335 2.339 -49.435 1.00 60.97 351 ALA A N 1
ATOM 2875 C CA . ALA A 1 351 ? 28.373 1.530 -50.171 1.00 60.97 351 ALA A CA 1
ATOM 2876 C C . ALA A 1 351 ? 27.933 2.205 -51.482 1.00 60.97 351 ALA A C 1
ATOM 2878 O O . ALA A 1 351 ? 27.751 1.525 -52.487 1.00 60.97 351 ALA A O 1
ATOM 2879 N N . GLU A 1 352 ? 27.857 3.542 -51.497 1.00 58.97 352 GLU A N 1
ATOM 2880 C CA . GLU A 1 352 ? 27.530 4.334 -52.697 1.00 58.97 352 GLU A CA 1
ATOM 2881 C C . GLU A 1 352 ? 28.595 4.221 -53.806 1.00 58.97 352 GLU A C 1
ATOM 2883 O O . GLU A 1 352 ? 28.269 4.306 -54.985 1.00 58.97 352 GLU A O 1
ATOM 2888 N N . ASP A 1 353 ? 29.861 3.983 -53.445 1.00 56.53 353 ASP A N 1
ATOM 2889 C CA . ASP A 1 353 ? 30.988 3.961 -54.389 1.00 56.53 353 ASP A CA 1
ATOM 2890 C C . ASP A 1 353 ? 31.232 2.585 -55.044 1.00 56.53 353 ASP A C 1
ATOM 2892 O O . ASP A 1 353 ? 32.120 2.451 -55.891 1.00 56.53 353 ASP A O 1
ATOM 2896 N N . THR A 1 354 ? 30.516 1.536 -54.628 1.00 55.66 354 THR A N 1
ATOM 2897 C CA . THR A 1 354 ? 30.926 0.142 -54.884 1.00 55.66 354 THR A CA 1
ATOM 2898 C C . THR A 1 354 ? 29.847 -0.774 -55.470 1.00 55.66 354 THR A C 1
ATOM 2900 O O . THR A 1 354 ? 30.115 -1.970 -55.590 1.00 55.66 354 THR A O 1
ATOM 2903 N N . ASP A 1 355 ? 28.677 -0.254 -55.874 1.00 58.44 355 ASP A N 1
ATOM 2904 C CA . ASP A 1 355 ? 27.494 -1.075 -56.221 1.00 58.44 355 ASP A CA 1
ATOM 2905 C C . ASP A 1 355 ? 27.267 -2.170 -55.157 1.00 58.44 355 ASP A C 1
ATOM 2907 O O . ASP A 1 355 ? 27.055 -3.348 -55.458 1.00 58.44 355 ASP A O 1
ATOM 2911 N N . GLU A 1 356 ? 27.436 -1.805 -53.882 1.00 57.22 356 GLU A N 1
ATOM 2912 C CA . GLU A 1 356 ? 27.408 -2.773 -52.796 1.00 57.22 356 GLU A CA 1
ATOM 2913 C C . GLU A 1 356 ? 25.991 -3.308 -52.581 1.00 57.22 356 GLU A C 1
ATOM 2915 O O . GLU A 1 356 ? 25.053 -2.567 -52.304 1.00 57.22 356 GLU A O 1
ATOM 2920 N N . ASP A 1 357 ? 25.884 -4.629 -52.716 1.00 71.62 357 ASP A N 1
ATOM 2921 C CA . ASP A 1 357 ? 24.670 -5.429 -52.603 1.00 71.62 357 ASP A CA 1
ATOM 2922 C C . ASP A 1 357 ? 23.942 -5.184 -51.264 1.00 71.62 357 ASP A C 1
ATOM 2924 O O . ASP A 1 357 ? 24.563 -5.170 -50.189 1.00 71.62 357 ASP A O 1
ATOM 2928 N N . PHE A 1 358 ? 22.609 -5.045 -51.319 1.00 81.25 358 PHE A N 1
ATOM 2929 C CA . PHE A 1 358 ? 21.723 -4.884 -50.158 1.00 81.25 358 PHE A CA 1
ATOM 2930 C C . PHE A 1 358 ? 21.940 -5.986 -49.109 1.00 81.25 358 PHE A C 1
ATOM 2932 O O . PHE A 1 358 ? 21.610 -5.806 -47.933 1.00 81.25 358 PHE A O 1
ATOM 2939 N N . THR A 1 359 ? 22.552 -7.107 -49.500 1.00 84.69 359 THR A N 1
ATOM 2940 C CA . THR A 1 359 ? 22.963 -8.204 -48.620 1.00 84.69 359 THR A CA 1
ATOM 2941 C C . THR A 1 359 ? 23.840 -7.777 -47.446 1.00 84.69 359 THR A C 1
ATOM 2943 O O . THR A 1 359 ? 23.874 -8.474 -46.431 1.00 84.69 359 THR A O 1
ATOM 2946 N N . LYS A 1 360 ? 24.528 -6.632 -47.531 1.00 85.62 360 LYS A N 1
ATOM 2947 C CA . LYS A 1 360 ? 25.350 -6.099 -46.432 1.00 85.62 360 LYS A CA 1
ATOM 2948 C C . LYS A 1 360 ? 24.559 -5.519 -45.262 1.00 85.62 360 LYS A C 1
ATOM 2950 O O . LYS A 1 360 ? 25.173 -5.189 -44.248 1.00 85.62 360 LYS A O 1
ATOM 2955 N N . CYS A 1 361 ? 23.233 -5.404 -45.370 1.00 89.75 361 CYS A N 1
ATOM 2956 C CA . CYS A 1 361 ? 22.377 -5.006 -44.250 1.00 89.75 361 CYS A CA 1
ATOM 2957 C C . CYS A 1 361 ? 22.741 -3.630 -43.649 1.00 89.75 361 CYS A C 1
ATOM 2959 O O . CYS A 1 361 ? 22.663 -3.428 -42.435 1.00 89.75 361 CYS A O 1
ATOM 2961 N N . ILE A 1 362 ? 23.186 -2.680 -44.478 1.00 90.00 362 ILE A N 1
ATOM 2962 C CA . ILE A 1 362 ? 23.640 -1.364 -44.012 1.00 90.00 362 ILE A CA 1
ATOM 2963 C C . ILE A 1 362 ? 22.422 -0.494 -43.686 1.00 90.00 362 ILE A C 1
ATOM 2965 O O . ILE A 1 362 ? 21.557 -0.266 -44.526 1.00 90.00 362 ILE A O 1
ATOM 2969 N N . LEU A 1 363 ? 22.357 0.022 -42.459 1.00 90.44 363 LEU A N 1
ATOM 2970 C CA . LEU A 1 363 ? 21.285 0.931 -42.056 1.00 90.44 363 LEU A CA 1
ATOM 2971 C C . LEU A 1 363 ? 21.432 2.321 -42.676 1.00 90.44 363 LEU A C 1
ATOM 2973 O O . LEU A 1 363 ? 22.545 2.859 -42.732 1.00 90.44 363 LEU A O 1
ATOM 2977 N N . TYR A 1 364 ? 20.294 2.940 -43.008 1.00 90.38 364 TYR A N 1
ATOM 2978 C CA . TYR A 1 364 ? 20.235 4.366 -43.339 1.00 90.38 364 TYR A CA 1
ATOM 2979 C C . TYR A 1 364 ? 20.869 5.226 -42.230 1.00 90.38 364 TYR A C 1
ATOM 2981 O O . TYR A 1 364 ? 20.740 4.891 -41.047 1.00 90.38 364 TYR A O 1
ATOM 2989 N N . PRO A 1 365 ? 21.517 6.365 -42.554 1.00 88.62 365 PRO A N 1
ATOM 2990 C CA . PRO A 1 365 ? 22.153 7.218 -41.547 1.00 88.62 365 PRO A CA 1
ATOM 2991 C C . PRO A 1 365 ? 21.205 7.653 -40.417 1.00 88.62 365 PRO A C 1
ATOM 2993 O O . PRO A 1 365 ? 21.582 7.642 -39.245 1.00 88.62 365 PRO A O 1
ATOM 2996 N N . GLU A 1 366 ? 19.956 7.981 -40.748 1.00 87.38 366 GLU A N 1
ATOM 2997 C CA . GLU A 1 366 ? 18.907 8.343 -39.782 1.00 87.38 366 GLU A CA 1
ATOM 2998 C C . GLU A 1 366 ? 18.466 7.169 -38.893 1.00 87.38 366 GLU A C 1
ATOM 3000 O O . GLU A 1 366 ? 18.161 7.342 -37.708 1.00 87.38 366 GLU A O 1
ATOM 3005 N N . GLU A 1 367 ? 18.506 5.953 -39.432 1.00 88.44 367 GLU A N 1
ATOM 3006 C CA . GLU A 1 367 ? 18.211 4.728 -38.698 1.00 88.44 367 GLU A CA 1
ATOM 3007 C C . GLU A 1 367 ? 19.362 4.376 -37.750 1.00 88.44 367 GLU A C 1
ATOM 3009 O O . GLU A 1 367 ? 19.107 4.079 -36.584 1.00 88.44 367 GLU A O 1
ATOM 3014 N N . LYS A 1 368 ? 20.626 4.544 -38.168 1.00 87.56 368 LYS A N 1
ATOM 3015 C CA . LYS A 1 368 ? 21.793 4.407 -37.272 1.00 87.56 368 LYS A CA 1
ATOM 3016 C C . LYS A 1 368 ? 21.724 5.353 -36.078 1.00 87.56 368 LYS A C 1
ATOM 3018 O O . LYS A 1 368 ? 21.977 4.935 -34.951 1.00 87.56 368 LYS A O 1
ATOM 3023 N N . LEU A 1 369 ? 21.333 6.611 -36.304 1.00 82.56 369 LEU A N 1
ATOM 3024 C CA . LEU A 1 369 ? 21.090 7.564 -35.215 1.00 82.56 369 LEU A CA 1
ATOM 3025 C C . LEU A 1 369 ? 19.948 7.089 -34.304 1.00 82.56 369 LEU A C 1
ATOM 3027 O O . LEU A 1 369 ? 20.048 7.194 -33.083 1.00 82.56 369 LEU A O 1
ATOM 3031 N N . SER A 1 370 ? 18.887 6.530 -34.890 1.00 78.31 370 SER A N 1
ATOM 3032 C CA . SER A 1 370 ? 17.715 6.030 -34.163 1.00 78.31 370 SER A CA 1
ATOM 3033 C C . SER A 1 370 ? 17.993 4.788 -33.312 1.00 78.31 370 SER A C 1
ATOM 3035 O O . SER A 1 370 ? 17.301 4.609 -32.309 1.00 78.31 370 SER A O 1
ATOM 3037 N N . MET A 1 371 ? 18.996 3.961 -33.646 1.00 77.25 371 MET A N 1
ATOM 3038 C CA . MET A 1 371 ? 19.358 2.779 -32.843 1.00 77.25 371 MET A CA 1
ATOM 3039 C C . MET A 1 371 ? 19.584 3.159 -31.373 1.00 77.25 371 MET A C 1
ATOM 3041 O O . MET A 1 371 ? 19.114 2.474 -30.469 1.00 77.25 371 MET A O 1
ATOM 3045 N N . VAL A 1 372 ? 20.235 4.304 -31.132 1.00 66.81 372 VAL A N 1
ATOM 3046 C CA . VAL A 1 372 ? 20.562 4.810 -29.788 1.00 66.81 372 VAL A CA 1
ATOM 3047 C C . VAL A 1 372 ? 19.312 5.259 -29.015 1.00 66.81 372 VAL A C 1
ATOM 3049 O O . VAL A 1 372 ? 19.317 5.263 -27.788 1.00 66.81 372 VAL A O 1
ATOM 3052 N N . PHE A 1 373 ? 18.224 5.618 -29.703 1.00 60.19 373 PHE A N 1
ATOM 3053 C CA . PHE A 1 373 ? 17.010 6.181 -29.095 1.00 60.19 373 PHE A CA 1
ATOM 3054 C C . PHE A 1 373 ? 15.843 5.192 -28.967 1.00 60.19 373 PHE A C 1
ATOM 3056 O O . PHE A 1 373 ? 14.887 5.489 -28.251 1.00 60.19 373 PHE A O 1
ATOM 3063 N N . GLU A 1 374 ? 15.937 3.988 -29.547 1.00 58.59 374 GLU A N 1
ATOM 3064 C CA . GLU A 1 374 ? 14.984 2.886 -29.299 1.00 58.59 374 GLU A CA 1
ATOM 3065 C C . GLU A 1 374 ? 14.921 2.434 -27.820 1.00 58.59 374 GLU A C 1
ATOM 3067 O O . GLU A 1 374 ? 14.060 1.639 -27.443 1.00 58.59 374 GLU A O 1
ATOM 3072 N N . LEU A 1 375 ? 15.807 2.957 -26.965 1.00 52.41 375 LEU A N 1
ATOM 3073 C CA . LEU A 1 375 ? 15.855 2.725 -25.517 1.00 52.41 375 LEU A CA 1
ATOM 3074 C C . LEU A 1 375 ? 14.590 3.198 -24.769 1.00 52.41 375 LEU A C 1
ATOM 3076 O O . LEU A 1 375 ? 14.346 2.770 -23.642 1.00 52.41 375 LEU A O 1
ATOM 3080 N N . LEU A 1 376 ? 13.772 4.070 -25.365 1.00 43.84 376 LEU A N 1
ATOM 3081 C CA . LEU A 1 376 ? 12.557 4.619 -24.755 1.00 43.84 376 LEU A CA 1
ATOM 3082 C C . LEU A 1 376 ? 11.302 4.016 -25.401 1.00 43.84 376 LEU A C 1
ATOM 3084 O O . LEU A 1 376 ? 10.618 4.684 -26.171 1.00 43.84 376 LEU A O 1
ATOM 3088 N N . ASN A 1 377 ? 10.982 2.758 -25.095 1.00 41.34 377 ASN A N 1
ATOM 3089 C CA . ASN A 1 377 ? 9.661 2.226 -25.445 1.00 41.34 377 ASN A CA 1
ATOM 3090 C C . ASN A 1 377 ? 8.576 2.772 -24.491 1.00 41.34 377 ASN A C 1
ATOM 3092 O O . ASN A 1 377 ? 8.829 2.994 -23.305 1.00 41.34 377 ASN A O 1
ATOM 3096 N N . VAL A 1 378 ? 7.394 3.028 -25.068 1.00 42.09 378 VAL A N 1
ATOM 3097 C CA . VAL A 1 378 ? 6.216 3.724 -24.500 1.00 42.09 378 VAL A CA 1
ATOM 3098 C C . VAL A 1 378 ? 5.507 2.934 -23.405 1.00 42.09 378 VAL A C 1
ATOM 3100 O O . VAL A 1 378 ? 5.251 1.729 -23.626 1.00 42.09 378 VAL A O 1
#

Organism: NCBI:txid1070528

pLDDT: mean 88.8, std 12.3, range [41.34, 98.88]

Sequence (378 aa):
MEPYFINICLDEKQTPINRIRKEFDLTIKDETYEKIYKRYKLLNKTKMITVSHDSAVSSSTIAGTIERYITRTSDDDQNQLFTTDLKIIYIDSRPDLENNDDKSECVVSNLVFLNKETYTKHSLLLRDDNIIYLGLDDNKITPLEEARLSELGIEYYTLKKIRQKSLDDILENIVEFNKNSPVYIVFDMSVCSKKIAPYAKNNTDDGFVLDDIICIGKKLSNLNIVGIDITNYDFDNPTTDIKFRLTNEVIQIIIKLLFNLKEKTINIYNEHSRFIIWKDIDDEDNIGWRILKNVPLTLREKIIEQIPPDTIITFDMSKLKNVDDEFEGSAEVYLSTTTFAEQELLCWGRAEDTDEDFTKCILYPEEKLSMVFELLNV

Radius of gyration: 28.63 Å; chains: 1; bounding box: 72×43×84 Å